Protein AF-A0A351MAE5-F1 (afdb_monomer_lite)

Sequence (425 aa):
MRIADALPRVSRTQSGALEHQVRSPAVSLPIAEALPPRPAYAAINISFLHALACRPHHPNRRIAMRHRLTLTLLTIVALLLSLVVIFEPGREQPPAEVALTPIAVAQLERLTIRRPGAPALALERRANHWWLTAPWPVPVPALAYRIESTLGLLAARREHSQGIADLDLAQFELDTPLLELEAGGEHLLFGNTHPIKRERHVRRGDELHRIADFHFAAIDVDATEWVATAPVPPDVSLRRIELPGRVLQLERPAAGAADAAAPAASWGGPQGEAELPASEVASAWREARAWRIERLEDLGPPTGANAEASAHSAATPGAEAAARTDAAGGGPGLGALDPLTAGGEPARGALDPAGIRIGWEGGHIDFRIVRREPELILARDEVGLAWVFEGPDVRRLLGLAAADDPAAAGGEAKAETTPEGTPGP

Radius of gyration: 36.56 Å; chains: 1; bounding box: 83×115×113 Å

pLDDT: mean 71.4, std 24.46, range [23.25, 97.81]

Structure (mmCIF, N/CA/C/O backbone):
data_AF-A0A351MAE5-F1
#
_entry.id   AF-A0A351MAE5-F1
#
loop_
_atom_site.group_PDB
_atom_site.id
_atom_site.type_symbol
_atom_site.label_atom_id
_atom_site.label_alt_id
_atom_site.label_comp_id
_atom_site.label_asym_id
_atom_site.label_entity_id
_atom_site.label_seq_id
_atom_site.pdbx_PDB_ins_code
_atom_site.Cartn_x
_atom_site.Cartn_y
_atom_site.Cartn_z
_atom_site.occupancy
_atom_site.B_iso_or_equiv
_atom_site.auth_seq_id
_atom_site.auth_comp_id
_atom_site.auth_asym_id
_atom_site.auth_atom_id
_atom_site.pdbx_PDB_model_num
ATOM 1 N N . MET A 1 1 ? 38.775 -6.232 45.748 1.00 38.19 1 MET A N 1
ATOM 2 C CA . MET A 1 1 ? 39.803 -5.221 45.425 1.00 38.19 1 MET A CA 1
ATOM 3 C C . MET A 1 1 ? 39.065 -4.005 44.872 1.00 38.19 1 MET A C 1
ATOM 5 O O . MET A 1 1 ? 38.382 -4.142 43.870 1.00 38.19 1 MET A O 1
ATOM 9 N N . ARG A 1 2 ? 39.029 -2.915 45.652 1.00 38.06 2 ARG A N 1
ATOM 10 C CA . ARG A 1 2 ? 38.334 -1.634 45.394 1.00 38.06 2 ARG A CA 1
ATOM 11 C C . ARG A 1 2 ? 39.253 -0.660 44.633 1.00 38.06 2 ARG A C 1
ATOM 13 O O . ARG A 1 2 ? 40.446 -0.939 44.578 1.00 38.06 2 ARG A O 1
ATOM 20 N N . ILE A 1 3 ? 38.666 0.479 44.220 1.00 35.94 3 ILE A N 1
ATOM 21 C CA . ILE A 1 3 ? 39.198 1.806 43.786 1.00 35.94 3 ILE A CA 1
ATOM 22 C C . ILE A 1 3 ? 38.642 2.072 42.368 1.00 35.94 3 ILE A C 1
ATOM 24 O O . ILE A 1 3 ? 39.028 1.362 41.450 1.00 35.94 3 ILE A O 1
ATOM 28 N N . ALA A 1 4 ? 37.598 2.868 42.088 1.00 36.75 4 ALA A N 1
ATOM 29 C CA . ALA A 1 4 ? 37.093 4.174 42.557 1.00 36.75 4 ALA A CA 1
ATOM 30 C C . ALA A 1 4 ? 37.957 5.401 42.187 1.00 36.75 4 ALA A C 1
ATO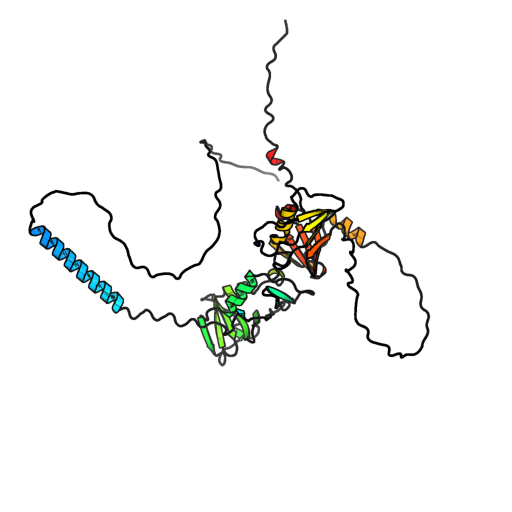M 32 O O . ALA A 1 4 ? 39.164 5.379 42.383 1.00 36.75 4 ALA A O 1
ATOM 33 N N . ASP A 1 5 ? 37.251 6.455 41.747 1.00 38.72 5 ASP A N 1
ATOM 34 C CA . ASP A 1 5 ? 37.629 7.876 41.593 1.00 38.72 5 ASP A CA 1
ATOM 35 C C . ASP A 1 5 ? 38.338 8.325 40.296 1.00 38.72 5 ASP A C 1
ATOM 37 O O . ASP A 1 5 ? 39.185 7.622 39.764 1.00 38.72 5 ASP A O 1
ATOM 41 N N . ALA A 1 6 ? 38.117 9.521 39.727 1.00 34.50 6 ALA A N 1
ATOM 42 C CA . ALA A 1 6 ? 37.095 10.573 39.853 1.00 34.50 6 ALA A CA 1
ATOM 43 C C . ALA A 1 6 ? 37.459 11.732 38.881 1.00 34.50 6 ALA A C 1
ATOM 45 O O . ALA A 1 6 ? 38.611 12.147 38.880 1.00 34.50 6 ALA A O 1
ATOM 46 N N . LEU A 1 7 ? 36.451 12.298 38.182 1.00 38.47 7 LEU A N 1
ATOM 47 C CA . LEU A 1 7 ? 36.228 13.742 37.872 1.00 38.47 7 LEU A CA 1
ATOM 48 C C . LEU A 1 7 ? 37.282 14.548 37.038 1.00 38.47 7 LEU A C 1
ATOM 50 O O . LEU A 1 7 ? 38.401 14.080 36.879 1.00 38.47 7 LEU A O 1
ATOM 54 N N . PRO A 1 8 ? 36.973 15.764 36.490 1.00 47.38 8 PRO A N 1
ATOM 55 C CA . PRO A 1 8 ? 35.844 16.656 36.799 1.00 47.38 8 PRO A CA 1
ATOM 56 C C . PRO A 1 8 ? 35.061 17.308 35.636 1.00 47.38 8 PRO A C 1
ATOM 58 O O . PRO A 1 8 ? 35.483 17.408 34.487 1.00 47.38 8 PRO A O 1
ATOM 61 N N . ARG A 1 9 ? 33.896 17.830 36.050 1.00 34.91 9 ARG A N 1
ATOM 62 C CA . ARG A 1 9 ? 33.034 18.829 35.404 1.00 34.91 9 ARG A CA 1
ATOM 63 C C . ARG A 1 9 ? 33.762 20.163 35.211 1.00 34.91 9 ARG A C 1
ATOM 65 O O . ARG A 1 9 ? 34.444 20.624 36.124 1.00 34.91 9 ARG A O 1
ATOM 72 N N . VAL A 1 10 ? 33.465 20.852 34.110 1.00 38.28 10 VAL A N 1
ATOM 73 C CA . VAL A 1 10 ? 33.633 22.306 34.002 1.00 38.28 10 VAL A CA 1
ATOM 74 C C . VAL A 1 10 ? 32.277 22.924 33.689 1.00 38.28 10 VAL A C 1
ATOM 76 O O . VAL A 1 10 ? 31.706 22.711 32.624 1.00 38.28 10 VAL A O 1
ATOM 79 N N . SER A 1 11 ? 31.779 23.688 34.654 1.00 34.00 11 SER A N 1
ATOM 80 C CA . SER A 1 11 ? 30.681 24.633 34.500 1.00 34.00 11 SER A CA 1
ATOM 81 C C . SER A 1 11 ? 31.259 25.988 34.091 1.00 34.00 11 SER A C 1
ATOM 83 O O . SER A 1 11 ? 32.235 26.439 34.695 1.00 34.00 11 SER A O 1
ATOM 85 N N . ARG A 1 12 ? 30.627 26.693 33.148 1.00 34.31 12 ARG A N 1
ATOM 86 C CA . ARG A 1 12 ? 30.731 28.155 33.079 1.00 34.31 12 ARG A CA 1
ATOM 87 C C . ARG A 1 12 ? 29.393 28.773 32.681 1.00 34.31 12 ARG A C 1
ATOM 89 O O . ARG A 1 12 ? 28.862 28.524 31.607 1.00 34.31 12 ARG A O 1
ATOM 96 N N . THR A 1 13 ? 28.891 29.544 33.636 1.00 32.88 13 THR A N 1
ATOM 97 C CA . THR A 1 13 ? 27.993 30.703 33.563 1.00 32.88 13 THR A CA 1
ATOM 98 C C . THR A 1 13 ? 28.333 31.611 32.357 1.00 32.88 13 THR A C 1
ATOM 100 O O . THR A 1 13 ? 29.471 31.607 31.903 1.00 32.88 13 THR A O 1
ATOM 103 N N . GLN A 1 14 ? 27.452 32.435 31.777 1.00 35.41 14 GLN A N 1
ATOM 104 C CA . GLN A 1 14 ? 26.628 33.469 32.411 1.00 35.41 14 GLN A CA 1
ATOM 105 C C . GLN A 1 14 ? 25.803 34.236 31.343 1.00 35.41 14 GLN A C 1
ATOM 107 O O . GLN A 1 14 ? 26.253 34.341 30.206 1.00 35.41 14 GLN A O 1
ATOM 112 N N . SER A 1 15 ? 24.715 34.878 31.797 1.00 31.67 15 SER A N 1
ATOM 113 C CA . SER A 1 15 ? 23.995 36.038 31.215 1.00 31.67 15 SER A CA 1
ATOM 114 C C . SER A 1 15 ? 23.213 35.829 29.911 1.00 31.67 15 SER A C 1
ATOM 116 O O . SER A 1 15 ? 23.751 35.367 28.922 1.00 31.67 15 SER A O 1
ATOM 118 N N . GLY A 1 16 ? 21.945 36.217 29.782 1.00 29.88 16 GLY A N 1
ATOM 119 C CA . GLY A 1 16 ? 21.124 37.104 30.602 1.00 29.88 16 GLY A CA 1
ATOM 120 C C . GLY A 1 16 ? 20.313 38.022 29.681 1.00 29.88 16 GLY A C 1
ATOM 121 O O . GLY A 1 16 ? 20.913 38.763 28.917 1.00 29.88 16 GLY A O 1
ATOM 122 N N . ALA A 1 17 ? 18.984 37.931 29.802 1.00 32.28 17 ALA A N 1
ATOM 123 C CA . ALA A 1 17 ? 17.948 38.942 29.544 1.00 32.28 17 ALA A CA 1
ATOM 124 C C . ALA A 1 17 ? 17.901 39.695 28.193 1.00 32.28 17 ALA A C 1
ATOM 126 O O . ALA A 1 17 ? 18.807 40.450 27.860 1.00 32.28 17 ALA A O 1
ATOM 127 N N . LEU A 1 18 ? 16.751 39.607 27.504 1.00 35.72 18 LEU A N 1
ATOM 128 C CA . LEU A 1 18 ? 15.826 40.739 27.268 1.00 35.72 18 LEU A CA 1
ATOM 129 C C . LEU A 1 18 ? 14.595 40.285 26.449 1.00 35.72 18 LEU A C 1
ATOM 131 O O . LEU A 1 18 ? 14.670 40.051 25.250 1.00 35.72 18 LEU A O 1
ATOM 135 N N . GLU A 1 19 ? 13.501 40.054 27.176 1.00 31.20 19 GLU A N 1
ATOM 136 C CA . GLU A 1 19 ? 12.198 40.741 27.086 1.00 31.20 19 GLU A CA 1
ATOM 137 C C . GLU A 1 19 ? 11.547 41.184 25.750 1.00 31.20 19 GLU A C 1
ATOM 139 O O . GLU A 1 19 ? 12.166 41.755 24.861 1.00 31.20 19 GLU A O 1
ATOM 144 N N . HIS A 1 20 ? 10.208 41.073 25.793 1.00 32.91 20 HIS A N 1
ATOM 145 C CA . HIS A 1 20 ? 9.135 41.684 24.987 1.00 32.91 20 HIS A CA 1
ATOM 146 C C . HIS A 1 20 ? 8.807 41.065 23.609 1.00 32.91 20 HIS A C 1
ATOM 148 O O . HIS A 1 20 ? 9.564 41.160 22.656 1.00 32.91 20 HIS A O 1
ATOM 154 N N . GLN A 1 21 ? 7.716 40.291 23.478 1.00 34.16 21 GLN A N 1
ATOM 155 C CA . GLN A 1 21 ? 6.284 40.679 23.469 1.00 34.16 21 GLN A CA 1
ATOM 156 C C . GLN A 1 21 ? 5.869 41.355 22.151 1.00 34.16 21 GLN A C 1
ATOM 158 O O . GLN A 1 21 ? 6.390 42.413 21.835 1.00 34.16 21 GLN A O 1
ATOM 163 N N . VAL A 1 22 ? 4.886 40.772 21.439 1.00 34.09 22 VAL A N 1
ATOM 164 C CA . VAL A 1 22 ? 3.670 41.431 20.895 1.00 34.09 22 VAL A CA 1
ATOM 165 C C . VAL A 1 22 ? 2.836 40.441 20.046 1.00 34.09 22 VAL A C 1
ATOM 167 O O . VAL A 1 22 ? 3.266 39.939 19.016 1.00 34.09 22 VAL A O 1
ATOM 170 N N . ARG A 1 23 ? 1.629 40.175 20.567 1.00 29.59 23 ARG A N 1
ATOM 171 C CA . ARG A 1 23 ? 0.293 39.980 19.955 1.00 29.59 23 ARG A CA 1
ATOM 172 C C . ARG A 1 23 ? 0.142 39.804 18.422 1.00 29.59 23 ARG A C 1
ATOM 174 O O . ARG A 1 23 ? 0.445 40.739 17.696 1.00 29.59 23 ARG A O 1
ATOM 181 N N . SER A 1 24 ? -0.537 38.698 18.049 1.00 29.64 24 SER A N 1
ATOM 182 C CA . SER A 1 24 ? -1.796 38.557 17.244 1.00 29.64 24 SER A CA 1
ATOM 183 C C . SER A 1 24 ? -1.941 39.234 15.854 1.00 29.64 24 SER A C 1
ATOM 185 O O . SER A 1 24 ? -1.264 40.218 15.596 1.00 29.64 24 SER A O 1
ATOM 187 N N . PRO A 1 25 ? -2.961 38.914 15.012 1.00 49.88 25 PRO A N 1
ATOM 188 C CA . PRO A 1 25 ? -3.757 37.693 14.788 1.00 49.88 25 PRO A CA 1
ATOM 189 C C . PRO A 1 25 ? -3.878 37.299 13.280 1.00 49.88 25 PRO A C 1
ATOM 191 O O . PRO A 1 25 ? -3.272 37.894 12.394 1.00 49.88 25 PRO A O 1
ATOM 194 N N . ALA A 1 26 ? -4.705 36.281 13.023 1.00 36.88 26 ALA A N 1
ATOM 195 C CA . ALA A 1 26 ? -5.159 35.745 11.737 1.00 36.88 26 ALA A CA 1
ATOM 196 C C . ALA A 1 26 ? -5.779 36.756 10.749 1.00 36.88 26 ALA A C 1
ATOM 198 O O . ALA A 1 26 ? -6.513 37.648 11.168 1.00 36.88 26 ALA A O 1
ATOM 199 N N . VAL A 1 27 ? -5.614 36.501 9.440 1.00 34.09 27 VAL A N 1
ATOM 200 C CA . VAL A 1 27 ? -6.569 36.896 8.385 1.00 34.09 27 VAL A CA 1
ATOM 201 C C . VAL A 1 27 ? -6.645 35.805 7.310 1.00 34.09 27 VAL A C 1
ATOM 203 O O . VAL A 1 27 ? -5.635 35.334 6.792 1.00 34.09 27 VAL A O 1
ATOM 206 N N . SER A 1 28 ? -7.884 35.421 7.020 1.00 32.47 28 SER A N 1
ATOM 207 C CA . SER A 1 28 ? -8.372 34.408 6.088 1.00 32.47 28 SER A CA 1
ATOM 208 C C . SER A 1 28 ? -8.089 34.714 4.609 1.00 32.47 28 SER A C 1
ATOM 210 O O . SER A 1 28 ? -8.153 35.865 4.182 1.00 32.47 28 SER A O 1
ATOM 212 N N . LEU A 1 29 ? -7.890 33.664 3.806 1.00 35.75 29 LEU A N 1
ATOM 213 C CA . LEU A 1 29 ? -7.915 33.692 2.337 1.00 35.75 29 LEU A CA 1
ATOM 214 C C . LEU A 1 29 ? -9.204 33.032 1.817 1.00 35.75 29 LEU A C 1
ATOM 216 O O . LEU A 1 29 ? -9.522 31.932 2.274 1.00 35.75 29 LEU A O 1
ATOM 220 N N . PRO A 1 30 ? -9.899 33.611 0.822 1.00 42.09 30 PRO A N 1
ATOM 221 C CA . PRO A 1 30 ? -10.856 32.883 0.005 1.00 42.09 30 PRO A CA 1
ATOM 222 C C . PRO A 1 30 ? -10.254 32.478 -1.357 1.00 42.09 30 PRO A C 1
ATOM 224 O O . PRO A 1 30 ? -9.732 33.295 -2.108 1.00 42.09 30 PRO A O 1
ATOM 227 N N . ILE A 1 31 ? -10.289 31.167 -1.593 1.00 37.12 31 ILE A N 1
ATOM 228 C CA . ILE A 1 31 ? -10.785 30.413 -2.761 1.00 37.12 31 ILE A CA 1
ATOM 229 C C . ILE A 1 31 ? -10.819 31.090 -4.156 1.00 37.12 31 ILE A C 1
ATOM 231 O O . ILE A 1 31 ? -11.532 32.060 -4.377 1.00 37.12 31 ILE A O 1
ATOM 235 N N . ALA A 1 32 ? -10.138 30.386 -5.077 1.00 33.19 32 ALA A N 1
ATOM 236 C CA . ALA A 1 32 ? -10.375 30.111 -6.508 1.00 33.19 32 ALA A CA 1
ATOM 237 C C . ALA A 1 32 ? -10.598 31.251 -7.517 1.00 33.19 32 ALA A C 1
ATOM 239 O O . ALA A 1 32 ? -11.616 31.919 -7.483 1.00 33.19 32 ALA A O 1
ATOM 240 N N . GLU A 1 33 ? -9.746 31.296 -8.552 1.00 31.67 33 GLU A N 1
ATOM 241 C CA . GLU A 1 33 ? -10.163 30.959 -9.926 1.00 31.67 33 GLU A CA 1
ATOM 242 C C . GLU A 1 33 ? -8.965 30.860 -10.893 1.00 31.67 33 GLU A C 1
ATOM 244 O O . GLU A 1 33 ? -8.008 31.621 -10.800 1.00 31.67 33 GLU A O 1
ATOM 249 N N . ALA A 1 34 ? -9.058 29.885 -11.805 1.00 34.81 34 ALA A N 1
ATOM 250 C CA . ALA A 1 34 ? -8.442 29.782 -13.135 1.00 34.81 34 ALA A CA 1
ATOM 251 C C . ALA A 1 34 ? -6.957 30.177 -13.336 1.00 34.81 34 ALA A C 1
ATOM 253 O O . ALA A 1 34 ? -6.598 31.349 -13.394 1.00 34.81 34 ALA A O 1
ATOM 254 N N . LEU A 1 35 ? -6.107 29.181 -13.632 1.00 43.31 35 LEU A N 1
ATOM 255 C CA . LEU A 1 35 ? -4.822 29.389 -14.317 1.00 43.31 35 LEU A CA 1
ATOM 256 C C . LEU A 1 35 ? -5.046 29.721 -15.811 1.00 43.31 35 LEU A C 1
ATOM 258 O O . LEU A 1 35 ? -5.555 28.863 -16.535 1.00 43.31 35 LEU A O 1
ATOM 262 N N . PRO A 1 36 ? -4.573 30.872 -16.324 1.00 45.72 36 PRO A N 1
ATOM 263 C CA . PRO A 1 36 ? -4.267 31.045 -17.741 1.00 45.72 36 PRO A CA 1
ATOM 264 C C . PRO A 1 36 ? -2.792 30.695 -18.051 1.00 45.72 36 PRO A C 1
ATOM 266 O O . PRO A 1 36 ? -1.949 30.643 -17.148 1.00 45.72 36 PRO A O 1
ATOM 269 N N . PRO A 1 37 ? -2.455 30.428 -19.328 1.00 45.44 37 PRO A N 1
ATOM 270 C CA . PRO A 1 37 ? -1.155 29.897 -19.730 1.00 45.44 37 PRO A CA 1
ATOM 271 C C . PRO A 1 37 ? -0.021 30.913 -19.543 1.00 45.44 37 PRO A C 1
ATOM 273 O O . PRO A 1 37 ? -0.195 32.116 -19.728 1.00 45.44 37 PRO A O 1
ATOM 276 N N . ARG A 1 38 ? 1.168 30.395 -19.211 1.00 42.34 38 ARG A N 1
ATOM 277 C CA . ARG A 1 38 ? 2.414 31.155 -19.031 1.00 42.34 38 ARG A CA 1
ATOM 278 C C . ARG A 1 38 ? 2.749 31.990 -20.282 1.00 42.34 38 ARG A C 1
ATOM 280 O O . ARG A 1 38 ? 2.991 31.388 -21.329 1.00 42.34 38 ARG A O 1
ATOM 287 N N . PRO A 1 39 ? 2.863 33.329 -20.196 1.00 42.66 39 PRO A N 1
ATOM 288 C CA . PRO A 1 39 ? 3.506 34.105 -21.241 1.00 42.66 39 PRO A CA 1
ATOM 289 C C . PRO A 1 39 ? 5.027 34.118 -21.050 1.00 42.66 39 PRO A C 1
ATOM 291 O O . PRO A 1 39 ? 5.556 34.168 -19.938 1.00 42.66 39 PRO A O 1
ATOM 294 N N . ALA A 1 40 ? 5.717 34.063 -22.184 1.00 37.53 40 ALA A N 1
ATOM 295 C CA . ALA A 1 40 ? 7.152 34.210 -22.316 1.00 37.53 40 ALA A CA 1
ATOM 296 C C . ALA A 1 40 ? 7.651 35.535 -21.711 1.00 37.53 40 ALA A C 1
ATOM 298 O O . ALA A 1 40 ? 7.029 36.587 -21.855 1.00 37.53 40 ALA A O 1
ATOM 299 N N . TYR A 1 41 ? 8.813 35.469 -21.063 1.00 41.34 41 TYR A N 1
ATOM 300 C CA . TYR A 1 41 ? 9.563 36.616 -20.563 1.00 41.34 41 TYR A CA 1
ATOM 301 C C . TYR A 1 41 ? 9.954 37.555 -21.714 1.00 41.34 41 TYR A C 1
ATOM 303 O O . TYR A 1 41 ? 10.919 37.301 -22.429 1.00 41.34 41 TYR A O 1
ATOM 311 N N . ALA A 1 42 ? 9.237 38.666 -21.863 1.00 39.78 42 ALA A N 1
ATOM 312 C CA . ALA A 1 42 ? 9.683 39.818 -22.638 1.00 39.78 42 ALA A CA 1
ATOM 313 C C . ALA A 1 42 ? 8.984 41.089 -22.136 1.00 39.78 42 ALA A C 1
ATOM 315 O O . ALA A 1 42 ? 7.859 41.362 -22.534 1.00 39.78 42 ALA A O 1
ATOM 316 N N . ALA A 1 43 ? 9.650 41.833 -21.244 1.00 33.03 43 ALA A N 1
ATOM 317 C CA . ALA A 1 43 ? 9.616 43.302 -21.126 1.00 33.03 43 ALA A CA 1
ATOM 318 C C . ALA A 1 43 ? 10.175 43.731 -19.758 1.00 33.03 43 ALA A C 1
ATOM 320 O O . ALA A 1 43 ? 9.447 43.849 -18.774 1.00 33.03 43 ALA A O 1
ATOM 321 N N . ILE A 1 44 ? 11.478 44.015 -19.695 1.00 36.62 44 ILE A N 1
ATOM 322 C CA . ILE A 1 44 ? 12.010 44.903 -18.656 1.00 36.62 44 ILE A CA 1
ATOM 323 C C . ILE A 1 44 ? 11.633 46.320 -19.088 1.00 36.62 44 ILE A C 1
ATOM 325 O O . ILE A 1 44 ? 12.189 46.866 -20.040 1.00 36.62 44 ILE A O 1
ATOM 329 N N . ASN A 1 45 ? 10.632 46.873 -18.407 1.00 33.38 45 ASN A N 1
ATOM 330 C CA . ASN A 1 45 ? 10.207 48.255 -18.544 1.00 33.38 45 ASN A CA 1
ATOM 331 C C . ASN A 1 45 ? 11.203 49.140 -17.779 1.00 33.38 45 ASN A C 1
ATOM 333 O O . ASN A 1 45 ? 11.300 49.083 -16.553 1.00 33.38 45 ASN A O 1
ATOM 337 N N . ILE A 1 46 ? 11.997 49.902 -18.527 1.00 43.88 46 ILE A N 1
ATOM 338 C CA . ILE A 1 46 ? 13.006 50.823 -18.012 1.00 43.88 46 ILE A CA 1
ATOM 339 C C . ILE A 1 46 ? 12.346 52.192 -17.777 1.00 43.88 46 ILE A C 1
ATOM 341 O O . ILE A 1 46 ? 11.880 52.836 -18.710 1.00 43.88 46 ILE A O 1
ATOM 345 N N . SER A 1 47 ? 12.408 52.638 -16.519 1.00 39.44 47 SER A N 1
ATOM 346 C CA . SER A 1 47 ? 12.492 54.044 -16.088 1.00 39.44 47 SER A CA 1
ATOM 347 C C . SER A 1 47 ? 11.223 54.901 -16.008 1.00 39.44 47 SER A C 1
ATOM 349 O O . SER A 1 47 ? 10.929 55.720 -16.872 1.00 39.44 47 SER A O 1
ATOM 351 N N . PHE A 1 48 ? 10.637 54.901 -14.807 1.00 39.91 48 PHE A N 1
ATOM 352 C CA . PHE A 1 48 ? 10.206 56.132 -14.137 1.00 39.91 48 PHE A CA 1
ATOM 353 C C . PHE A 1 48 ? 11.351 56.601 -13.219 1.00 39.91 48 PHE A C 1
ATOM 355 O O . PHE A 1 48 ? 11.485 56.145 -12.090 1.00 39.91 48 PHE A O 1
ATOM 362 N N . LEU A 1 49 ? 12.219 57.486 -13.712 1.00 42.19 49 LEU A N 1
ATOM 363 C CA . LEU A 1 49 ? 13.089 58.321 -12.873 1.00 42.19 49 LEU A CA 1
ATOM 364 C C . LEU A 1 49 ? 13.093 59.724 -13.472 1.00 42.19 49 LEU A C 1
ATOM 366 O O . LEU A 1 49 ? 13.949 60.126 -14.256 1.00 42.19 49 LEU A O 1
ATOM 370 N N . HIS A 1 50 ? 12.036 60.439 -13.118 1.00 46.50 50 HIS A N 1
ATOM 371 C CA . HIS A 1 50 ? 11.829 61.841 -13.398 1.00 46.50 50 HIS A CA 1
ATOM 372 C C . HIS A 1 50 ? 12.383 62.630 -12.208 1.00 46.50 50 HIS A C 1
ATOM 374 O O . HIS A 1 50 ? 11.664 62.845 -11.242 1.00 46.50 50 HIS A O 1
ATOM 380 N N . ALA A 1 51 ? 13.667 62.990 -12.240 1.00 44.53 51 ALA A N 1
ATOM 381 C CA . ALA A 1 51 ? 14.228 64.125 -11.497 1.00 44.53 51 ALA A CA 1
ATOM 382 C C . ALA A 1 51 ? 15.740 64.206 -11.728 1.00 44.53 51 ALA A C 1
ATOM 384 O O . ALA A 1 51 ? 16.509 63.479 -11.109 1.00 44.53 51 ALA A O 1
ATOM 385 N N . LEU A 1 52 ? 16.161 65.112 -12.609 1.00 42.78 52 LEU A N 1
ATOM 386 C CA . LEU A 1 52 ? 17.107 66.190 -12.295 1.00 42.78 52 LEU A CA 1
ATOM 387 C C . LEU A 1 52 ? 17.446 66.913 -13.595 1.00 42.78 52 LEU A C 1
ATOM 389 O O . LEU A 1 52 ? 18.286 66.507 -14.395 1.00 42.78 52 LEU A O 1
ATOM 393 N N . ALA A 1 53 ? 16.716 68.002 -13.793 1.00 45.25 53 ALA A N 1
ATOM 394 C CA . ALA A 1 53 ? 16.984 68.991 -14.807 1.00 45.25 53 ALA A CA 1
ATOM 395 C C . ALA A 1 53 ? 18.246 69.806 -14.464 1.00 45.25 53 ALA A C 1
ATOM 397 O O . ALA A 1 53 ? 18.540 70.083 -13.302 1.00 45.25 53 ALA A O 1
ATOM 398 N N . CYS A 1 54 ? 18.898 70.265 -15.534 1.00 46.94 54 CYS A N 1
ATOM 399 C CA . CYS A 1 54 ? 19.733 71.463 -15.630 1.00 46.94 54 CYS A CA 1
ATOM 400 C C . CYS A 1 54 ? 21.161 71.435 -15.052 1.00 46.94 54 CYS A C 1
ATOM 402 O O . CYS A 1 54 ? 21.439 71.916 -13.957 1.00 46.94 54 CYS A O 1
ATOM 404 N N . ARG A 1 55 ? 22.118 71.110 -15.932 1.00 42.28 55 ARG A N 1
ATOM 405 C CA . ARG A 1 55 ? 23.345 71.911 -16.099 1.00 42.28 55 ARG A CA 1
ATOM 406 C C . ARG A 1 55 ? 23.737 71.940 -17.583 1.00 42.28 55 ARG A C 1
ATOM 408 O O . ARG A 1 55 ? 23.892 70.869 -18.167 1.00 42.28 55 ARG A O 1
ATOM 415 N N . PRO A 1 56 ? 23.920 73.114 -18.211 1.00 57.50 56 PRO A N 1
ATOM 416 C CA . PRO A 1 56 ? 24.433 73.178 -19.569 1.00 57.50 56 PRO A CA 1
ATOM 417 C C . PRO A 1 56 ? 25.943 72.939 -19.503 1.00 57.50 56 PRO A C 1
ATOM 419 O O . PRO A 1 56 ? 26.685 73.746 -18.945 1.00 57.50 56 PRO A O 1
ATOM 422 N N . HIS A 1 57 ? 26.412 71.811 -20.034 1.00 48.66 57 HIS A N 1
ATOM 423 C CA . HIS A 1 57 ? 27.840 71.583 -20.225 1.00 48.66 57 HIS A CA 1
ATOM 424 C C . HIS A 1 57 ? 28.136 71.522 -21.720 1.00 48.66 57 HIS A C 1
ATOM 426 O O . HIS A 1 57 ? 27.575 70.708 -22.451 1.00 48.66 57 HIS A O 1
ATOM 432 N N . HIS A 1 58 ? 28.996 72.435 -22.167 1.00 55.41 58 HIS A N 1
ATOM 433 C CA . HIS A 1 58 ? 29.498 72.509 -23.533 1.00 55.41 58 HIS A CA 1
ATOM 434 C C . HIS A 1 58 ? 29.993 71.133 -24.028 1.00 55.41 58 HIS A C 1
ATOM 436 O O . HIS A 1 58 ? 30.650 70.410 -23.271 1.00 55.41 58 HIS A O 1
ATOM 442 N N . PRO A 1 59 ? 29.738 70.756 -25.296 1.00 49.19 59 PRO A N 1
ATOM 443 C CA . PRO A 1 59 ? 30.142 69.463 -25.829 1.00 49.19 59 PRO A CA 1
ATOM 444 C C . PRO A 1 59 ? 31.662 69.419 -26.016 1.00 49.19 59 PRO A C 1
ATOM 446 O O . PRO A 1 59 ? 32.219 69.857 -27.023 1.00 49.19 59 PRO A O 1
ATOM 449 N N . ASN A 1 60 ? 32.354 68.851 -25.034 1.00 54.50 60 ASN A N 1
ATOM 450 C CA . ASN A 1 60 ? 33.763 68.509 -25.151 1.00 54.50 60 ASN A CA 1
ATOM 451 C C . ASN A 1 60 ? 33.901 67.369 -26.179 1.00 54.50 60 ASN A C 1
ATOM 453 O O . ASN A 1 60 ? 33.531 66.224 -25.905 1.00 54.50 60 ASN A O 1
ATOM 457 N N . ARG A 1 61 ? 34.458 67.658 -27.368 1.00 55.59 61 ARG A N 1
ATOM 458 C CA . ARG A 1 61 ? 34.683 66.697 -28.478 1.00 55.59 61 ARG A CA 1
ATOM 459 C C . ARG A 1 61 ? 35.401 65.398 -28.061 1.00 55.59 61 ARG A C 1
ATOM 461 O O . ARG A 1 61 ? 35.301 64.395 -28.761 1.00 55.59 61 ARG A O 1
ATOM 468 N N . ARG A 1 62 ? 36.079 65.379 -26.907 1.00 54.47 62 ARG A N 1
ATOM 469 C CA . ARG A 1 62 ? 36.758 64.194 -26.351 1.00 54.47 62 ARG A CA 1
ATOM 470 C C . ARG A 1 62 ? 35.818 63.174 -25.682 1.00 54.47 62 ARG A C 1
ATOM 472 O O . ARG A 1 62 ? 36.171 62.001 -25.620 1.00 54.47 62 ARG A O 1
ATOM 479 N N . ILE A 1 63 ? 34.626 63.575 -25.225 1.00 53.84 63 ILE A N 1
ATOM 480 C CA . ILE A 1 63 ? 33.638 62.670 -24.599 1.00 53.84 63 ILE A CA 1
ATOM 481 C C . ILE A 1 63 ? 32.828 61.930 -25.676 1.00 53.84 63 ILE A C 1
ATOM 483 O O . ILE A 1 63 ? 32.613 60.725 -25.572 1.00 53.84 63 ILE A O 1
ATOM 487 N N . ALA A 1 64 ? 32.500 62.607 -26.783 1.00 56.47 64 ALA A N 1
ATOM 488 C CA . ALA A 1 64 ? 31.820 61.996 -27.929 1.00 56.47 64 ALA A CA 1
ATOM 489 C C . ALA A 1 64 ? 32.623 60.843 -28.564 1.00 56.47 64 ALA A C 1
ATOM 491 O O . ALA A 1 64 ? 32.039 59.859 -29.009 1.00 56.47 64 ALA A O 1
ATOM 492 N N . MET A 1 65 ? 33.959 60.928 -28.571 1.00 59.81 65 MET A N 1
ATOM 493 C CA . MET A 1 65 ? 34.825 59.866 -29.099 1.00 59.81 65 MET A CA 1
ATOM 494 C C . MET A 1 65 ? 34.869 58.636 -28.181 1.00 59.81 65 MET A C 1
ATOM 496 O O . MET A 1 65 ? 34.863 57.510 -28.670 1.00 59.81 65 MET A O 1
ATOM 500 N N . ARG A 1 66 ? 34.837 58.839 -26.856 1.00 64.38 66 ARG A N 1
ATOM 501 C CA . ARG A 1 66 ? 34.789 57.747 -25.871 1.00 64.38 66 ARG A CA 1
ATOM 502 C C . ARG A 1 66 ? 33.442 57.029 -25.888 1.00 64.38 66 ARG A C 1
ATOM 504 O O . ARG A 1 66 ? 33.431 55.809 -25.942 1.00 64.38 66 ARG A O 1
ATOM 511 N N . HIS A 1 67 ? 32.326 57.760 -25.959 1.00 68.56 67 HIS A N 1
ATOM 512 C CA . HIS A 1 67 ? 31.004 57.133 -26.078 1.00 68.56 67 HIS A CA 1
ATOM 513 C C . HIS A 1 67 ? 30.823 56.382 -27.398 1.00 68.56 67 HIS A C 1
ATOM 515 O O . HIS A 1 67 ? 30.254 55.296 -27.384 1.00 68.56 67 HIS A O 1
ATOM 521 N N . ARG A 1 68 ? 31.346 56.902 -28.521 1.00 77.31 68 ARG A N 1
ATOM 522 C CA . ARG A 1 68 ? 31.348 56.171 -29.800 1.00 77.31 68 ARG A CA 1
ATOM 523 C C . ARG A 1 68 ? 32.160 54.884 -29.707 1.00 77.31 68 ARG A C 1
ATOM 525 O O . ARG A 1 68 ? 31.680 53.859 -30.158 1.00 77.31 68 ARG A O 1
ATOM 532 N N . LEU A 1 69 ? 33.333 54.915 -29.072 1.00 83.12 69 LEU A N 1
ATOM 533 C CA . LEU A 1 69 ? 34.150 53.717 -28.878 1.00 83.12 69 LEU A CA 1
ATOM 534 C C . LEU A 1 69 ? 33.448 52.675 -27.991 1.00 83.12 69 LEU A C 1
ATOM 536 O O . LEU A 1 69 ? 33.427 51.503 -28.349 1.00 83.12 69 LEU A O 1
ATOM 540 N N . THR A 1 70 ? 32.831 53.093 -26.880 1.00 83.75 70 THR A N 1
ATOM 541 C CA . THR A 1 70 ? 32.069 52.191 -26.002 1.00 83.75 70 THR A CA 1
ATOM 542 C C . THR A 1 70 ? 30.854 51.600 -26.716 1.00 83.75 70 THR A C 1
ATOM 544 O O . THR A 1 70 ? 30.607 50.406 -26.590 1.00 83.75 70 THR A O 1
ATOM 547 N N . LEU A 1 71 ? 30.122 52.402 -27.499 1.00 87.81 71 LEU A N 1
ATOM 548 C CA . LEU A 1 71 ? 28.986 51.931 -28.298 1.00 87.81 71 LEU A CA 1
ATOM 549 C C . LEU A 1 71 ? 29.432 50.939 -29.375 1.00 87.81 71 LEU A C 1
ATOM 551 O O . LEU A 1 71 ? 28.839 49.870 -29.492 1.00 87.81 71 LEU A O 1
ATOM 555 N N . THR A 1 72 ? 30.504 51.232 -30.115 1.00 90.75 72 THR A N 1
ATOM 556 C CA . THR A 1 72 ? 31.044 50.308 -31.122 1.00 90.75 72 THR A CA 1
ATOM 557 C C . THR A 1 72 ? 31.509 49.003 -30.480 1.00 90.75 72 THR A C 1
ATOM 559 O O . THR A 1 72 ? 31.171 47.932 -30.975 1.00 90.75 72 THR A O 1
ATOM 562 N N . LEU A 1 73 ? 32.217 49.070 -29.347 1.00 90.19 73 LEU A N 1
ATOM 563 C CA . LEU A 1 73 ? 32.667 47.883 -28.622 1.00 90.19 73 LEU A CA 1
ATOM 564 C C . LEU A 1 73 ? 31.486 47.052 -28.105 1.00 90.19 73 LEU A C 1
ATOM 566 O O . LEU A 1 73 ? 31.486 45.839 -28.275 1.00 90.19 73 LEU A O 1
ATOM 570 N N . LEU A 1 74 ? 30.458 47.692 -27.540 1.00 90.88 74 LEU A N 1
ATOM 571 C CA . LEU A 1 74 ? 29.248 47.007 -27.081 1.00 90.88 74 LEU A CA 1
ATOM 572 C C . LEU A 1 74 ? 28.527 46.312 -28.241 1.00 90.88 74 LEU A C 1
ATOM 574 O O . LEU A 1 74 ? 28.071 45.184 -28.093 1.00 90.88 74 LEU A O 1
ATOM 578 N N . THR A 1 75 ? 28.475 46.960 -29.405 1.00 92.19 75 THR A N 1
ATOM 579 C CA . THR A 1 75 ? 27.852 46.391 -30.608 1.00 92.19 75 THR A CA 1
ATOM 580 C C . THR A 1 75 ? 28.636 45.177 -31.111 1.00 92.19 75 THR A C 1
ATOM 582 O O . THR A 1 75 ? 28.039 44.164 -31.457 1.00 92.19 75 THR A O 1
ATOM 585 N N . ILE A 1 76 ? 29.972 45.241 -31.093 1.00 93.31 76 ILE A N 1
ATOM 586 C CA . ILE A 1 76 ? 30.844 44.115 -31.460 1.00 93.31 76 ILE A CA 1
ATOM 587 C C . ILE A 1 76 ? 30.681 42.956 -30.473 1.00 93.31 76 ILE A C 1
ATOM 589 O O . ILE A 1 76 ? 30.557 41.811 -30.898 1.00 93.31 76 ILE A O 1
ATOM 593 N N . VAL A 1 77 ? 30.634 43.237 -29.169 1.00 92.44 77 VAL A N 1
ATOM 594 C CA . VAL A 1 77 ? 30.409 42.212 -28.140 1.00 92.44 77 VAL A CA 1
ATOM 595 C C . VAL A 1 77 ? 29.027 41.582 -28.300 1.00 92.44 77 VAL A C 1
ATOM 597 O O . VAL A 1 77 ? 28.917 40.362 -28.277 1.00 92.44 77 VAL A O 1
ATOM 600 N N . ALA A 1 78 ? 27.981 42.376 -28.535 1.00 89.56 78 ALA A N 1
ATOM 601 C CA . ALA A 1 78 ? 26.636 41.863 -28.783 1.00 89.56 78 ALA A CA 1
ATOM 602 C C . ALA A 1 78 ? 26.572 41.002 -30.055 1.00 89.56 78 ALA A C 1
ATOM 604 O O . ALA A 1 78 ? 25.920 39.959 -30.056 1.00 89.56 78 ALA A O 1
ATOM 605 N N . LEU A 1 79 ? 27.283 41.397 -31.115 1.00 92.56 79 LEU A N 1
ATOM 606 C CA . LEU A 1 79 ? 27.379 40.624 -32.352 1.00 92.56 79 LEU A CA 1
ATOM 607 C C . LEU A 1 79 ? 28.127 39.303 -32.131 1.00 92.56 79 LEU A C 1
ATOM 609 O O . LEU A 1 79 ? 27.666 38.268 -32.598 1.00 92.56 79 LEU A O 1
ATOM 613 N N . LEU A 1 80 ? 29.232 39.318 -31.380 1.00 88.88 80 LEU A N 1
ATOM 614 C CA . LEU A 1 80 ? 29.984 38.114 -31.014 1.00 88.88 80 LEU A CA 1
ATOM 615 C C . LEU A 1 80 ? 29.151 37.167 -30.144 1.00 88.88 80 LEU A C 1
ATOM 617 O O . LEU A 1 80 ? 29.124 35.973 -30.414 1.00 88.88 80 LEU A O 1
ATOM 621 N N . LEU A 1 81 ? 28.427 37.687 -29.152 1.00 85.38 81 LEU A N 1
ATOM 622 C CA . LEU A 1 81 ? 27.523 36.888 -28.319 1.00 85.38 81 LEU A CA 1
ATOM 623 C C . LEU A 1 81 ? 26.377 36.293 -29.145 1.00 85.38 81 LEU A C 1
ATOM 625 O O . LEU A 1 81 ? 26.046 35.124 -28.981 1.00 85.38 81 LEU A O 1
ATOM 629 N N . SER A 1 82 ? 25.815 37.067 -30.076 1.00 81.38 82 SER A N 1
ATOM 630 C CA . SER A 1 82 ? 24.792 36.572 -31.004 1.00 81.38 82 SER A CA 1
ATOM 631 C C . SER A 1 82 ? 25.353 35.483 -31.918 1.00 81.38 82 SER A C 1
ATOM 633 O O . SER A 1 82 ? 24.679 34.492 -32.177 1.00 81.38 82 SER A O 1
ATOM 635 N N . LEU A 1 83 ? 26.603 35.632 -32.368 1.00 86.12 83 LEU A N 1
ATOM 636 C CA . LEU A 1 83 ? 27.281 34.635 -33.185 1.00 86.12 83 LEU A CA 1
ATOM 637 C C . LEU A 1 83 ? 27.513 33.340 -32.401 1.00 86.12 83 LEU A C 1
ATOM 639 O O . LEU A 1 83 ? 27.265 32.282 -32.955 1.00 86.12 83 LEU A O 1
ATOM 643 N N . VAL A 1 84 ? 27.897 33.409 -31.122 1.00 80.31 84 VAL A N 1
ATOM 644 C CA . VAL A 1 84 ? 28.025 32.229 -30.243 1.00 80.31 84 VAL A CA 1
ATOM 645 C C . VAL A 1 84 ? 26.680 31.519 -30.068 1.00 80.31 84 VAL A C 1
ATOM 647 O O . VAL A 1 84 ? 26.620 30.305 -30.202 1.00 80.31 84 VAL A O 1
ATOM 650 N N . VAL A 1 85 ? 25.585 32.260 -29.864 1.00 79.06 85 VAL A N 1
ATOM 651 C CA . VAL A 1 85 ? 24.237 31.668 -29.756 1.00 79.06 85 VAL A CA 1
ATOM 652 C C . VAL A 1 85 ? 23.790 31.005 -31.066 1.00 79.06 85 VAL A C 1
ATOM 654 O O . VAL A 1 85 ? 23.125 29.974 -31.032 1.00 79.06 85 VAL A O 1
ATOM 657 N N . ILE A 1 86 ? 24.151 31.570 -32.223 1.00 75.19 86 ILE A N 1
ATOM 658 C CA . ILE A 1 86 ? 23.799 31.024 -33.546 1.00 75.19 86 ILE A CA 1
ATOM 659 C C . ILE A 1 86 ? 24.719 29.850 -33.943 1.00 75.19 86 ILE A C 1
ATOM 661 O O . ILE A 1 86 ? 24.269 28.934 -34.628 1.00 75.19 86 ILE A O 1
ATOM 665 N N . PHE A 1 87 ? 25.985 29.859 -33.508 1.00 73.31 87 PHE A N 1
ATOM 666 C CA . PHE A 1 87 ? 27.012 28.852 -33.821 1.00 73.31 87 PHE A CA 1
ATOM 667 C C . PHE A 1 87 ? 27.273 27.838 -32.695 1.00 73.31 87 PHE A C 1
ATOM 669 O O . PHE A 1 87 ? 28.275 27.127 -32.745 1.00 73.31 87 PHE A O 1
ATOM 676 N N . GLU A 1 88 ? 26.368 27.687 -31.727 1.00 64.50 88 GLU A N 1
ATOM 677 C CA . GLU A 1 88 ? 26.291 26.488 -30.881 1.00 64.50 88 GLU A CA 1
ATOM 678 C C . GLU A 1 88 ? 25.278 25.479 -31.476 1.00 64.50 88 GLU A C 1
ATOM 680 O O . GLU A 1 88 ? 24.153 25.366 -30.976 1.00 64.50 88 GLU A O 1
ATOM 685 N N . PRO A 1 89 ? 25.621 24.692 -32.523 1.00 52.44 89 PRO A N 1
ATOM 686 C CA . PRO A 1 89 ? 24.834 23.531 -32.906 1.00 52.44 89 PRO A CA 1
ATOM 687 C C . PRO A 1 89 ? 25.156 22.417 -31.903 1.00 52.44 89 PRO A C 1
ATOM 689 O O . PRO A 1 89 ? 25.995 21.557 -32.140 1.00 52.44 89 PRO A O 1
ATOM 692 N N . GLY A 1 90 ? 24.558 22.503 -30.719 1.00 51.25 90 GLY A N 1
ATOM 693 C CA . GLY A 1 90 ? 24.850 21.588 -29.612 1.00 51.25 90 GLY A CA 1
ATOM 694 C C . GLY A 1 90 ? 23.715 21.443 -28.609 1.00 51.25 90 GLY A C 1
ATOM 695 O O . GLY A 1 90 ? 23.895 20.849 -27.553 1.00 51.25 90 GLY A O 1
ATOM 696 N N . ARG A 1 91 ? 22.528 21.968 -28.922 1.00 49.53 91 ARG A N 1
ATOM 697 C CA . ARG A 1 91 ? 21.296 21.532 -28.266 1.00 49.53 91 ARG A CA 1
ATOM 698 C C . ARG A 1 91 ? 20.656 20.480 -29.150 1.00 49.53 91 ARG A C 1
ATOM 700 O O . ARG A 1 91 ? 19.612 20.719 -29.752 1.00 49.53 91 ARG A O 1
ATOM 707 N N . GLU A 1 92 ? 21.317 19.325 -29.242 1.00 53.19 92 GLU A N 1
ATOM 708 C CA . GLU A 1 92 ? 20.585 18.084 -29.473 1.00 53.19 92 GLU A CA 1
ATOM 709 C C . GLU A 1 92 ? 19.420 18.124 -28.490 1.00 53.19 92 GLU A C 1
ATOM 711 O O . GLU A 1 92 ? 19.619 18.246 -27.277 1.00 53.19 92 GLU A O 1
ATOM 716 N N . GLN A 1 93 ? 18.196 18.167 -29.023 1.00 50.62 93 GLN A N 1
ATOM 717 C CA . GLN A 1 93 ? 17.026 17.914 -28.200 1.00 50.62 93 GLN A CA 1
ATOM 718 C C . GLN A 1 93 ? 17.352 16.650 -27.408 1.00 50.62 93 GLN A C 1
ATOM 720 O O . GLN A 1 93 ? 17.781 15.680 -28.044 1.00 50.62 93 GLN A O 1
ATOM 725 N N . PRO A 1 94 ? 17.240 16.674 -26.062 1.00 54.84 94 PRO A N 1
ATOM 726 C CA . PRO A 1 94 ? 17.449 15.479 -25.265 1.00 54.84 94 PRO A CA 1
ATOM 727 C C . PRO A 1 94 ? 16.731 14.336 -25.981 1.00 54.84 94 PRO A C 1
ATOM 729 O O . PRO A 1 94 ? 15.558 14.531 -26.328 1.00 54.84 94 PRO A O 1
ATOM 732 N N . PRO A 1 95 ? 17.428 13.234 -26.323 1.00 57.38 95 PRO A N 1
ATOM 733 C CA . PRO A 1 95 ? 16.819 12.133 -27.050 1.00 57.38 95 PRO A CA 1
ATOM 734 C C . PRO A 1 95 ? 15.473 11.829 -26.408 1.00 57.38 95 PRO A C 1
ATOM 736 O O . PRO A 1 95 ? 15.422 11.722 -25.181 1.00 57.38 95 PRO A O 1
ATOM 739 N N . ALA A 1 96 ? 14.407 11.779 -27.215 1.00 56.62 96 ALA A N 1
ATOM 740 C CA . ALA A 1 96 ? 13.050 11.579 -26.721 1.00 56.62 96 ALA A CA 1
ATOM 741 C C . ALA A 1 96 ? 13.063 10.459 -25.674 1.00 56.62 96 ALA A C 1
ATOM 743 O O . ALA A 1 96 ? 13.514 9.347 -25.962 1.00 56.62 96 ALA A O 1
ATOM 744 N N . GLU A 1 97 ? 12.685 10.797 -24.442 1.00 64.25 97 GLU A N 1
ATOM 745 C CA . GLU A 1 97 ? 12.847 9.919 -23.289 1.00 64.25 97 GLU A CA 1
ATOM 746 C C . GLU A 1 97 ? 12.027 8.649 -23.520 1.00 64.25 97 GLU A C 1
ATOM 748 O O . GLU A 1 97 ? 10.797 8.674 -23.540 1.00 64.25 97 GLU A O 1
ATOM 753 N N . VAL A 1 98 ? 12.710 7.530 -23.766 1.00 76.75 98 VAL A N 1
ATOM 754 C CA . VAL A 1 98 ? 12.033 6.254 -23.998 1.00 76.75 98 VAL A CA 1
ATOM 755 C C . VAL A 1 98 ? 11.703 5.646 -22.642 1.00 76.75 98 VAL A C 1
ATOM 757 O O . VAL A 1 98 ? 12.606 5.326 -21.866 1.00 76.75 98 VAL A O 1
ATOM 760 N N . ALA A 1 99 ? 10.412 5.505 -22.359 1.00 86.62 99 ALA A N 1
ATOM 761 C CA . ALA A 1 99 ? 9.922 4.868 -21.145 1.00 86.62 99 ALA A CA 1
ATOM 762 C C . ALA A 1 99 ? 10.292 3.375 -21.094 1.00 86.62 99 ALA A C 1
ATOM 764 O O . ALA A 1 99 ? 10.436 2.710 -22.126 1.00 86.62 99 ALA A O 1
ATOM 765 N N . LEU A 1 100 ? 10.417 2.840 -19.878 1.00 87.56 100 LEU A N 1
ATOM 766 C CA . LEU A 1 100 ? 10.659 1.423 -19.617 1.00 87.56 100 LEU A CA 1
ATOM 767 C C . LEU A 1 100 ? 9.519 0.551 -20.145 1.00 87.56 100 LEU A C 1
ATOM 769 O O . LEU A 1 100 ? 9.773 -0.547 -20.627 1.00 87.56 100 LEU A O 1
ATOM 773 N N . THR A 1 101 ? 8.275 1.023 -20.080 1.00 89.62 101 THR A N 1
ATOM 774 C CA . THR A 1 101 ? 7.104 0.307 -20.599 1.00 89.62 101 THR A CA 1
ATOM 775 C C . THR A 1 101 ? 6.244 1.220 -21.475 1.00 89.62 101 THR A C 1
ATOM 777 O O . THR A 1 101 ? 6.237 2.435 -21.273 1.00 89.62 101 THR A O 1
ATOM 780 N N . PRO A 1 102 ? 5.501 0.665 -22.449 1.00 89.44 102 PRO A N 1
ATOM 781 C CA . PRO A 1 102 ? 4.514 1.418 -23.221 1.00 89.44 102 PRO A CA 1
ATOM 782 C C . PRO A 1 102 ? 3.170 1.582 -22.481 1.00 89.44 102 PRO A C 1
ATOM 784 O O . PRO A 1 102 ? 2.206 2.070 -23.069 1.00 89.44 102 PRO A O 1
ATOM 787 N N . ILE A 1 103 ? 3.069 1.142 -21.219 1.00 90.06 103 ILE A N 1
ATOM 788 C CA . ILE A 1 103 ? 1.810 1.080 -20.471 1.00 90.06 103 ILE A CA 1
ATOM 789 C C . ILE A 1 103 ? 1.265 2.489 -20.222 1.00 90.06 103 ILE A C 1
ATOM 791 O O . ILE A 1 103 ? 1.928 3.347 -19.637 1.00 90.06 103 ILE A O 1
ATOM 795 N N . ALA A 1 104 ? -0.008 2.701 -20.556 1.00 90.25 104 ALA A N 1
ATOM 796 C CA . ALA A 1 104 ? -0.758 3.851 -20.072 1.00 90.25 104 ALA A CA 1
ATOM 797 C C . ALA A 1 104 ? -1.103 3.647 -18.587 1.00 90.25 104 ALA A C 1
ATOM 799 O O . ALA A 1 104 ? -2.147 3.088 -18.260 1.00 90.25 104 ALA A O 1
ATOM 800 N N . VAL A 1 105 ? -0.237 4.104 -17.674 1.00 89.62 105 VAL A N 1
ATOM 801 C CA . VAL A 1 105 ? -0.376 3.891 -16.213 1.00 89.62 105 VAL A CA 1
ATOM 802 C C . VAL A 1 105 ? -1.743 4.305 -15.652 1.00 89.62 105 VAL A C 1
ATOM 804 O O . VAL A 1 105 ? -2.246 3.687 -14.719 1.00 89.62 105 VAL A O 1
ATOM 807 N N . ALA A 1 106 ? -2.392 5.300 -16.263 1.00 89.12 106 ALA A N 1
ATOM 808 C CA . ALA A 1 106 ? -3.730 5.755 -15.889 1.00 89.12 106 ALA A CA 1
ATOM 809 C C . ALA A 1 106 ? -4.838 4.716 -16.150 1.00 89.12 106 ALA A C 1
ATOM 811 O O . ALA A 1 106 ? -5.888 4.795 -15.516 1.00 89.12 106 ALA A O 1
ATOM 812 N N . GLN A 1 107 ? -4.611 3.763 -17.057 1.00 90.69 107 GLN A N 1
ATOM 813 C CA . GLN A 1 107 ? -5.533 2.680 -17.421 1.00 90.69 107 GLN A CA 1
ATOM 814 C C . GLN A 1 107 ? -5.188 1.356 -16.727 1.00 90.69 107 GLN A C 1
ATOM 816 O O . GLN A 1 107 ? -5.859 0.353 -16.948 1.00 90.69 107 GLN A O 1
ATOM 821 N N . LEU A 1 108 ? -4.139 1.325 -15.900 1.00 93.69 108 LEU A N 1
ATOM 822 C CA . LEU A 1 108 ? -3.760 0.111 -15.195 1.00 93.69 108 LEU A CA 1
ATOM 823 C C . LEU A 1 108 ? -4.805 -0.220 -14.119 1.00 93.69 108 LEU A C 1
ATOM 825 O O . LEU A 1 108 ? -5.102 0.603 -13.248 1.00 93.69 108 LEU A O 1
ATOM 829 N N . GLU A 1 109 ? -5.343 -1.437 -14.190 1.00 95.19 109 GLU A N 1
ATOM 830 C CA . GLU A 1 109 ? -6.351 -1.946 -13.250 1.00 95.19 109 GLU A CA 1
ATOM 831 C C . GLU A 1 109 ? -5.804 -3.007 -12.299 1.00 95.19 109 GLU A C 1
ATOM 833 O O . GLU A 1 109 ? -6.342 -3.189 -11.211 1.00 95.19 109 GLU A O 1
ATOM 838 N N . ARG A 1 110 ? -4.752 -3.727 -12.700 1.00 96.44 110 ARG A N 1
ATOM 839 C CA . ARG A 1 110 ? -4.153 -4.804 -11.911 1.00 96.44 110 ARG A CA 1
ATOM 840 C C . ARG A 1 110 ? -2.641 -4.775 -12.013 1.00 96.44 110 ARG A C 1
ATOM 842 O O . ARG A 1 110 ? -2.099 -4.503 -13.085 1.00 96.44 110 ARG A O 1
ATOM 849 N N . LEU A 1 111 ? -1.985 -5.113 -10.912 1.00 96.38 111 LEU A N 1
ATOM 850 C CA . LEU A 1 111 ? -0.555 -5.388 -10.875 1.00 96.38 111 LEU A CA 1
ATOM 851 C C . LEU A 1 111 ? -0.269 -6.516 -9.885 1.00 96.38 111 LEU A C 1
ATOM 853 O O . LEU A 1 111 ? -1.000 -6.700 -8.911 1.00 96.38 111 LEU A O 1
ATOM 857 N N . THR A 1 112 ? 0.761 -7.307 -10.156 1.00 97.81 112 THR A N 1
ATOM 858 C CA . THR A 1 112 ? 1.213 -8.381 -9.269 1.00 97.81 112 THR A CA 1
ATOM 859 C C . THR A 1 112 ? 2.714 -8.289 -9.079 1.00 97.81 112 THR A C 1
ATOM 861 O O . THR A 1 112 ? 3.453 -8.152 -10.049 1.00 97.81 112 THR A O 1
ATOM 864 N N . ILE A 1 113 ? 3.155 -8.362 -7.827 1.00 97.50 113 ILE A N 1
ATOM 865 C CA . ILE A 1 113 ? 4.565 -8.339 -7.446 1.00 97.50 113 ILE A CA 1
ATOM 866 C C . ILE A 1 113 ? 4.893 -9.674 -6.793 1.00 97.50 113 ILE A C 1
ATOM 868 O O . ILE A 1 113 ? 4.232 -10.079 -5.833 1.00 97.50 113 ILE A O 1
ATOM 872 N N . ARG A 1 114 ? 5.919 -10.356 -7.297 1.00 97.19 114 ARG A N 1
ATOM 873 C CA . ARG A 1 114 ? 6.434 -11.601 -6.721 1.00 97.19 114 ARG A CA 1
ATOM 874 C C . ARG A 1 114 ? 7.887 -11.410 -6.329 1.00 97.19 114 ARG A C 1
ATOM 876 O O . ARG A 1 114 ? 8.661 -10.823 -7.075 1.00 97.19 114 ARG A O 1
ATOM 883 N N . ARG A 1 115 ? 8.246 -11.904 -5.150 1.00 95.44 115 ARG A N 1
ATOM 884 C CA . ARG A 1 115 ? 9.621 -11.912 -4.646 1.00 95.44 115 ARG A CA 1
ATOM 885 C C . ARG A 1 115 ? 9.952 -13.319 -4.159 1.00 95.44 115 ARG A C 1
ATOM 887 O O . ARG A 1 115 ? 9.084 -13.951 -3.545 1.00 95.44 115 ARG A O 1
ATOM 894 N N . PRO A 1 116 ? 11.170 -13.825 -4.397 1.00 93.50 116 PRO A N 1
ATOM 895 C CA . PRO A 1 116 ? 11.594 -15.104 -3.849 1.00 93.50 116 PRO A CA 1
ATOM 896 C C . PRO A 1 116 ? 11.434 -15.139 -2.323 1.00 93.50 116 PRO A C 1
ATOM 898 O O . PRO A 1 116 ? 11.852 -14.223 -1.621 1.00 93.50 116 PRO A O 1
ATOM 901 N N . GLY A 1 117 ? 10.813 -16.200 -1.802 1.00 92.12 117 GLY A N 1
ATOM 902 C CA . GLY A 1 117 ? 10.639 -16.397 -0.358 1.00 92.12 117 GLY A CA 1
ATOM 903 C C . GLY A 1 117 ? 9.553 -15.543 0.310 1.00 92.12 117 GLY A C 1
ATOM 904 O O . GLY A 1 117 ? 9.366 -15.670 1.517 1.00 92.12 117 GLY A O 1
ATOM 905 N N . ALA A 1 118 ? 8.813 -14.723 -0.443 1.00 93.56 118 ALA A N 1
ATOM 906 C CA . ALA A 1 118 ? 7.707 -13.917 0.070 1.00 93.56 118 ALA A CA 1
ATOM 907 C C . ALA A 1 118 ? 6.387 -14.257 -0.646 1.00 93.56 118 ALA A C 1
ATOM 909 O O . ALA A 1 118 ? 6.397 -14.700 -1.799 1.00 93.56 118 ALA A O 1
ATOM 910 N N . PRO A 1 119 ? 5.228 -14.049 0.003 1.00 93.62 119 PRO A N 1
ATOM 911 C CA . PRO A 1 119 ? 3.947 -14.204 -0.668 1.00 93.62 119 PRO A CA 1
ATOM 912 C C . PRO A 1 119 ? 3.780 -13.174 -1.794 1.00 93.62 119 PRO A C 1
ATOM 914 O O . PRO A 1 119 ? 4.243 -12.035 -1.696 1.00 93.62 119 PRO A O 1
ATOM 917 N N . ALA A 1 120 ? 3.081 -13.571 -2.858 1.00 95.88 120 ALA A N 1
ATOM 918 C CA . ALA A 1 120 ? 2.763 -12.672 -3.960 1.00 95.88 120 ALA A CA 1
ATOM 919 C C . ALA A 1 120 ? 1.825 -11.547 -3.496 1.00 95.88 120 ALA A C 1
ATOM 921 O O . ALA A 1 120 ? 0.830 -11.792 -2.810 1.00 95.88 120 ALA A O 1
ATOM 922 N N . LEU A 1 121 ? 2.123 -10.322 -3.920 1.00 97.50 121 LEU A N 1
ATOM 923 C CA . LEU A 1 121 ? 1.264 -9.166 -3.712 1.00 97.50 121 LEU A CA 1
ATOM 924 C C . LEU A 1 121 ? 0.418 -8.959 -4.959 1.00 97.50 121 LEU A C 1
ATOM 926 O O . LEU A 1 121 ? 0.954 -8.654 -6.022 1.00 97.50 121 LEU A O 1
ATOM 930 N N . ALA A 1 122 ? -0.895 -9.109 -4.829 1.00 97.62 122 ALA A N 1
ATOM 931 C CA . ALA A 1 122 ? -1.836 -8.839 -5.908 1.00 97.62 122 ALA A CA 1
ATOM 932 C C . ALA A 1 122 ? -2.609 -7.565 -5.588 1.00 97.62 122 ALA A C 1
ATOM 934 O O . ALA A 1 122 ? -3.182 -7.431 -4.504 1.00 97.62 122 ALA A O 1
ATOM 935 N N . LEU A 1 123 ? -2.631 -6.630 -6.531 1.00 97.50 123 LEU A N 1
ATOM 936 C CA . LEU A 1 123 ? -3.258 -5.331 -6.364 1.00 97.50 123 LEU A CA 1
ATOM 937 C C . LEU A 1 123 ? -4.272 -5.081 -7.474 1.00 97.50 123 LEU A C 1
ATOM 939 O O . LEU A 1 123 ? -4.011 -5.357 -8.645 1.00 97.50 123 LEU A O 1
ATOM 943 N N . GLU A 1 124 ? -5.416 -4.522 -7.093 1.00 96.50 124 GLU A N 1
ATOM 944 C CA . GLU A 1 124 ? -6.517 -4.197 -7.993 1.00 96.50 124 GLU A CA 1
ATOM 945 C C . GLU A 1 124 ? -7.007 -2.773 -7.764 1.00 96.50 124 GLU A C 1
ATOM 947 O O . GLU A 1 124 ? -7.167 -2.324 -6.626 1.00 96.50 124 GLU A O 1
ATOM 952 N N . ARG A 1 125 ? -7.312 -2.072 -8.851 1.00 94.25 125 ARG A N 1
ATOM 953 C CA . ARG A 1 125 ? -7.921 -0.752 -8.803 1.00 94.25 125 ARG A CA 1
ATOM 954 C C . ARG A 1 125 ? -9.442 -0.879 -8.746 1.00 94.25 125 ARG A C 1
ATOM 956 O O . ARG A 1 125 ? -10.062 -1.449 -9.638 1.00 94.25 125 ARG A O 1
ATOM 963 N N . ARG A 1 126 ? -10.058 -0.326 -7.702 1.00 90.19 126 ARG A N 1
ATOM 964 C CA . ARG A 1 126 ? -11.505 -0.343 -7.445 1.00 90.19 126 ARG A CA 1
ATOM 965 C C . ARG A 1 126 ? -11.960 1.061 -7.084 1.00 90.19 126 ARG A C 1
ATOM 967 O O . ARG A 1 126 ? -11.400 1.661 -6.172 1.00 90.19 126 ARG A O 1
ATOM 974 N N . ALA A 1 127 ? -12.957 1.577 -7.804 1.00 84.00 127 ALA A N 1
ATOM 975 C CA . ALA A 1 127 ? -13.474 2.935 -7.608 1.00 84.00 127 ALA A CA 1
ATOM 976 C C . ALA A 1 127 ? -12.348 3.987 -7.506 1.00 84.00 127 ALA A C 1
ATOM 978 O O . ALA A 1 127 ? -12.337 4.816 -6.611 1.00 84.00 127 ALA A O 1
ATOM 979 N N . ASN A 1 128 ? -11.377 3.916 -8.425 1.00 85.25 128 ASN A N 1
ATOM 980 C CA . ASN A 1 128 ? -10.208 4.799 -8.500 1.00 85.25 128 ASN A CA 1
ATOM 981 C C . ASN A 1 128 ? -9.117 4.611 -7.421 1.00 85.25 128 ASN A C 1
ATOM 983 O O . ASN A 1 128 ? -8.063 5.230 -7.550 1.00 85.25 128 ASN A O 1
ATOM 987 N N . HIS A 1 129 ? -9.288 3.704 -6.456 1.00 90.44 129 HIS A N 1
ATOM 988 C CA . HIS A 1 129 ? -8.281 3.392 -5.432 1.00 90.44 129 HIS A CA 1
ATOM 989 C C . HIS A 1 129 ? -7.661 2.025 -5.620 1.00 90.44 129 HIS A C 1
ATOM 991 O O . HIS A 1 129 ? -8.289 1.118 -6.156 1.00 90.44 129 HIS A O 1
ATOM 997 N N . TRP A 1 130 ? -6.436 1.860 -5.145 1.00 94.81 130 TRP A N 1
ATOM 998 C CA . TRP A 1 130 ? -5.748 0.579 -5.184 1.00 94.81 130 TRP A CA 1
ATOM 999 C C . TRP A 1 130 ? -5.993 -0.214 -3.907 1.00 94.81 130 TRP A C 1
ATOM 1001 O O . TRP A 1 130 ? -5.917 0.317 -2.801 1.00 94.81 130 TRP A O 1
ATOM 1011 N N . TRP A 1 131 ? -6.280 -1.497 -4.082 1.00 95.50 131 TRP A N 1
ATOM 1012 C CA . TRP A 1 131 ? -6.550 -2.450 -3.018 1.00 95.50 131 TRP A CA 1
ATOM 1013 C C . TRP A 1 131 ? -5.608 -3.635 -3.155 1.00 95.50 131 TRP A C 1
ATOM 1015 O O . TRP A 1 131 ? -5.456 -4.185 -4.244 1.00 95.50 131 TRP A O 1
ATOM 1025 N N . LEU A 1 132 ? -5.006 -4.051 -2.048 1.00 96.88 132 LEU A N 1
ATOM 1026 C CA . LEU A 1 132 ? -4.316 -5.327 -1.932 1.00 96.88 132 LEU A CA 1
ATOM 1027 C C . LEU A 1 132 ? -5.362 -6.428 -1.799 1.00 96.88 132 LEU A C 1
ATOM 1029 O O . LEU A 1 132 ? -6.196 -6.380 -0.900 1.00 96.88 132 LEU A O 1
ATOM 1033 N N . THR A 1 133 ? -5.309 -7.409 -2.689 1.00 96.69 133 THR A N 1
ATOM 1034 C CA . THR A 1 133 ? -6.188 -8.591 -2.707 1.00 96.69 133 THR A CA 1
ATOM 1035 C C . THR A 1 133 ? -5.460 -9.873 -2.314 1.00 96.69 133 THR A C 1
ATOM 1037 O O . THR A 1 133 ? -6.104 -10.873 -2.023 1.00 96.69 133 THR A O 1
ATOM 1040 N N . ALA A 1 134 ? -4.128 -9.827 -2.268 1.00 97.00 134 ALA A N 1
ATOM 1041 C CA . ALA A 1 134 ? -3.257 -10.837 -1.686 1.00 97.00 134 ALA A CA 1
ATOM 1042 C C . ALA A 1 134 ? -2.086 -10.122 -0.979 1.00 97.00 134 ALA A C 1
ATOM 1044 O O . ALA A 1 134 ? -1.696 -9.040 -1.434 1.00 97.00 134 ALA A O 1
ATOM 1045 N N . PRO A 1 135 ? -1.537 -10.677 0.120 1.00 96.38 135 PRO A N 1
ATOM 1046 C CA . PRO A 1 135 ? -1.750 -12.039 0.627 1.00 96.38 135 PRO A CA 1
ATOM 1047 C C . PRO A 1 135 ? -2.896 -12.178 1.635 1.00 96.38 135 PRO A C 1
ATOM 1049 O O . PRO A 1 135 ? -3.082 -13.251 2.206 1.00 96.38 135 PRO A O 1
ATOM 1052 N N . TRP A 1 136 ? -3.627 -11.100 1.911 1.00 94.00 136 TRP A N 1
ATOM 1053 C CA . TRP A 1 136 ? -4.569 -11.073 3.026 1.00 94.00 136 TRP A CA 1
ATOM 1054 C C . TRP A 1 136 ? -5.909 -11.727 2.676 1.00 94.00 136 TRP A C 1
ATOM 1056 O O . TRP A 1 136 ? -6.327 -11.667 1.519 1.00 94.00 136 TRP A O 1
ATOM 1066 N N . PRO A 1 137 ? -6.614 -12.319 3.661 1.00 93.38 137 PRO A N 1
ATOM 1067 C CA . PRO A 1 137 ? -7.884 -13.007 3.413 1.00 93.38 137 PRO A CA 1
ATOM 1068 C C . PRO A 1 137 ? -8.981 -12.091 2.857 1.00 93.38 137 PRO A C 1
ATOM 1070 O O . PRO A 1 137 ? -9.858 -12.538 2.120 1.00 93.38 137 PRO A O 1
ATOM 1073 N N . VAL A 1 138 ? -8.935 -10.808 3.224 1.00 92.81 138 VAL A N 1
ATOM 1074 C CA . VAL A 1 138 ? -9.887 -9.779 2.798 1.00 92.81 138 VAL A CA 1
ATOM 1075 C C . VAL A 1 138 ? -9.115 -8.618 2.166 1.00 92.81 138 VAL A C 1
ATOM 1077 O O . VAL A 1 138 ? -8.046 -8.264 2.669 1.00 92.81 138 VAL A O 1
ATOM 1080 N N . PRO A 1 139 ? -9.641 -7.988 1.097 1.00 93.69 139 PRO A N 1
ATOM 1081 C CA . PRO A 1 139 ? -8.980 -6.852 0.480 1.00 93.69 139 PRO A CA 1
ATOM 1082 C C . PRO A 1 139 ? -8.766 -5.686 1.447 1.00 93.69 139 PRO A C 1
ATOM 1084 O O . PRO A 1 139 ? -9.695 -5.267 2.142 1.00 93.69 139 PRO A O 1
ATOM 1087 N N . VAL A 1 140 ? -7.563 -5.114 1.439 1.00 94.44 140 VAL A N 1
ATOM 1088 C CA . VAL A 1 140 ? -7.226 -3.916 2.223 1.00 94.44 140 VAL A CA 1
ATOM 1089 C C . VAL A 1 140 ? -6.794 -2.771 1.311 1.00 94.44 140 VAL A C 1
ATOM 1091 O O . VAL A 1 140 ? -6.220 -3.028 0.250 1.00 94.44 140 VAL A O 1
ATOM 1094 N N . PRO A 1 141 ? -7.043 -1.505 1.682 1.00 95.31 141 PRO A N 1
ATOM 1095 C CA . PRO A 1 141 ? -6.557 -0.376 0.901 1.00 95.31 141 PRO A CA 1
ATOM 1096 C C . PRO A 1 141 ? -5.027 -0.391 0.817 1.00 95.31 141 PRO A C 1
ATOM 1098 O O . PRO A 1 141 ? -4.344 -0.665 1.807 1.00 95.31 141 PRO A O 1
ATOM 1101 N N . ALA A 1 142 ? -4.492 -0.090 -0.363 1.00 95.81 142 ALA A N 1
ATOM 1102 C CA . ALA A 1 142 ? -3.059 0.011 -0.583 1.00 95.81 142 ALA A CA 1
ATOM 1103 C C . ALA A 1 142 ? -2.543 1.423 -0.266 1.00 95.81 142 ALA A C 1
ATOM 1105 O O . ALA A 1 142 ? -3.251 2.422 -0.418 1.00 95.81 142 ALA A O 1
ATOM 1106 N N . LEU A 1 143 ? -1.287 1.518 0.157 1.00 94.88 143 LEU A N 1
ATOM 1107 C CA . LEU A 1 143 ? -0.631 2.773 0.491 1.00 94.88 143 LEU A CA 1
ATOM 1108 C C . LEU A 1 143 ? -0.341 3.582 -0.782 1.00 94.88 143 LEU A C 1
ATOM 1110 O O . LEU A 1 143 ? 0.507 3.203 -1.589 1.00 94.88 143 LEU A O 1
ATOM 1114 N N . ALA A 1 144 ? -1.020 4.720 -0.942 1.00 91.56 144 ALA A N 1
ATOM 1115 C CA . ALA A 1 144 ? -1.008 5.513 -2.177 1.00 91.56 144 ALA A CA 1
ATOM 1116 C C . ALA A 1 144 ? 0.404 5.836 -2.698 1.00 91.56 144 ALA A C 1
ATOM 1118 O O . ALA A 1 144 ? 0.711 5.550 -3.851 1.00 91.56 144 ALA A O 1
ATOM 1119 N N . TYR A 1 145 ? 1.297 6.327 -1.834 1.00 90.94 145 TYR A N 1
ATOM 1120 C CA . TYR A 1 145 ? 2.667 6.674 -2.229 1.00 90.94 145 TYR A CA 1
ATOM 1121 C C . TYR A 1 145 ? 3.472 5.474 -2.773 1.00 90.94 145 TYR A C 1
ATOM 1123 O O . TYR A 1 145 ? 4.256 5.621 -3.715 1.00 90.94 145 TYR A O 1
ATOM 1131 N N . ARG A 1 146 ? 3.266 4.265 -2.225 1.00 92.94 146 ARG A N 1
ATOM 1132 C CA . ARG A 1 146 ? 3.910 3.034 -2.725 1.00 92.94 146 ARG A CA 1
ATOM 1133 C C . ARG A 1 146 ? 3.422 2.696 -4.128 1.00 92.94 146 ARG A C 1
ATOM 1135 O O . ARG A 1 146 ? 4.217 2.364 -5.009 1.00 92.94 146 ARG A O 1
ATOM 1142 N N . ILE A 1 147 ? 2.119 2.838 -4.352 1.00 94.12 147 ILE A N 1
ATOM 1143 C CA . ILE A 1 147 ? 1.523 2.636 -5.670 1.00 94.12 147 ILE A CA 1
ATOM 1144 C C . ILE A 1 147 ? 2.065 3.649 -6.667 1.00 94.12 147 ILE A C 1
ATOM 1146 O O . ILE A 1 147 ? 2.537 3.258 -7.728 1.00 94.12 147 ILE A O 1
ATOM 1150 N N . GLU A 1 148 ? 2.056 4.933 -6.323 1.00 92.19 148 GLU A N 1
ATOM 1151 C CA . GLU A 1 148 ? 2.569 6.002 -7.182 1.00 92.19 148 GLU A CA 1
ATOM 1152 C C . GLU A 1 148 ? 4.036 5.774 -7.557 1.00 92.19 148 GLU A C 1
ATOM 1154 O O . GLU A 1 148 ? 4.400 5.916 -8.722 1.00 92.19 148 GLU A O 1
ATOM 1159 N N . SER A 1 149 ? 4.860 5.325 -6.606 1.00 91.50 149 SER A N 1
ATOM 1160 C CA . SER A 1 149 ? 6.260 4.966 -6.861 1.00 91.50 149 SER A CA 1
ATOM 1161 C C . SER A 1 149 ? 6.390 3.802 -7.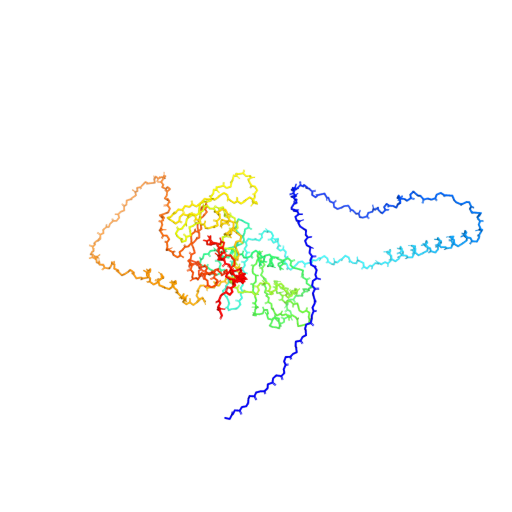853 1.00 91.50 149 SER A C 1
ATOM 1163 O O . SER A 1 149 ? 7.245 3.830 -8.740 1.00 91.50 149 SER A O 1
ATOM 1165 N N . THR A 1 150 ? 5.505 2.807 -7.756 1.00 93.44 150 THR A N 1
ATOM 1166 C CA . THR A 1 150 ? 5.453 1.654 -8.673 1.00 93.44 150 THR A CA 1
ATOM 1167 C C . THR A 1 150 ? 4.990 2.064 -10.069 1.00 93.44 150 THR A C 1
ATOM 1169 O O . THR A 1 150 ? 5.580 1.666 -11.071 1.00 93.44 150 THR A O 1
ATOM 1172 N N . LEU A 1 151 ? 3.961 2.907 -10.162 1.00 91.88 151 LEU A N 1
ATOM 1173 C CA . LEU A 1 151 ? 3.492 3.455 -11.436 1.00 91.88 151 LEU A CA 1
ATOM 1174 C C . LEU A 1 151 ? 4.568 4.342 -12.081 1.00 91.88 151 LEU A C 1
ATOM 1176 O O . LEU A 1 151 ? 4.775 4.281 -13.292 1.00 91.88 151 LEU A O 1
ATOM 1180 N N . GLY A 1 152 ? 5.302 5.107 -11.269 1.00 89.38 152 GLY A N 1
ATOM 1181 C CA . GLY A 1 152 ? 6.463 5.883 -11.699 1.00 89.38 152 GLY A CA 1
ATOM 1182 C C . GLY A 1 152 ? 7.602 5.012 -12.232 1.00 89.38 152 GLY A C 1
ATOM 1183 O O . GLY A 1 152 ? 8.261 5.414 -13.185 1.00 89.38 152 GLY A O 1
ATOM 1184 N N . LEU A 1 153 ? 7.802 3.806 -11.683 1.00 91.12 153 LEU A N 1
ATOM 1185 C CA . LEU A 1 153 ? 8.746 2.819 -12.220 1.00 91.12 153 LEU A CA 1
ATOM 1186 C C . LEU A 1 153 ? 8.335 2.357 -13.620 1.00 91.12 153 LEU A C 1
ATOM 1188 O O . LEU A 1 153 ? 9.168 2.319 -14.522 1.00 91.12 153 LEU A O 1
ATOM 1192 N N . LEU A 1 154 ? 7.060 2.019 -13.830 1.00 91.31 154 LEU A N 1
ATOM 1193 C CA . LEU A 1 154 ? 6.572 1.567 -15.141 1.00 91.31 154 LEU A CA 1
ATOM 1194 C C . LEU A 1 154 ? 6.752 2.647 -16.221 1.00 91.31 154 LEU A C 1
ATOM 1196 O O . LEU A 1 154 ? 7.036 2.331 -17.378 1.00 91.31 154 LEU A O 1
ATOM 1200 N N . ALA A 1 155 ? 6.644 3.916 -15.824 1.00 87.50 155 ALA A N 1
ATOM 1201 C CA . ALA A 1 155 ? 6.899 5.081 -16.666 1.00 87.50 155 ALA A CA 1
ATOM 1202 C C . ALA A 1 155 ? 8.365 5.563 -16.640 1.00 87.50 155 ALA A C 1
ATOM 1204 O O . ALA A 1 155 ? 8.677 6.582 -17.258 1.00 87.50 155 ALA A O 1
ATOM 1205 N N . ALA A 1 156 ? 9.264 4.873 -15.926 1.00 84.50 156 ALA A N 1
ATOM 1206 C CA . ALA A 1 156 ? 10.624 5.346 -15.702 1.00 84.50 156 ALA A CA 1
ATOM 1207 C C . ALA A 1 156 ? 11.411 5.436 -17.005 1.00 84.50 156 ALA A C 1
ATOM 1209 O O . ALA A 1 156 ? 11.220 4.655 -17.941 1.00 84.50 156 ALA A O 1
ATOM 1210 N N . ARG A 1 157 ? 12.355 6.375 -17.042 1.00 82.00 157 ARG A N 1
ATOM 1211 C CA . ARG A 1 157 ? 13.276 6.512 -18.162 1.00 82.00 157 ARG A CA 1
ATOM 1212 C C . ARG A 1 157 ? 14.170 5.278 -18.258 1.00 82.00 157 ARG A C 1
ATOM 1214 O O . ARG A 1 157 ? 14.810 4.864 -17.293 1.00 82.00 157 ARG A O 1
ATOM 1221 N N . ARG A 1 158 ? 14.264 4.736 -19.467 1.00 83.19 158 ARG A N 1
ATOM 1222 C CA . ARG A 1 158 ? 15.259 3.732 -19.834 1.00 83.19 158 ARG A CA 1
ATOM 1223 C C . ARG A 1 158 ? 16.607 4.411 -20.075 1.00 83.19 158 ARG A C 1
ATOM 1225 O O . ARG A 1 158 ? 16.727 5.215 -21.001 1.00 83.19 158 ARG A O 1
ATOM 1232 N N . GLU A 1 159 ? 17.632 4.037 -19.314 1.00 79.62 159 GLU A N 1
ATOM 1233 C CA . GLU A 1 159 ? 18.991 4.567 -19.514 1.00 79.62 159 GLU A CA 1
ATOM 1234 C C . GLU A 1 159 ? 19.741 3.825 -20.626 1.00 79.62 159 GLU A C 1
ATOM 1236 O O . GLU A 1 159 ? 20.482 4.415 -21.413 1.00 79.62 159 GLU A O 1
ATOM 1241 N N . HIS A 1 160 ? 19.531 2.513 -20.726 1.00 81.69 160 HIS A N 1
ATOM 1242 C CA . HIS A 1 160 ? 20.139 1.669 -21.751 1.00 81.69 160 HIS A CA 1
ATOM 1243 C C . HIS A 1 160 ? 19.247 0.463 -22.063 1.00 81.69 160 HIS A C 1
ATOM 1245 O O . HIS A 1 160 ? 18.478 0.036 -21.201 1.00 81.69 160 HIS A O 1
ATOM 1251 N N . SER A 1 161 ? 19.342 -0.070 -23.284 1.00 86.06 161 SER A N 1
ATOM 1252 C CA . SER A 1 161 ? 18.774 -1.370 -23.660 1.00 86.06 161 SER A CA 1
ATOM 1253 C C . SER A 1 161 ? 19.721 -2.115 -24.593 1.00 86.06 161 SER A C 1
ATOM 1255 O O . SER A 1 161 ? 20.356 -1.491 -25.446 1.00 86.06 161 SER A O 1
ATOM 1257 N N . GLN A 1 162 ? 19.799 -3.430 -24.417 1.00 90.94 162 GLN A N 1
ATOM 1258 C CA . GLN A 1 162 ? 20.507 -4.356 -25.294 1.00 90.94 162 GLN A CA 1
ATOM 1259 C C . GLN A 1 162 ? 19.741 -5.683 -25.381 1.00 90.94 162 GLN A C 1
ATOM 1261 O O . GLN A 1 162 ? 19.071 -6.075 -24.427 1.00 90.94 162 GLN A O 1
ATOM 1266 N N . GLY A 1 163 ? 19.850 -6.387 -26.507 1.00 93.88 163 GLY A N 1
ATOM 1267 C CA . GLY A 1 163 ? 19.254 -7.718 -26.655 1.00 93.88 163 GLY A CA 1
ATOM 1268 C C . GLY A 1 163 ? 19.916 -8.750 -25.736 1.00 93.88 163 GLY A C 1
ATOM 1269 O O . GLY A 1 163 ? 21.108 -8.643 -25.444 1.00 93.88 163 GLY A O 1
ATOM 1270 N N . ILE A 1 164 ? 19.152 -9.752 -25.294 1.00 94.31 164 ILE A N 1
ATOM 1271 C CA . ILE A 1 164 ? 19.634 -10.769 -24.340 1.00 94.31 164 ILE A CA 1
ATOM 1272 C C . ILE A 1 164 ? 20.198 -12.045 -24.974 1.00 94.31 164 ILE A C 1
ATOM 1274 O O . ILE A 1 164 ? 20.703 -12.889 -24.244 1.00 94.31 164 ILE A O 1
ATOM 1278 N N . ALA A 1 165 ? 20.117 -12.199 -26.299 1.00 92.44 165 ALA A N 1
ATOM 1279 C CA . ALA A 1 165 ? 20.412 -13.462 -26.988 1.00 92.44 165 ALA A CA 1
ATOM 1280 C C . ALA A 1 165 ? 21.806 -14.042 -26.673 1.00 92.44 165 ALA A C 1
ATOM 1282 O O . ALA A 1 165 ? 21.939 -15.252 -26.513 1.00 92.44 165 ALA A O 1
ATOM 1283 N N . ASP A 1 166 ? 22.811 -13.175 -26.534 1.00 91.38 166 ASP A N 1
ATOM 1284 C CA . ASP A 1 166 ? 24.204 -13.558 -26.270 1.00 91.38 166 ASP A CA 1
ATOM 1285 C C . ASP A 1 166 ? 24.639 -13.270 -24.819 1.00 91.38 166 ASP A C 1
ATOM 1287 O O . ASP A 1 166 ? 25.832 -13.251 -24.511 1.00 91.38 166 ASP A O 1
ATOM 1291 N N . LEU A 1 167 ? 23.687 -12.989 -23.921 1.00 92.25 167 LEU A N 1
ATOM 1292 C CA . LEU A 1 167 ? 23.968 -12.641 -22.530 1.00 92.25 167 LEU A CA 1
ATOM 1293 C C . LEU A 1 167 ? 23.796 -13.839 -21.601 1.00 92.25 167 LEU A C 1
ATOM 1295 O O . LEU A 1 167 ? 22.805 -14.563 -21.652 1.00 92.25 167 LEU A O 1
ATOM 1299 N N . ASP A 1 168 ? 24.731 -13.977 -20.669 1.00 94.00 168 ASP A N 1
ATOM 1300 C CA . ASP A 1 168 ? 24.588 -14.873 -19.528 1.00 94.00 168 ASP A CA 1
ATOM 1301 C C . ASP A 1 168 ? 23.691 -14.215 -18.467 1.00 94.00 168 ASP A C 1
ATOM 1303 O O . ASP A 1 168 ? 24.137 -13.369 -17.690 1.00 94.00 168 ASP A O 1
ATOM 1307 N N . LEU A 1 169 ? 22.404 -14.578 -18.458 1.00 94.12 169 LEU A N 1
ATOM 1308 C CA . LEU A 1 169 ? 21.406 -14.007 -17.545 1.00 94.12 169 LEU A CA 1
ATOM 1309 C C . LEU A 1 169 ? 21.734 -14.230 -16.062 1.00 94.12 169 LEU A C 1
ATOM 1311 O O . LEU A 1 169 ? 21.308 -13.421 -15.236 1.00 94.12 169 LEU A O 1
ATOM 1315 N N . ALA A 1 170 ? 22.518 -15.259 -15.727 1.00 94.94 170 ALA A N 1
ATOM 1316 C CA . ALA A 1 170 ? 22.934 -15.519 -14.353 1.00 94.94 170 ALA A CA 1
ATOM 1317 C C . ALA A 1 170 ? 23.865 -14.421 -13.814 1.00 94.94 170 ALA A C 1
ATOM 1319 O O . ALA A 1 170 ? 23.778 -14.055 -12.644 1.00 94.94 170 ALA A O 1
ATOM 1320 N N . GLN A 1 171 ? 24.696 -13.802 -14.665 1.00 94.81 171 GLN A N 1
ATOM 1321 C CA . GLN A 1 171 ? 25.561 -12.676 -14.260 1.00 94.81 171 GLN A CA 1
ATOM 1322 C C . GLN A 1 171 ? 24.770 -11.433 -13.847 1.00 94.81 171 GLN A C 1
ATOM 1324 O O . GLN A 1 171 ? 25.276 -10.580 -13.113 1.00 94.81 171 GLN A O 1
ATOM 1329 N N . PHE A 1 172 ? 23.532 -11.326 -14.321 1.00 95.00 172 PHE A N 1
ATOM 1330 C CA . PHE A 1 172 ? 22.624 -10.235 -14.002 1.00 95.00 172 PHE A CA 1
ATOM 1331 C C . PHE A 1 172 ? 21.595 -10.628 -12.938 1.00 95.00 172 PHE A C 1
ATOM 1333 O O . PHE A 1 172 ? 20.775 -9.784 -12.597 1.00 95.00 172 PHE A O 1
ATOM 1340 N N . GLU A 1 173 ? 21.621 -11.862 -12.418 1.00 95.81 173 GLU A N 1
ATOM 1341 C CA . GLU A 1 173 ? 20.591 -12.423 -11.523 1.00 95.81 173 GLU A CA 1
ATOM 1342 C C . GLU A 1 173 ? 19.179 -12.332 -12.135 1.00 95.81 173 GLU A C 1
ATOM 1344 O O . GLU A 1 173 ? 18.209 -11.969 -11.476 1.00 95.81 173 GLU A O 1
ATOM 1349 N N . LEU A 1 174 ? 19.065 -12.601 -13.441 1.00 95.69 174 LEU A N 1
ATOM 1350 C CA . LEU A 1 174 ? 17.797 -12.584 -14.188 1.00 95.69 174 LEU A CA 1
ATOM 1351 C C . LEU A 1 174 ? 17.267 -13.988 -14.516 1.00 95.69 174 LEU A C 1
ATOM 1353 O O . LEU A 1 174 ? 16.168 -14.119 -15.055 1.00 95.69 174 LEU A O 1
ATOM 1357 N N . ASP A 1 175 ? 18.047 -15.026 -14.222 1.00 93.19 175 ASP A N 1
ATOM 1358 C CA . ASP A 1 175 ? 17.626 -16.429 -14.204 1.00 93.19 175 ASP A CA 1
ATOM 1359 C C . ASP A 1 175 ? 16.863 -16.769 -12.911 1.00 93.19 175 ASP A C 1
ATOM 1361 O O . ASP A 1 175 ? 15.848 -17.461 -12.957 1.00 93.19 175 ASP A O 1
ATOM 1365 N N . THR A 1 176 ? 17.318 -16.214 -11.784 1.00 94.31 176 THR A N 1
ATOM 1366 C CA . THR A 1 176 ? 16.638 -16.203 -10.485 1.00 94.31 176 THR A CA 1
ATOM 1367 C C . THR A 1 176 ? 16.365 -14.749 -10.093 1.00 94.31 176 THR A C 1
ATOM 1369 O O . THR A 1 176 ? 17.141 -14.164 -9.336 1.00 94.31 176 THR A O 1
ATOM 1372 N N . PRO A 1 177 ? 15.304 -14.130 -10.640 1.00 96.81 177 PRO A N 1
ATOM 1373 C CA . PRO A 1 177 ? 15.048 -12.711 -10.441 1.00 96.81 177 PRO A CA 1
ATOM 1374 C C . PRO A 1 177 ? 14.796 -12.386 -8.969 1.00 96.81 177 PRO A C 1
ATOM 1376 O O . PRO A 1 177 ? 14.109 -13.119 -8.256 1.00 96.81 177 PRO A O 1
ATOM 1379 N N . LEU A 1 178 ? 15.307 -11.238 -8.529 1.00 96.56 178 LEU A N 1
ATOM 1380 C CA . LEU A 1 178 ? 15.075 -10.709 -7.183 1.00 96.56 178 LEU A CA 1
ATOM 1381 C C . LEU A 1 178 ? 13.617 -10.278 -6.990 1.00 96.56 178 LEU A C 1
ATOM 1383 O O . LEU A 1 178 ? 13.080 -10.335 -5.886 1.00 96.56 178 LEU A O 1
ATOM 1387 N N . LEU A 1 179 ? 12.974 -9.837 -8.072 1.00 96.75 179 LEU A N 1
ATOM 1388 C CA . LEU A 1 179 ? 11.575 -9.430 -8.090 1.00 96.75 179 LEU A CA 1
ATOM 1389 C C . LEU A 1 179 ? 11.000 -9.630 -9.492 1.00 96.75 179 LEU A C 1
ATOM 1391 O O . LEU A 1 179 ? 11.665 -9.363 -10.493 1.00 96.75 179 LEU A O 1
ATOM 1395 N N . GLU A 1 180 ? 9.743 -10.047 -9.556 1.00 97.44 180 GLU A N 1
ATOM 1396 C CA . GLU A 1 180 ? 8.943 -10.092 -10.776 1.00 97.44 180 GLU A CA 1
ATOM 1397 C C . GLU A 1 180 ? 7.761 -9.132 -10.634 1.00 97.44 180 GLU A C 1
ATOM 1399 O O . GLU A 1 180 ? 7.072 -9.125 -9.609 1.00 97.44 180 GLU A O 1
ATOM 1404 N N . LEU A 1 181 ? 7.522 -8.318 -11.659 1.00 97.12 181 LEU A N 1
ATOM 1405 C CA . LEU A 1 181 ? 6.386 -7.405 -11.731 1.00 97.12 181 LEU A CA 1
ATOM 1406 C C . LEU A 1 181 ? 5.583 -7.700 -12.994 1.00 97.12 181 LEU A C 1
ATOM 1408 O O . LEU A 1 181 ? 6.084 -7.576 -14.111 1.00 97.12 181 LEU A O 1
ATOM 1412 N N . GLU A 1 182 ? 4.315 -8.038 -12.802 1.00 96.94 182 GLU A N 1
ATOM 1413 C CA . GLU A 1 182 ? 3.325 -8.154 -13.866 1.00 96.94 182 GLU A CA 1
ATOM 1414 C C . GLU A 1 182 ? 2.384 -6.955 -13.805 1.00 96.94 182 GLU A C 1
ATOM 1416 O O . GLU A 1 182 ? 1.711 -6.732 -12.796 1.00 96.94 182 GLU A O 1
ATOM 1421 N N . ALA A 1 183 ? 2.315 -6.179 -14.883 1.00 95.06 183 ALA A N 1
ATOM 1422 C CA . ALA A 1 183 ? 1.428 -5.026 -14.976 1.00 95.06 183 ALA A CA 1
ATOM 1423 C C . ALA A 1 183 ? 1.021 -4.794 -16.431 1.00 95.06 183 ALA A C 1
ATOM 1425 O O . ALA A 1 183 ? 1.870 -4.715 -17.310 1.00 95.06 183 ALA A O 1
ATOM 1426 N N . GLY A 1 184 ? -0.280 -4.672 -16.707 1.00 89.19 184 GLY A N 1
ATOM 1427 C CA . GLY A 1 184 ? -0.760 -4.271 -18.037 1.00 89.19 184 GLY A CA 1
ATOM 1428 C C . GLY A 1 184 ? -0.338 -5.202 -19.182 1.00 89.19 184 GLY A C 1
ATOM 1429 O O . GLY A 1 184 ? -0.244 -4.750 -20.316 1.00 89.19 184 GLY A O 1
ATOM 1430 N N . GLY A 1 185 ? -0.063 -6.478 -18.889 1.00 89.75 185 GLY A N 1
ATOM 1431 C CA . GLY A 1 185 ? 0.448 -7.458 -19.855 1.00 89.75 185 GLY A CA 1
ATOM 1432 C C . GLY A 1 185 ? 1.972 -7.462 -20.020 1.00 89.75 185 GLY A C 1
ATOM 1433 O O . GLY A 1 185 ? 2.499 -8.379 -20.642 1.00 89.75 185 GLY A O 1
ATOM 1434 N N . GLU A 1 186 ? 2.683 -6.498 -19.434 1.00 94.06 186 GLU A N 1
ATOM 1435 C CA . GLU A 1 186 ? 4.141 -6.523 -19.349 1.00 94.06 186 GLU A CA 1
ATOM 1436 C C . GLU A 1 186 ? 4.588 -7.408 -18.190 1.00 94.06 186 GLU A C 1
ATOM 1438 O O . GLU A 1 186 ? 3.974 -7.426 -17.118 1.00 94.06 186 GLU A O 1
ATOM 1443 N N . HIS A 1 187 ? 5.701 -8.098 -18.411 1.00 96.00 187 HIS A N 1
ATOM 1444 C CA . HIS A 1 187 ? 6.383 -8.884 -17.401 1.00 96.00 187 HIS A CA 1
ATOM 1445 C C . HIS A 1 187 ? 7.818 -8.380 -17.272 1.00 96.00 187 HIS A C 1
ATOM 1447 O O . HIS A 1 187 ? 8.606 -8.460 -18.220 1.00 96.00 187 HIS A O 1
ATOM 1453 N N . LEU A 1 188 ? 8.132 -7.824 -16.105 1.00 96.56 188 LEU A N 1
ATOM 1454 C CA . LEU A 1 188 ? 9.428 -7.242 -15.788 1.00 96.56 188 LEU A CA 1
ATOM 1455 C C . LEU A 1 188 ? 10.133 -8.109 -14.751 1.00 96.56 188 LEU A C 1
ATOM 1457 O O . LEU A 1 188 ? 9.587 -8.351 -13.676 1.00 96.56 188 LEU A O 1
ATOM 1461 N N . LEU A 1 189 ? 11.355 -8.535 -15.062 1.00 97.44 189 LEU A N 1
ATOM 1462 C CA . LEU A 1 189 ? 12.214 -9.258 -14.124 1.00 97.44 189 LEU A CA 1
ATOM 1463 C C . LEU A 1 189 ? 13.343 -8.356 -13.655 1.00 97.44 189 LEU A C 1
ATOM 1465 O O . LEU A 1 189 ? 14.043 -7.779 -14.485 1.00 97.44 189 LEU A O 1
ATOM 1469 N N . PHE A 1 1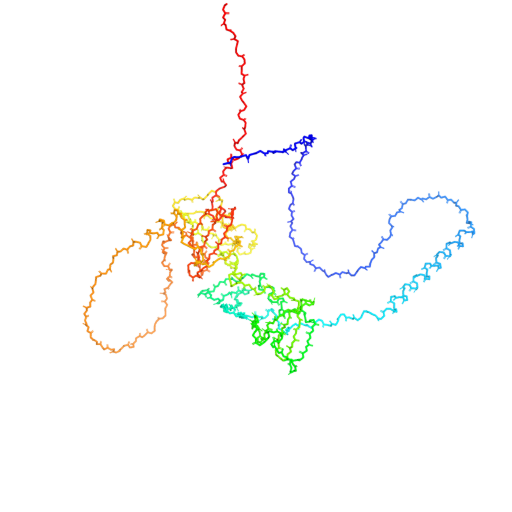90 ? 13.545 -8.255 -12.348 1.00 97.19 190 PHE A N 1
ATOM 1470 C CA . PHE A 1 190 ? 14.574 -7.411 -11.753 1.00 97.19 190 PHE A CA 1
ATOM 1471 C C . PHE A 1 190 ? 15.738 -8.264 -11.270 1.00 97.19 190 PHE A C 1
ATOM 1473 O O . PHE A 1 190 ? 15.551 -9.200 -10.495 1.00 97.19 190 PHE A O 1
ATOM 1480 N N . GLY A 1 191 ? 16.933 -7.911 -11.730 1.00 96.81 191 GLY A N 1
ATOM 1481 C CA . GLY A 1 191 ? 18.181 -8.569 -11.376 1.00 96.81 191 GLY A CA 1
ATOM 1482 C C . GLY A 1 191 ? 19.032 -7.728 -10.433 1.00 96.81 191 GLY A C 1
ATOM 1483 O O . GLY A 1 191 ? 18.530 -6.846 -9.735 1.00 96.81 191 GLY A O 1
ATOM 1484 N N . ASN A 1 192 ? 20.341 -7.956 -10.432 1.00 96.00 192 ASN A N 1
ATOM 1485 C CA . ASN A 1 192 ? 21.286 -7.220 -9.597 1.00 96.00 192 ASN A CA 1
ATOM 1486 C C . ASN A 1 192 ? 21.487 -5.754 -10.035 1.00 96.00 192 ASN A C 1
ATOM 1488 O O . ASN A 1 192 ? 21.003 -5.291 -11.076 1.00 96.00 192 ASN A O 1
ATOM 1492 N N . THR A 1 193 ? 22.229 -5.005 -9.220 1.00 94.88 193 THR A N 1
ATOM 1493 C CA . THR A 1 193 ? 22.611 -3.618 -9.507 1.00 94.88 193 THR A CA 1
ATOM 1494 C C . THR A 1 193 ? 23.994 -3.558 -10.142 1.00 94.88 193 THR A C 1
ATOM 1496 O O . THR A 1 193 ? 24.960 -4.118 -9.626 1.00 94.88 193 THR A O 1
ATOM 1499 N N . HIS A 1 194 ? 24.134 -2.780 -11.213 1.00 89.88 194 HIS A N 1
ATOM 1500 C CA . HIS A 1 194 ? 25.420 -2.456 -11.809 1.00 89.88 194 HIS A CA 1
ATOM 1501 C C . HIS A 1 194 ? 26.339 -1.768 -10.773 1.00 89.88 194 HIS A C 1
ATOM 1503 O O . HIS A 1 194 ? 26.023 -0.665 -10.311 1.00 89.88 194 HIS A O 1
ATOM 1509 N N . PRO A 1 195 ? 27.534 -2.316 -10.479 1.00 85.19 195 PRO A N 1
ATOM 1510 C CA . PRO A 1 195 ? 28.325 -1.943 -9.299 1.00 85.19 195 PRO A CA 1
ATOM 1511 C C . PRO A 1 195 ? 28.819 -0.490 -9.310 1.00 85.19 195 PRO A C 1
ATOM 1513 O O . PRO A 1 195 ? 28.880 0.155 -8.268 1.00 85.19 195 PRO A O 1
ATOM 1516 N N . ILE A 1 196 ? 29.161 0.041 -10.491 1.00 87.06 196 ILE A N 1
ATOM 1517 C CA . ILE A 1 196 ? 29.696 1.408 -10.629 1.00 87.06 196 ILE A CA 1
ATOM 1518 C C . ILE A 1 196 ? 28.579 2.451 -10.761 1.00 87.06 196 ILE A C 1
ATOM 1520 O O . ILE A 1 196 ? 28.580 3.453 -10.053 1.00 87.06 196 ILE A O 1
ATOM 1524 N N . LYS A 1 197 ? 27.628 2.233 -11.678 1.00 87.31 197 LYS A N 1
ATOM 1525 C CA . LYS A 1 197 ? 26.590 3.218 -12.008 1.00 87.31 197 LYS A CA 1
ATOM 1526 C C . LYS A 1 197 ? 25.378 3.208 -11.077 1.00 87.31 197 LYS A C 1
ATOM 1528 O O . LYS A 1 197 ? 24.607 4.157 -11.116 1.00 87.31 197 LYS A O 1
ATOM 1533 N N . ARG A 1 198 ? 25.219 2.173 -10.242 1.00 89.75 198 ARG A N 1
ATOM 1534 C CA . ARG A 1 198 ? 24.030 1.973 -9.393 1.00 89.75 198 ARG A CA 1
ATOM 1535 C C . ARG A 1 198 ? 22.731 1.948 -10.208 1.00 89.75 198 ARG A C 1
ATOM 1537 O O . ARG A 1 198 ? 21.736 2.573 -9.852 1.00 89.75 198 ARG A O 1
ATOM 1544 N N . GLU A 1 199 ? 22.775 1.233 -11.327 1.00 92.81 199 GLU A N 1
ATOM 1545 C CA . GLU A 1 199 ? 21.628 1.010 -12.208 1.00 92.81 199 GLU A CA 1
ATOM 1546 C C . GLU A 1 199 ? 21.141 -0.432 -12.046 1.00 92.81 199 GLU A C 1
ATOM 1548 O O . GLU A 1 199 ? 21.947 -1.360 -12.076 1.00 92.81 199 GLU A O 1
ATOM 1553 N N . ARG A 1 200 ? 19.837 -0.626 -11.881 1.00 95.19 200 ARG A N 1
ATOM 1554 C CA . ARG A 1 200 ? 19.190 -1.931 -11.762 1.00 95.19 200 ARG A CA 1
ATOM 1555 C C . ARG A 1 200 ? 19.013 -2.562 -13.138 1.00 95.19 200 ARG A C 1
ATOM 1557 O O . ARG A 1 200 ? 18.485 -1.912 -14.043 1.00 95.19 200 ARG A O 1
ATOM 1564 N N . HIS A 1 201 ? 19.410 -3.823 -13.279 1.00 95.62 201 HIS A N 1
ATOM 1565 C CA . HIS A 1 201 ? 19.120 -4.621 -14.466 1.00 95.62 201 HIS A CA 1
ATOM 1566 C C . HIS A 1 201 ? 17.654 -5.065 -14.468 1.00 95.62 201 HIS A C 1
ATOM 1568 O O . HIS A 1 201 ? 17.167 -5.602 -13.473 1.00 95.62 201 HIS A O 1
ATOM 1574 N N . VA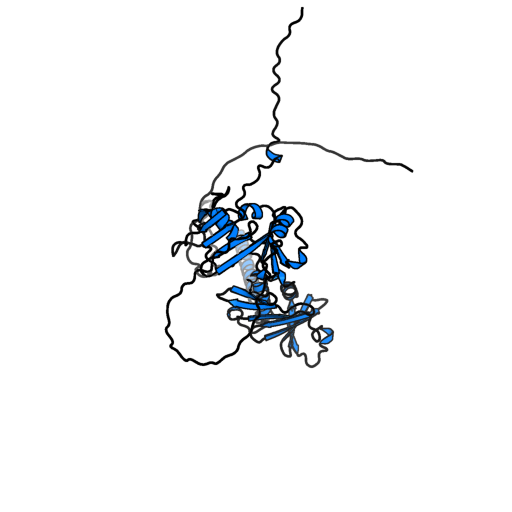L A 1 202 ? 16.952 -4.835 -15.579 1.00 96.00 202 VAL A N 1
ATOM 1575 C CA . VAL A 1 202 ? 15.540 -5.200 -15.745 1.00 96.00 202 VAL A CA 1
ATOM 1576 C C . VAL A 1 202 ? 15.343 -5.899 -17.083 1.00 96.00 202 VAL A C 1
ATOM 1578 O O . VAL A 1 202 ? 15.620 -5.311 -18.124 1.00 96.00 202 VAL A O 1
ATOM 1581 N N . ARG A 1 203 ? 14.840 -7.133 -17.088 1.00 96.19 203 ARG A N 1
ATOM 1582 C CA . ARG A 1 203 ? 14.443 -7.822 -18.322 1.00 96.19 203 ARG A CA 1
ATOM 1583 C C . ARG A 1 203 ? 13.003 -7.477 -18.673 1.00 96.19 203 ARG A C 1
ATOM 1585 O O . ARG A 1 203 ? 12.128 -7.600 -17.819 1.00 96.19 203 ARG A O 1
ATOM 1592 N N . ARG A 1 204 ? 12.757 -7.130 -19.934 1.00 94.56 204 ARG A N 1
ATOM 1593 C CA . ARG A 1 204 ? 11.417 -6.983 -20.519 1.00 94.56 204 ARG A CA 1
ATOM 1594 C C . ARG A 1 204 ? 11.426 -7.637 -21.897 1.00 94.56 204 ARG A C 1
ATOM 1596 O O . ARG A 1 204 ? 12.098 -7.153 -22.805 1.00 94.56 204 ARG A O 1
ATOM 1603 N N . GLY A 1 205 ? 10.706 -8.748 -22.046 1.00 92.06 205 GLY A N 1
ATOM 1604 C CA . GLY A 1 205 ? 10.808 -9.582 -23.248 1.00 92.06 205 GLY A CA 1
ATOM 1605 C C . GLY A 1 205 ? 12.252 -10.041 -23.490 1.00 92.06 205 GLY A C 1
ATOM 1606 O O . GLY A 1 205 ? 12.901 -10.532 -22.565 1.00 92.06 205 GLY A O 1
ATOM 1607 N N . ASP A 1 206 ? 12.753 -9.817 -24.707 1.00 92.94 206 ASP A N 1
ATOM 1608 C CA . ASP A 1 206 ? 14.113 -10.179 -25.138 1.00 92.94 206 ASP A CA 1
ATOM 1609 C C . ASP A 1 206 ? 15.140 -9.041 -24.970 1.00 92.94 206 ASP A C 1
ATOM 1611 O O . ASP A 1 206 ? 16.247 -9.091 -25.518 1.00 92.94 206 ASP A O 1
ATOM 1615 N N . GLU A 1 207 ? 14.789 -7.998 -24.216 1.00 93.94 207 GLU A N 1
ATOM 1616 C CA . GLU A 1 207 ? 15.663 -6.861 -23.937 1.00 93.94 207 GLU A CA 1
ATOM 1617 C C . GLU A 1 207 ? 16.068 -6.796 -22.459 1.00 93.94 207 GLU A C 1
ATOM 1619 O O . GLU A 1 207 ? 15.256 -6.959 -21.541 1.00 93.94 207 GLU A O 1
ATOM 1624 N N . LEU A 1 208 ? 17.350 -6.505 -22.240 1.00 94.88 208 LEU A N 1
ATOM 1625 C CA . LEU A 1 208 ? 17.910 -6.098 -20.962 1.00 94.88 208 LEU A CA 1
ATOM 1626 C C . LEU A 1 208 ? 17.940 -4.575 -20.901 1.00 94.88 208 LEU A C 1
ATOM 1628 O O . LEU A 1 208 ? 18.676 -3.926 -21.643 1.00 94.88 208 LEU A O 1
ATOM 1632 N N . HIS A 1 209 ? 17.196 -4.019 -19.959 1.00 93.81 209 HIS A N 1
ATOM 1633 C CA . HIS A 1 209 ? 17.157 -2.605 -19.640 1.00 93.81 209 HIS A CA 1
ATOM 1634 C C . HIS A 1 209 ? 17.973 -2.284 -18.390 1.00 93.81 209 HIS A C 1
ATOM 1636 O O . HIS A 1 209 ? 18.198 -3.133 -17.525 1.00 93.81 209 HIS A O 1
ATOM 1642 N N . ARG A 1 210 ? 18.370 -1.015 -18.273 1.00 93.00 210 ARG A N 1
ATOM 1643 C CA . ARG A 1 210 ? 18.908 -0.442 -17.037 1.00 93.00 210 ARG A CA 1
ATOM 1644 C C . ARG A 1 210 ? 18.092 0.766 -16.601 1.00 93.00 210 ARG A C 1
ATOM 1646 O O . ARG A 1 210 ? 17.814 1.645 -17.422 1.00 93.00 210 ARG A O 1
ATOM 1653 N N . ILE A 1 211 ? 17.735 0.797 -15.320 1.00 92.00 211 ILE A N 1
ATOM 1654 C CA . ILE A 1 211 ? 17.018 1.905 -14.672 1.00 92.00 211 ILE A CA 1
ATOM 1655 C C . ILE A 1 211 ? 17.736 2.330 -13.393 1.00 92.00 211 ILE A C 1
ATOM 1657 O O . ILE A 1 211 ? 18.557 1.588 -12.861 1.00 92.00 211 ILE A O 1
ATOM 1661 N N . ALA A 1 212 ? 17.424 3.508 -12.864 1.00 90.25 212 ALA A N 1
ATOM 1662 C CA . ALA A 1 212 ? 17.975 3.936 -11.584 1.00 90.25 212 ALA A CA 1
ATOM 1663 C C . ALA A 1 212 ? 17.478 3.051 -10.423 1.00 90.25 212 ALA A C 1
ATOM 1665 O O . ALA A 1 212 ? 16.294 2.724 -10.332 1.00 90.25 212 ALA A O 1
ATOM 1666 N N . ASP A 1 213 ? 18.382 2.684 -9.512 1.00 91.38 213 ASP A N 1
ATOM 1667 C CA . ASP A 1 213 ? 18.113 1.659 -8.494 1.00 91.38 213 ASP A CA 1
ATOM 1668 C C . ASP A 1 213 ? 17.076 2.055 -7.428 1.00 91.38 213 ASP A C 1
ATOM 1670 O O . ASP A 1 213 ? 16.422 1.203 -6.829 1.00 91.38 213 ASP A O 1
ATOM 1674 N N . PHE A 1 214 ? 16.853 3.355 -7.220 1.00 88.00 214 PHE A N 1
ATOM 1675 C CA . PHE A 1 214 ? 15.863 3.829 -6.247 1.00 88.00 214 PHE A CA 1
ATOM 1676 C C . PHE A 1 214 ? 14.433 3.374 -6.584 1.00 88.00 214 PHE A C 1
ATOM 1678 O O . PHE A 1 214 ? 13.606 3.246 -5.684 1.00 88.00 214 PHE A O 1
ATOM 1685 N N . HIS A 1 215 ? 14.142 3.101 -7.861 1.00 88.31 215 HIS A N 1
ATOM 1686 C CA . HIS A 1 215 ? 12.855 2.551 -8.277 1.00 88.31 215 HIS A CA 1
ATOM 1687 C C . HIS A 1 215 ? 12.635 1.139 -7.718 1.00 88.31 215 HIS A C 1
ATOM 1689 O O . HIS A 1 215 ? 11.535 0.831 -7.270 1.00 88.31 215 HIS A O 1
ATOM 1695 N N . PHE A 1 216 ? 13.679 0.304 -7.695 1.00 90.88 216 PHE A N 1
ATOM 1696 C CA . PHE A 1 216 ? 13.618 -1.046 -7.131 1.00 90.88 216 PHE A CA 1
ATOM 1697 C C . PHE A 1 216 ? 13.433 -1.002 -5.609 1.00 90.88 216 PHE A C 1
ATOM 1699 O O . PHE A 1 216 ? 12.524 -1.637 -5.079 1.00 90.88 216 PHE A O 1
ATOM 1706 N N . ALA A 1 217 ? 14.215 -0.169 -4.915 1.00 88.69 217 ALA A N 1
ATOM 1707 C CA . ALA A 1 217 ? 14.116 -0.010 -3.461 1.00 88.69 217 ALA A CA 1
ATOM 1708 C C . ALA A 1 217 ? 12.727 0.467 -2.986 1.00 88.69 217 ALA A C 1
ATOM 1710 O O . ALA A 1 217 ? 12.340 0.231 -1.845 1.00 88.69 217 ALA A O 1
ATOM 1711 N N . ALA A 1 218 ? 11.956 1.138 -3.848 1.00 86.38 218 ALA A N 1
ATOM 1712 C CA . ALA A 1 218 ? 10.606 1.583 -3.516 1.00 86.38 218 ALA A CA 1
ATOM 1713 C C . ALA A 1 218 ? 9.571 0.441 -3.474 1.00 86.38 218 ALA A C 1
ATOM 1715 O O . ALA A 1 218 ? 8.547 0.598 -2.800 1.00 86.38 218 ALA A O 1
ATOM 1716 N N . ILE A 1 219 ? 9.828 -0.671 -4.177 1.00 91.75 219 ILE A N 1
ATOM 1717 C CA . ILE A 1 219 ? 8.899 -1.805 -4.337 1.00 91.75 219 ILE A CA 1
ATOM 1718 C C . ILE A 1 219 ? 9.377 -3.099 -3.660 1.00 91.75 219 ILE A C 1
ATOM 1720 O O . ILE A 1 219 ? 8.570 -3.995 -3.395 1.00 91.75 219 ILE A O 1
ATOM 1724 N N . ASP A 1 220 ? 10.671 -3.197 -3.359 1.00 92.94 220 ASP A N 1
ATOM 1725 C CA . ASP A 1 220 ? 11.266 -4.306 -2.616 1.00 92.94 220 ASP A CA 1
ATOM 1726 C C . ASP A 1 220 ? 11.119 -4.097 -1.101 1.00 92.94 220 ASP A C 1
ATOM 1728 O O . ASP A 1 220 ? 12.072 -3.813 -0.380 1.00 92.94 220 ASP A O 1
ATOM 1732 N N . VAL A 1 221 ? 9.872 -4.152 -0.634 1.00 93.25 221 VAL A N 1
ATOM 1733 C CA . VAL A 1 221 ? 9.502 -3.971 0.777 1.00 93.25 221 VAL A CA 1
ATOM 1734 C C . VAL A 1 221 ? 8.505 -5.034 1.224 1.00 93.25 221 VAL A C 1
ATOM 1736 O O . VAL A 1 221 ? 7.857 -5.682 0.390 1.00 93.25 221 VAL A O 1
ATOM 1739 N N . ASP A 1 222 ? 8.367 -5.204 2.540 1.00 93.38 222 ASP A N 1
ATOM 1740 C CA . ASP A 1 222 ? 7.446 -6.181 3.121 1.00 93.38 222 ASP A CA 1
ATOM 1741 C C . ASP A 1 222 ? 5.982 -5.910 2.738 1.00 93.38 222 ASP A C 1
ATOM 1743 O O . ASP A 1 222 ? 5.580 -4.774 2.493 1.00 93.38 222 ASP A O 1
ATOM 1747 N N . ALA A 1 223 ? 5.166 -6.967 2.698 1.00 95.06 223 ALA A N 1
ATOM 1748 C CA . ALA A 1 223 ? 3.746 -6.899 2.365 1.00 95.06 223 ALA A CA 1
ATOM 1749 C C . ALA A 1 223 ? 2.964 -5.899 3.237 1.00 95.06 223 ALA A C 1
ATOM 1751 O O . ALA A 1 223 ? 2.066 -5.220 2.738 1.00 95.06 223 ALA A O 1
ATOM 1752 N N . THR A 1 224 ? 3.310 -5.778 4.521 1.00 96.12 224 THR A N 1
ATOM 1753 C CA . THR A 1 224 ? 2.678 -4.822 5.445 1.00 96.12 224 THR A CA 1
ATOM 1754 C C . THR A 1 224 ? 2.933 -3.365 5.061 1.00 96.12 224 THR A C 1
ATOM 1756 O O . THR A 1 224 ? 2.046 -2.530 5.229 1.00 96.12 224 THR A O 1
ATOM 1759 N N . GLU A 1 225 ? 4.076 -3.055 4.444 1.00 95.50 225 GLU A N 1
ATOM 1760 C CA . GLU A 1 225 ? 4.412 -1.697 4.001 1.00 95.50 225 GLU A CA 1
ATOM 1761 C C . GLU A 1 225 ? 3.610 -1.236 2.776 1.00 95.50 225 GLU A C 1
ATOM 1763 O O . GLU A 1 225 ? 3.644 -0.058 2.414 1.00 95.50 225 GLU A O 1
ATOM 1768 N N . TRP A 1 226 ? 2.880 -2.150 2.133 1.00 96.38 226 TRP A N 1
ATOM 1769 C CA . TRP A 1 226 ? 1.939 -1.820 1.067 1.00 96.38 226 TRP A CA 1
ATOM 1770 C C . TRP A 1 226 ? 0.550 -1.467 1.592 1.00 96.38 226 TRP A C 1
ATOM 1772 O O . TRP A 1 226 ? -0.264 -0.963 0.821 1.00 96.38 226 TRP A O 1
ATOM 1782 N N . VAL A 1 227 ? 0.248 -1.736 2.863 1.00 97.00 227 VAL A N 1
ATOM 1783 C CA . VAL A 1 227 ? -1.072 -1.495 3.454 1.00 97.00 227 VAL A CA 1
ATOM 1784 C C . VAL A 1 227 ? -1.218 -0.018 3.809 1.00 97.00 227 VAL A C 1
ATOM 1786 O O . VAL A 1 227 ? -0.303 0.608 4.342 1.00 97.00 227 VAL A O 1
ATOM 1789 N N . ALA A 1 228 ? -2.381 0.564 3.518 1.00 96.38 228 ALA A N 1
ATOM 1790 C CA . ALA A 1 228 ? -2.664 1.940 3.892 1.00 96.38 228 ALA A CA 1
ATOM 1791 C C . ALA A 1 228 ? -2.595 2.133 5.416 1.00 96.38 228 ALA A C 1
ATOM 1793 O O . ALA A 1 228 ? -3.184 1.383 6.197 1.00 96.38 228 ALA A O 1
ATOM 1794 N N . THR A 1 229 ? -1.931 3.207 5.835 1.00 95.38 229 THR A N 1
ATOM 1795 C CA . THR A 1 229 ? -1.806 3.577 7.250 1.00 95.38 229 THR A CA 1
ATOM 1796 C C . THR A 1 229 ? -3.094 4.148 7.835 1.00 95.38 229 THR A C 1
ATOM 1798 O O . THR A 1 229 ? -3.262 4.174 9.052 1.00 95.38 229 THR A O 1
ATOM 1801 N N . ALA A 1 230 ? -4.022 4.601 6.989 1.00 93.50 230 ALA A N 1
ATOM 1802 C CA . ALA A 1 230 ? -5.343 5.023 7.426 1.00 93.50 230 ALA A CA 1
ATOM 1803 C C . ALA A 1 230 ? -6.171 3.796 7.863 1.00 93.50 230 ALA A C 1
ATOM 1805 O O . ALA A 1 230 ? -6.324 2.866 7.069 1.00 93.50 230 ALA A O 1
ATOM 1806 N N . PRO A 1 231 ? -6.736 3.780 9.085 1.00 90.19 231 PRO A N 1
ATOM 1807 C CA . PRO A 1 231 ? -7.589 2.677 9.537 1.00 90.19 231 PRO A CA 1
ATOM 1808 C C . PRO A 1 231 ? -8.932 2.647 8.790 1.00 90.19 231 PRO A C 1
ATOM 1810 O O . PRO A 1 231 ? -9.568 1.601 8.671 1.00 90.19 231 PRO A O 1
ATOM 1813 N N . VAL A 1 232 ? -9.361 3.800 8.273 1.00 89.69 232 VAL A N 1
ATOM 1814 C CA . VAL A 1 232 ? -10.602 3.976 7.520 1.00 89.69 232 VAL A CA 1
ATOM 1815 C C . VAL A 1 232 ? -10.265 4.226 6.044 1.00 89.69 232 VAL A C 1
ATOM 1817 O O . VAL A 1 232 ? -9.384 5.041 5.761 1.00 89.69 232 VAL A O 1
ATOM 1820 N N . PRO A 1 233 ? -10.959 3.575 5.090 1.00 84.38 233 PRO A N 1
ATOM 1821 C CA . PRO A 1 233 ? -10.793 3.871 3.669 1.00 84.38 233 PRO A CA 1
ATOM 1822 C C . PRO A 1 233 ? -11.096 5.350 3.341 1.00 84.38 233 PRO A C 1
ATOM 1824 O O . PRO A 1 233 ? -11.994 5.935 3.943 1.00 84.38 233 PRO A O 1
ATOM 1827 N N . PRO A 1 234 ? -10.407 5.973 2.371 1.00 74.81 234 PRO A N 1
ATOM 1828 C CA . PRO A 1 234 ? -10.551 7.410 2.101 1.00 74.81 234 PRO A CA 1
ATOM 1829 C C . PRO A 1 234 ? -11.935 7.819 1.562 1.00 74.81 234 PRO A C 1
ATOM 1831 O O . PRO A 1 234 ? -12.385 8.930 1.822 1.00 74.81 234 PRO A O 1
ATOM 1834 N N . ASP A 1 235 ? -12.634 6.919 0.868 1.00 78.06 235 ASP A N 1
ATOM 1835 C CA . ASP A 1 235 ? -13.865 7.237 0.125 1.00 78.06 235 ASP A CA 1
ATOM 1836 C C . ASP A 1 235 ? -15.162 6.923 0.877 1.00 78.06 235 ASP A C 1
ATOM 1838 O O . ASP A 1 235 ? -16.257 6.988 0.310 1.00 78.06 235 ASP A O 1
ATOM 1842 N N . VAL A 1 236 ? -15.076 6.548 2.156 1.00 84.94 236 VAL A N 1
ATOM 1843 C CA . VAL A 1 236 ? -16.275 6.193 2.916 1.00 84.94 236 VAL A CA 1
ATOM 1844 C C . VAL A 1 236 ? -16.824 7.387 3.686 1.00 84.94 236 VAL A C 1
ATOM 1846 O O . VAL A 1 236 ? -16.158 8.032 4.495 1.00 84.94 236 VAL A O 1
ATOM 1849 N N . SER A 1 237 ? -18.113 7.653 3.484 1.00 86.25 237 SER A N 1
ATOM 1850 C CA . SER A 1 237 ? -18.858 8.589 4.323 1.00 86.25 237 SER A CA 1
ATOM 1851 C C . SER A 1 237 ? -19.167 7.940 5.668 1.00 86.25 237 SER A C 1
ATOM 1853 O O . SER A 1 237 ? -20.176 7.244 5.803 1.00 86.25 237 SER A O 1
ATOM 1855 N N . LEU A 1 238 ? -18.304 8.175 6.660 1.00 88.31 238 LEU A N 1
ATOM 1856 C CA . LEU A 1 238 ? -18.515 7.721 8.037 1.00 88.31 238 LEU A CA 1
ATOM 1857 C C . LEU A 1 238 ? -19.901 8.130 8.552 1.00 88.31 238 LEU A C 1
ATOM 1859 O O . LEU A 1 238 ? -20.306 9.285 8.412 1.00 88.31 238 LEU A O 1
ATOM 1863 N N . ARG A 1 239 ? -20.612 7.172 9.153 1.00 90.81 239 ARG A N 1
ATOM 1864 C CA . ARG A 1 239 ? -21.955 7.348 9.731 1.00 90.81 239 ARG A CA 1
ATOM 1865 C C . ARG A 1 239 ? -21.978 7.112 11.228 1.00 90.81 239 ARG A C 1
ATOM 1867 O O . ARG A 1 239 ? -22.765 7.736 11.933 1.00 90.81 239 ARG A O 1
ATOM 1874 N N . ARG A 1 240 ? -21.152 6.186 11.712 1.00 91.56 240 ARG A N 1
ATOM 1875 C CA . ARG A 1 240 ? -21.200 5.743 13.100 1.00 91.56 240 ARG A CA 1
ATOM 1876 C C . ARG A 1 240 ? -19.838 5.255 13.561 1.00 91.56 240 ARG A C 1
ATOM 1878 O O . ARG A 1 240 ? -19.187 4.517 12.831 1.00 91.56 240 ARG A O 1
ATOM 1885 N N . ILE A 1 241 ? -19.432 5.649 14.761 1.00 91.94 241 ILE A N 1
ATOM 1886 C CA . ILE A 1 241 ? -18.229 5.131 15.418 1.00 91.94 241 ILE A CA 1
ATOM 1887 C C . ILE A 1 241 ? -18.648 4.662 16.805 1.00 91.94 241 ILE A C 1
ATOM 1889 O O . ILE A 1 241 ? -19.064 5.463 17.637 1.00 91.94 241 ILE A O 1
ATOM 1893 N N . GLU A 1 242 ? -18.594 3.361 17.045 1.00 91.69 242 GLU A N 1
ATOM 1894 C CA . GLU A 1 242 ? -18.819 2.771 18.359 1.00 91.69 242 GLU A CA 1
ATOM 1895 C C . GLU A 1 242 ? -17.463 2.619 19.037 1.00 91.69 242 GLU A C 1
ATOM 1897 O O . GLU A 1 242 ? -16.601 1.893 18.551 1.00 91.69 242 GLU A O 1
ATOM 1902 N N . LEU A 1 243 ? -17.272 3.348 20.130 1.00 90.88 243 LEU A N 1
ATOM 1903 C CA . LEU A 1 243 ? -16.111 3.274 21.008 1.00 90.88 243 LEU A CA 1
ATOM 1904 C C . LEU A 1 243 ? -16.506 2.512 22.286 1.00 90.88 243 LEU A C 1
ATOM 1906 O O . LEU A 1 243 ? -17.702 2.391 22.578 1.00 90.88 243 LEU A O 1
ATOM 1910 N N . PRO A 1 244 ? -15.544 2.049 23.104 1.00 86.38 244 PRO A N 1
ATOM 1911 C CA . PRO A 1 244 ? -15.843 1.459 24.405 1.00 86.38 244 PRO A CA 1
ATOM 1912 C C . PRO A 1 244 ? -16.774 2.349 25.245 1.00 86.38 244 PRO A C 1
ATOM 1914 O O . PRO A 1 244 ? -16.378 3.408 25.722 1.00 86.38 244 PRO A O 1
ATOM 1917 N N . GLY A 1 245 ? -18.034 1.922 25.389 1.00 82.62 245 GLY A N 1
ATOM 1918 C CA . GLY A 1 245 ? -19.064 2.590 26.190 1.00 82.62 245 GLY A CA 1
ATOM 1919 C C . GLY A 1 245 ? -19.696 3.862 25.602 1.00 82.62 245 GLY A C 1
ATOM 1920 O O . GLY A 1 245 ? -20.578 4.443 26.245 1.00 82.62 245 GLY A O 1
ATOM 1921 N N . ARG A 1 246 ? -19.321 4.278 24.386 1.00 87.50 246 ARG A N 1
ATOM 1922 C CA . ARG A 1 246 ? -19.818 5.502 23.731 1.00 87.50 246 ARG A CA 1
ATOM 1923 C C . ARG A 1 246 ? -20.080 5.280 22.249 1.00 87.50 246 ARG A C 1
ATOM 1925 O O . ARG A 1 246 ? -19.409 4.495 21.593 1.00 87.50 246 ARG A O 1
ATOM 1932 N N . VAL A 1 247 ? -21.043 6.005 21.698 1.00 88.69 247 VAL A N 1
ATOM 1933 C CA . VAL A 1 247 ? -21.383 5.936 20.277 1.00 88.69 247 VAL A CA 1
ATOM 1934 C C . VAL A 1 247 ? -21.389 7.338 19.699 1.00 88.69 247 VAL A C 1
ATOM 1936 O O . VAL A 1 247 ? -22.074 8.224 20.197 1.00 88.69 247 VAL A O 1
ATOM 1939 N N . LEU A 1 248 ? -20.655 7.523 18.616 1.00 89.00 248 LEU A N 1
ATOM 1940 C CA . LEU A 1 248 ? -20.663 8.727 17.810 1.00 89.00 248 LEU A CA 1
ATOM 1941 C C . LEU A 1 248 ? -21.572 8.507 16.601 1.00 89.00 248 LEU A C 1
ATOM 1943 O O . LEU A 1 248 ? -21.390 7.536 15.862 1.00 89.00 248 LEU A O 1
ATOM 1947 N N . GLN A 1 249 ? -22.527 9.404 16.378 1.00 90.00 249 GLN A N 1
ATOM 1948 C CA . GLN A 1 249 ? -23.320 9.440 15.150 1.00 90.00 249 GLN A CA 1
ATOM 1949 C C . GLN A 1 249 ? -22.902 10.635 14.303 1.00 90.00 249 G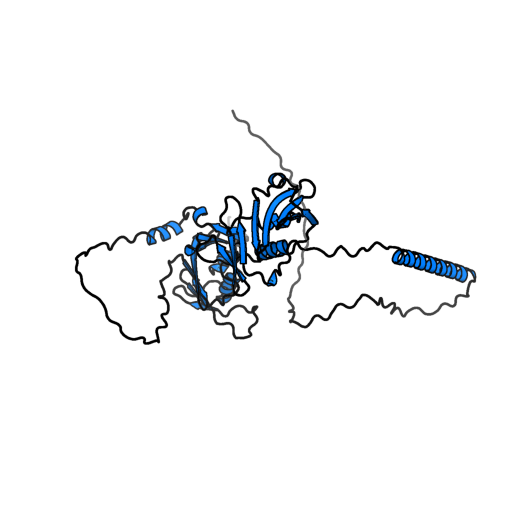LN A C 1
ATOM 1951 O O . GLN A 1 249 ? -22.825 11.755 14.802 1.00 90.00 249 GLN A O 1
ATOM 1956 N N . LEU A 1 250 ? -22.628 10.385 13.025 1.00 86.25 250 LEU A N 1
ATOM 1957 C CA . LEU A 1 250 ? -22.240 11.403 12.060 1.00 86.25 250 LEU A CA 1
ATOM 1958 C C . LEU A 1 250 ? -23.395 11.653 11.100 1.00 86.25 250 LEU A C 1
ATOM 1960 O O . LEU A 1 250 ? -23.928 10.725 10.480 1.00 86.25 250 LEU A O 1
ATOM 1964 N N . GLU A 1 251 ? -23.758 12.919 10.951 1.00 82.62 251 GLU A N 1
ATOM 1965 C CA . GLU A 1 251 ? -24.779 13.320 9.999 1.00 82.62 251 GLU A CA 1
ATOM 1966 C C . GLU A 1 251 ? -24.251 13.232 8.568 1.00 82.62 251 GLU A C 1
ATOM 1968 O O . GLU A 1 251 ? -23.046 13.266 8.289 1.00 82.62 251 GLU A O 1
ATOM 1973 N N . ARG A 1 252 ? -25.180 13.101 7.620 1.00 70.81 252 ARG A N 1
ATOM 1974 C CA . ARG A 1 252 ? -24.818 13.135 6.211 1.00 70.81 252 ARG A CA 1
ATOM 1975 C C . ARG A 1 252 ? -24.372 14.551 5.848 1.00 70.81 252 ARG A C 1
ATOM 1977 O O . ARG A 1 252 ? -25.153 15.474 6.070 1.00 70.81 252 ARG A O 1
ATOM 1984 N N . PRO A 1 253 ? -23.165 14.734 5.275 1.00 65.25 253 PRO A N 1
ATOM 1985 C CA . PRO A 1 253 ? -22.795 16.036 4.745 1.00 65.25 253 PRO A CA 1
ATOM 1986 C C . PRO A 1 253 ? -23.856 16.446 3.720 1.00 65.25 253 PRO A C 1
ATOM 1988 O O . PRO A 1 253 ? -24.257 15.638 2.876 1.00 65.25 253 PRO A O 1
ATOM 1991 N N . ALA A 1 254 ? -24.370 17.670 3.844 1.00 59.00 254 ALA A N 1
ATOM 1992 C CA . ALA A 1 254 ? -25.341 18.198 2.896 1.00 59.00 254 ALA A CA 1
ATOM 1993 C C . ALA A 1 254 ? -24.749 18.135 1.479 1.00 59.00 254 ALA A C 1
ATOM 1995 O O . ALA A 1 254 ? -23.560 18.395 1.290 1.00 59.00 254 ALA A O 1
ATOM 1996 N N . ALA A 1 255 ? -25.561 17.773 0.483 1.00 52.22 255 ALA A N 1
ATOM 1997 C CA . ALA A 1 255 ? -25.100 17.692 -0.901 1.00 52.22 255 ALA A CA 1
ATOM 1998 C C . ALA A 1 255 ? -24.491 19.042 -1.334 1.00 52.22 255 ALA A C 1
ATOM 2000 O O . ALA A 1 255 ? -25.169 20.066 -1.286 1.00 52.22 255 ALA A O 1
ATOM 2001 N N . GLY A 1 256 ? -23.211 19.038 -1.725 1.00 56.69 256 GLY A N 1
ATOM 2002 C CA . GLY A 1 256 ? -22.467 20.245 -2.111 1.00 56.69 256 GLY A CA 1
ATOM 2003 C C . GLY A 1 256 ? -21.704 20.950 -0.980 1.00 56.69 256 GLY A C 1
ATOM 2004 O O . GLY A 1 256 ? -21.105 21.994 -1.230 1.00 56.69 256 GLY A O 1
ATOM 2005 N N . ALA A 1 257 ? -21.689 20.409 0.243 1.00 57.16 257 ALA A N 1
ATOM 2006 C CA . ALA A 1 257 ? -20.766 20.868 1.278 1.00 57.16 257 ALA A CA 1
ATOM 2007 C C . ALA A 1 257 ? -19.324 20.517 0.877 1.00 57.16 257 ALA A C 1
ATOM 2009 O O . ALA A 1 257 ? -19.046 19.384 0.494 1.00 57.16 257 ALA A O 1
ATOM 2010 N N . ALA A 1 258 ? -18.415 21.490 0.953 1.00 53.56 258 ALA A N 1
ATOM 2011 C CA . ALA A 1 258 ? -16.999 21.255 0.697 1.00 53.56 258 ALA A CA 1
ATOM 2012 C C . ALA A 1 258 ? -16.430 20.235 1.699 1.00 53.56 258 ALA A C 1
ATOM 2014 O O . ALA A 1 258 ? -16.722 20.324 2.894 1.00 53.56 258 ALA A O 1
ATOM 2015 N N . ASP A 1 259 ? -15.554 19.343 1.228 1.00 54.78 259 ASP A N 1
ATOM 2016 C CA . ASP A 1 259 ? -14.905 18.280 2.021 1.00 54.78 259 ASP A CA 1
ATOM 2017 C C . ASP A 1 259 ? -14.114 18.795 3.246 1.00 54.78 259 ASP A C 1
ATOM 2019 O O . ASP A 1 259 ? -13.710 18.016 4.105 1.00 54.78 259 ASP A O 1
ATOM 2023 N N . ALA A 1 260 ? -13.900 20.112 3.346 1.00 52.47 260 ALA A N 1
ATOM 2024 C CA . ALA A 1 260 ? -13.136 20.768 4.404 1.00 52.47 260 ALA A CA 1
ATOM 2025 C C . ALA A 1 260 ? -13.947 21.140 5.664 1.00 52.47 260 ALA A C 1
ATOM 2027 O O . ALA A 1 260 ? -13.355 21.564 6.657 1.00 52.47 260 ALA A O 1
ATOM 2028 N N . ALA A 1 261 ? -15.282 21.035 5.657 1.00 59.25 261 ALA A N 1
ATOM 2029 C CA . ALA A 1 261 ? -16.075 21.313 6.856 1.00 59.25 261 ALA A CA 1
ATOM 2030 C C . ALA A 1 261 ? -16.028 20.124 7.832 1.00 59.25 261 ALA A C 1
ATOM 2032 O O . ALA A 1 261 ? -16.257 18.978 7.438 1.00 59.25 261 ALA A O 1
ATOM 2033 N N . ALA A 1 262 ? -15.763 20.397 9.117 1.00 62.88 262 ALA A N 1
ATOM 2034 C CA . ALA A 1 262 ? -15.814 19.374 10.159 1.00 62.88 262 ALA A CA 1
ATOM 2035 C C . ALA A 1 262 ? -17.190 18.679 10.145 1.00 62.88 262 ALA A C 1
ATOM 2037 O O . ALA A 1 262 ? -18.215 19.358 10.018 1.00 62.88 262 ALA A O 1
ATOM 2038 N N . PRO A 1 263 ? -17.243 17.340 10.249 1.00 70.00 263 PRO A N 1
ATOM 2039 C CA . PRO A 1 263 ? -18.506 16.627 10.176 1.00 70.00 263 PRO A CA 1
ATOM 2040 C C . PRO A 1 263 ? -19.407 17.023 11.342 1.00 70.00 263 PRO A C 1
ATOM 2042 O O . PRO A 1 263 ? -18.982 16.997 12.498 1.00 70.00 263 PRO A O 1
ATOM 2045 N N . ALA A 1 264 ? -20.668 17.327 11.038 1.00 80.19 264 ALA A N 1
ATOM 2046 C CA . ALA A 1 264 ? -21.700 17.378 12.060 1.00 80.19 264 ALA A CA 1
ATOM 2047 C C . ALA A 1 264 ? -21.794 15.990 12.713 1.00 80.19 264 ALA A C 1
ATOM 2049 O O . ALA A 1 264 ? -22.028 14.981 12.042 1.00 80.19 264 ALA A O 1
ATOM 2050 N N . ALA A 1 265 ? -21.529 15.939 14.015 1.00 85.12 265 ALA A N 1
ATOM 2051 C CA . ALA A 1 265 ? -21.493 14.709 14.785 1.00 85.12 265 ALA A CA 1
ATOM 2052 C C . ALA A 1 265 ? -22.073 14.948 16.180 1.00 85.12 265 ALA A C 1
ATOM 2054 O O . ALA A 1 265 ? -21.919 16.029 16.749 1.00 85.12 265 ALA A O 1
ATOM 2055 N N . SER A 1 266 ? -22.725 13.927 16.731 1.00 85.31 266 SER A N 1
ATOM 2056 C CA . SER A 1 266 ? -23.300 13.944 18.076 1.00 85.31 266 SER A CA 1
ATOM 2057 C C . SER A 1 266 ? -22.947 12.673 18.844 1.00 85.31 266 SER A C 1
ATOM 2059 O O . SER A 1 266 ? -22.771 11.595 18.267 1.00 85.31 266 SER A O 1
ATOM 2061 N N . TRP A 1 267 ? -22.819 12.815 20.161 1.00 86.56 267 TRP A N 1
ATOM 2062 C CA . TRP A 1 267 ? -22.582 11.703 21.073 1.00 86.56 267 TRP A CA 1
ATOM 2063 C C . TRP A 1 267 ? -23.892 11.016 21.472 1.00 86.56 267 TRP A C 1
ATOM 2065 O O . TRP A 1 267 ? -24.943 11.640 21.599 1.00 86.56 267 TRP A O 1
ATOM 2075 N N . GLY A 1 268 ? -23.805 9.717 21.731 1.00 80.31 268 GLY A N 1
ATOM 2076 C CA . GLY A 1 268 ? -24.839 8.895 22.342 1.00 80.31 268 GLY A CA 1
ATOM 2077 C C . GLY A 1 268 ? -24.228 7.702 23.085 1.00 80.31 268 GLY A C 1
ATOM 2078 O O . GLY A 1 268 ? -23.014 7.502 23.091 1.00 80.31 268 GLY A O 1
ATOM 2079 N N . GLY A 1 269 ? -25.075 6.879 23.705 1.00 73.69 269 GLY A N 1
ATOM 2080 C CA . GLY A 1 269 ? -24.651 5.695 24.462 1.00 73.69 269 GLY A CA 1
ATOM 2081 C C . GLY A 1 269 ? -24.640 5.893 25.985 1.00 73.69 269 GLY A C 1
ATOM 2082 O O . GLY A 1 269 ? -24.951 6.978 26.477 1.00 73.69 269 GLY A O 1
ATOM 2083 N N . PRO A 1 270 ? -24.330 4.828 26.747 1.00 65.94 270 PRO A N 1
ATOM 2084 C CA . PRO A 1 270 ? -24.527 4.793 28.197 1.00 65.94 270 PRO A CA 1
ATOM 2085 C C . PRO A 1 270 ? -23.581 5.713 28.980 1.00 65.94 270 PRO A C 1
ATOM 2087 O O . PRO A 1 270 ? -23.942 6.152 30.067 1.00 65.94 270 PRO A O 1
ATOM 2090 N N . GLN A 1 271 ? -22.391 6.014 28.448 1.00 68.00 271 GLN A N 1
ATOM 2091 C CA . GLN A 1 271 ? -21.382 6.846 29.121 1.00 68.00 271 GLN A CA 1
ATOM 2092 C C . GLN A 1 271 ? -21.373 8.314 28.650 1.00 68.00 271 GLN A C 1
ATOM 2094 O O . GLN A 1 271 ? -20.463 9.059 29.012 1.00 68.00 271 GLN A O 1
ATOM 2099 N N . GLY A 1 272 ? -22.372 8.732 27.860 1.00 66.31 272 GLY A N 1
ATOM 2100 C CA . GLY A 1 272 ? -22.567 10.128 27.455 1.00 66.31 272 GLY A CA 1
ATOM 2101 C C . GLY A 1 272 ? -21.453 10.713 26.577 1.00 66.31 272 GLY A C 1
ATOM 2102 O O . GLY A 1 272 ? -20.745 9.987 25.877 1.00 66.31 272 GLY A O 1
ATOM 2103 N N . GLU A 1 273 ? -21.341 12.042 26.591 1.00 74.69 273 GLU A N 1
ATOM 2104 C CA . GLU A 1 273 ? -20.367 12.810 25.805 1.00 74.69 273 GLU A CA 1
ATOM 2105 C C . GLU A 1 273 ? -18.917 12.476 26.189 1.00 74.69 273 GLU A C 1
ATOM 2107 O O . GLU A 1 273 ? -18.613 12.167 27.346 1.00 74.69 273 GLU A O 1
ATOM 2112 N N . ALA A 1 274 ? -18.018 12.515 25.203 1.00 75.00 274 ALA A N 1
ATOM 2113 C CA . ALA A 1 274 ? -16.586 12.446 25.462 1.00 75.00 274 ALA A CA 1
ATOM 2114 C C . ALA A 1 274 ? -16.029 13.803 25.899 1.00 75.00 274 ALA A C 1
ATOM 2116 O O . ALA A 1 274 ? -16.702 14.825 25.801 1.00 75.00 274 ALA A O 1
ATOM 2117 N N . GLU A 1 275 ? -14.783 13.808 26.372 1.00 79.75 275 GLU A N 1
ATOM 2118 C CA . GLU A 1 275 ? -14.125 15.050 26.790 1.00 79.75 275 GLU A CA 1
ATOM 2119 C C . GLU A 1 275 ? -13.785 15.934 25.580 1.00 79.75 275 GLU A C 1
ATOM 2121 O O . GLU A 1 275 ? -13.745 17.157 25.693 1.00 79.75 275 GLU A O 1
ATOM 2126 N N . LEU A 1 276 ? -13.602 15.317 24.407 1.00 81.69 276 LEU A N 1
ATOM 2127 C CA . LEU A 1 276 ? -13.466 16.013 23.131 1.00 81.69 276 LEU A CA 1
ATOM 2128 C C . LEU A 1 276 ? -14.815 16.139 22.396 1.00 81.69 276 LEU A C 1
ATOM 2130 O O . LEU A 1 276 ? -15.649 15.223 22.450 1.00 81.69 276 LEU A O 1
ATOM 2134 N N . PRO A 1 277 ? -15.027 17.232 21.634 1.00 87.12 277 PRO A N 1
ATOM 2135 C CA . PRO A 1 277 ? -16.194 17.386 20.775 1.00 87.12 277 PRO A CA 1
ATOM 2136 C C . PRO A 1 277 ? -16.354 16.221 19.792 1.00 87.12 277 PRO A C 1
ATOM 2138 O O . PRO A 1 277 ? -15.391 15.740 19.194 1.00 87.12 277 PRO A O 1
ATOM 2141 N N . ALA A 1 278 ? -17.603 15.822 19.554 1.00 86.69 278 ALA A N 1
ATOM 2142 C CA . ALA A 1 278 ? -17.970 14.752 18.629 1.00 86.69 278 ALA A CA 1
ATOM 2143 C C . ALA A 1 278 ? -17.349 14.925 17.227 1.00 86.69 278 ALA A C 1
ATOM 2145 O O . ALA A 1 278 ? -16.816 13.979 16.644 1.00 86.69 278 ALA A O 1
ATOM 2146 N N . SER A 1 279 ? -17.376 16.150 16.697 1.00 86.50 279 SER A N 1
ATOM 2147 C CA . SER A 1 279 ? -16.795 16.483 15.392 1.00 86.50 279 SER A CA 1
ATOM 2148 C C . SER A 1 279 ? -15.274 16.337 15.366 1.00 86.50 279 SER A C 1
ATOM 2150 O O . SER A 1 279 ? -14.718 15.963 14.338 1.00 86.50 279 SER A O 1
ATOM 2152 N N . GLU A 1 280 ? -14.594 16.604 16.486 1.00 89.00 280 GLU A N 1
ATOM 2153 C CA . GLU A 1 280 ? -13.140 16.474 16.582 1.00 89.00 280 GLU A CA 1
ATOM 2154 C C . GLU A 1 280 ? -12.716 15.006 16.557 1.00 89.00 280 GLU A C 1
ATOM 2156 O O . GLU A 1 280 ? -11.809 14.649 15.808 1.00 89.00 280 GLU A O 1
ATOM 2161 N N . VAL A 1 281 ? -13.412 14.143 17.303 1.00 89.94 281 VAL A N 1
ATOM 2162 C CA . VAL A 1 281 ? -13.152 12.695 17.281 1.00 89.94 281 VAL A CA 1
ATOM 2163 C C . VAL A 1 281 ? -13.454 12.112 15.898 1.00 89.94 281 VAL A C 1
ATOM 2165 O O . VAL A 1 281 ? -12.671 11.325 15.370 1.00 89.94 281 VAL A O 1
ATOM 2168 N N . ALA A 1 282 ? -14.549 12.536 15.260 1.00 89.12 282 ALA A N 1
ATOM 2169 C CA . ALA A 1 282 ? -14.860 12.141 13.887 1.00 89.12 282 ALA A CA 1
ATOM 2170 C C . ALA A 1 282 ? -13.750 12.529 12.893 1.00 89.12 282 ALA A C 1
ATOM 2172 O O . ALA A 1 282 ? -13.362 11.705 12.062 1.00 89.12 282 ALA A O 1
ATOM 2173 N N . SER A 1 283 ? -13.234 13.761 12.972 1.00 88.94 283 SER A N 1
ATOM 2174 C CA . SER A 1 283 ? -12.101 14.196 12.148 1.00 88.94 283 SER A CA 1
ATOM 2175 C C . SER A 1 283 ? -10.834 13.405 12.467 1.00 88.94 283 SER A C 1
ATOM 2177 O O . SER A 1 283 ? -10.168 12.949 11.541 1.00 88.94 283 SER A O 1
ATOM 2179 N N . ALA A 1 284 ? -10.552 13.146 13.750 1.00 91.38 284 ALA A N 1
ATOM 2180 C CA . ALA A 1 284 ? -9.399 12.356 14.170 1.00 91.38 284 ALA A CA 1
ATOM 2181 C C . ALA A 1 284 ? -9.393 10.971 13.510 1.00 91.38 284 ALA A C 1
ATOM 2183 O O . ALA A 1 284 ? -8.372 10.570 12.970 1.00 91.38 284 ALA A O 1
ATOM 2184 N N . TRP A 1 285 ? -10.531 10.273 13.449 1.00 91.44 285 TRP A N 1
ATOM 2185 C CA . TRP A 1 285 ? -10.624 8.972 12.770 1.00 91.44 285 TRP A CA 1
ATOM 2186 C C . TRP A 1 285 ? -10.406 9.029 11.252 1.00 91.44 285 TRP A C 1
ATOM 2188 O O . TRP A 1 285 ? -9.882 8.074 10.680 1.00 91.44 285 TRP A O 1
ATOM 2198 N N . ARG A 1 286 ? -10.783 10.127 10.585 1.00 90.06 286 ARG A N 1
ATOM 2199 C CA . ARG A 1 286 ? -10.535 10.317 9.139 1.00 90.06 286 ARG A CA 1
ATOM 2200 C C . ARG A 1 286 ? -9.073 10.649 8.845 1.00 90.06 286 ARG A C 1
ATOM 2202 O O . ARG A 1 286 ? -8.501 10.201 7.847 1.00 90.06 286 ARG A O 1
ATOM 2209 N N . GLU A 1 287 ? -8.472 11.446 9.715 1.00 90.38 287 GLU A N 1
ATOM 2210 C CA . GLU A 1 287 ? -7.100 11.933 9.585 1.00 90.38 287 GLU A CA 1
ATOM 2211 C C . GLU A 1 287 ? -6.070 10.940 10.130 1.00 90.38 287 GLU A C 1
ATOM 2213 O O . GLU A 1 287 ? -4.911 11.001 9.730 1.00 90.38 287 GLU A O 1
ATOM 2218 N N . ALA A 1 288 ? -6.490 9.996 10.976 1.00 92.44 288 ALA A N 1
ATOM 2219 C CA . ALA A 1 288 ? -5.628 9.016 11.622 1.00 92.44 288 ALA A CA 1
ATOM 2220 C C . ALA A 1 288 ? -4.735 8.292 10.620 1.00 92.44 288 ALA A C 1
ATOM 2222 O O . ALA A 1 288 ? -5.209 7.735 9.625 1.00 92.44 288 ALA A O 1
ATOM 2223 N N . ARG A 1 289 ? -3.438 8.259 10.909 1.00 93.69 289 ARG A N 1
ATOM 2224 C CA . ARG A 1 289 ? -2.466 7.443 10.190 1.00 93.69 289 ARG A CA 1
ATOM 2225 C C . ARG A 1 289 ? -1.662 6.673 11.219 1.00 93.69 289 ARG A C 1
ATOM 2227 O O . ARG A 1 289 ? -1.018 7.268 12.072 1.00 93.69 289 ARG A O 1
ATOM 2234 N N . ALA A 1 290 ? -1.718 5.352 11.133 1.00 94.88 290 ALA A N 1
ATOM 2235 C CA . ALA A 1 290 ? -0.800 4.507 11.869 1.00 94.88 290 ALA A CA 1
ATOM 2236 C C . ALA A 1 290 ? 0.627 4.814 11.411 1.00 94.88 290 ALA A C 1
ATOM 2238 O O . ALA A 1 290 ? 0.876 5.013 10.218 1.00 94.88 290 ALA A O 1
ATOM 2239 N N . TRP A 1 291 ? 1.570 4.842 12.343 1.00 92.38 291 TRP A N 1
ATOM 2240 C CA . TRP A 1 291 ? 2.974 5.021 11.983 1.00 92.38 291 TRP A CA 1
ATOM 2241 C C . TRP A 1 291 ? 3.553 3.726 11.393 1.00 92.38 291 TRP A C 1
ATOM 2243 O O . TRP A 1 291 ? 4.479 3.778 10.582 1.00 92.38 291 TRP A O 1
ATOM 2253 N N . ARG A 1 292 ? 2.972 2.568 11.749 1.00 93.56 292 ARG A N 1
ATOM 2254 C CA . ARG A 1 292 ? 3.299 1.255 11.187 1.00 93.56 292 ARG A CA 1
ATOM 2255 C C . ARG A 1 292 ? 2.097 0.309 11.183 1.00 93.56 292 ARG A C 1
ATOM 2257 O O . ARG A 1 292 ? 1.216 0.387 12.040 1.00 93.56 292 ARG A O 1
ATOM 2264 N N . ILE A 1 293 ? 2.111 -0.602 10.211 1.00 96.50 293 ILE A N 1
ATOM 2265 C CA . ILE A 1 293 ? 1.246 -1.780 10.143 1.00 96.50 293 ILE A CA 1
ATOM 2266 C C . ILE A 1 293 ? 2.070 -3.015 10.502 1.00 96.50 293 ILE A C 1
ATOM 2268 O O . ILE A 1 293 ? 3.157 -3.203 9.962 1.00 96.50 293 ILE A O 1
ATOM 2272 N N . GLU A 1 294 ? 1.553 -3.856 11.388 1.00 95.44 294 GLU A N 1
ATOM 2273 C CA . GLU A 1 294 ? 2.197 -5.106 11.798 1.00 95.44 294 GLU A CA 1
ATOM 2274 C C . GLU A 1 294 ? 1.256 -6.290 11.571 1.00 95.44 294 GLU A C 1
ATOM 2276 O O . GLU A 1 294 ? 0.031 -6.132 11.539 1.00 95.44 294 GLU A O 1
ATOM 2281 N N . ARG A 1 295 ? 1.811 -7.494 11.407 1.00 94.94 295 ARG A N 1
ATOM 2282 C CA . ARG A 1 295 ? 0.989 -8.706 11.412 1.00 94.94 295 ARG A CA 1
ATOM 2283 C C . ARG A 1 295 ? 0.567 -9.005 12.839 1.00 94.94 295 ARG A C 1
ATOM 2285 O O . ARG A 1 295 ? 1.359 -8.911 13.772 1.00 94.94 295 ARG A O 1
ATOM 2292 N N . LEU A 1 296 ? -0.683 -9.410 13.004 1.00 92.88 296 LEU A N 1
ATOM 2293 C CA . LEU A 1 296 ? -1.245 -9.674 14.323 1.00 92.88 296 LEU A CA 1
ATOM 2294 C C . LEU A 1 296 ? -0.511 -10.808 15.058 1.00 92.88 296 LEU A C 1
ATOM 2296 O O . LEU A 1 296 ? -0.378 -10.763 16.277 1.00 92.88 296 LEU A O 1
ATOM 2300 N N . GLU A 1 297 ? -0.005 -11.796 14.320 1.00 90.44 297 GLU A N 1
ATOM 2301 C CA . GLU A 1 297 ? 0.789 -12.910 14.855 1.00 90.44 297 GLU A CA 1
ATOM 2302 C C . GLU A 1 297 ? 2.148 -12.480 15.434 1.00 90.44 297 GLU A C 1
ATOM 2304 O O . GLU A 1 297 ? 2.655 -13.132 16.347 1.00 90.44 297 GLU A O 1
ATOM 2309 N N . ASP A 1 298 ? 2.704 -11.359 14.962 1.00 90.31 298 ASP A N 1
ATOM 2310 C CA . ASP A 1 298 ? 4.019 -10.858 15.380 1.00 90.31 298 ASP A CA 1
ATOM 2311 C C . ASP A 1 298 ? 3.950 -10.061 16.701 1.00 90.31 298 ASP A C 1
ATOM 2313 O O . ASP A 1 298 ? 4.961 -9.901 17.386 1.00 90.31 298 ASP A O 1
ATOM 2317 N N . LEU A 1 299 ? 2.760 -9.599 17.109 1.00 83.25 299 LEU A N 1
ATOM 2318 C CA . LEU A 1 299 ? 2.564 -8.729 18.280 1.00 83.25 299 LEU A CA 1
ATOM 2319 C C . LEU A 1 299 ? 2.737 -9.422 19.647 1.00 83.25 299 LEU A C 1
ATOM 2321 O O . LEU A 1 299 ? 2.737 -8.751 20.684 1.00 83.25 299 LEU A O 1
ATOM 2325 N N . GLY A 1 300 ? 2.895 -10.749 19.671 1.00 70.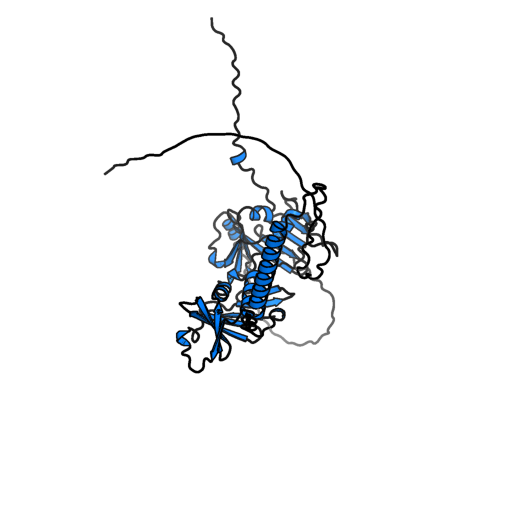75 300 GLY A N 1
ATOM 2326 C CA . GLY A 1 300 ? 2.953 -11.539 20.903 1.00 70.75 300 GLY A CA 1
ATOM 2327 C C . GLY A 1 300 ? 1.629 -11.537 21.695 1.00 70.75 300 GLY A C 1
ATOM 2328 O O . GLY A 1 300 ? 0.647 -10.906 21.299 1.00 70.75 300 GLY A O 1
ATOM 2329 N N . PRO A 1 301 ? 1.544 -12.272 22.821 1.00 62.75 301 PRO A N 1
ATOM 2330 C CA . PRO A 1 301 ? 0.334 -12.290 23.637 1.00 62.75 301 PRO A CA 1
ATOM 2331 C C . PRO A 1 301 ? 0.045 -10.899 24.234 1.00 62.75 301 PRO A C 1
ATOM 2333 O O . PRO A 1 301 ? 0.985 -10.182 24.603 1.00 62.75 301 PRO A O 1
ATOM 2336 N N . PRO A 1 302 ? -1.242 -10.518 24.385 1.00 56.53 302 PRO A N 1
ATOM 2337 C CA . PRO A 1 302 ? -1.613 -9.238 24.975 1.00 56.53 302 PRO A CA 1
ATOM 2338 C C . PRO A 1 302 ? -0.996 -9.129 26.370 1.00 56.53 302 PRO A C 1
ATOM 2340 O O . PRO A 1 302 ? -1.254 -9.942 27.254 1.00 56.53 302 PRO A O 1
ATOM 2343 N N . THR A 1 303 ? -0.130 -8.141 26.560 1.00 48.75 303 THR A N 1
ATOM 2344 C CA . THR A 1 303 ? 0.558 -7.900 27.831 1.00 48.75 303 THR A CA 1
ATOM 2345 C C . THR A 1 303 ? -0.213 -6.833 28.614 1.00 48.75 303 THR A C 1
ATOM 2347 O O . THR A 1 303 ? -0.458 -5.749 28.088 1.00 48.75 303 THR A O 1
ATOM 2350 N N . GLY A 1 304 ? -0.596 -7.122 29.864 1.00 44.62 304 GLY A N 1
ATOM 2351 C CA . GLY A 1 304 ? -1.272 -6.178 30.772 1.00 44.62 304 GLY A CA 1
ATOM 2352 C C . GLY A 1 304 ? -2.782 -6.402 30.945 1.00 44.62 304 GLY A C 1
ATOM 2353 O O . GLY A 1 304 ? -3.324 -7.394 30.470 1.00 44.62 304 GLY A O 1
ATOM 2354 N N . ALA A 1 305 ? -3.457 -5.469 31.633 1.00 46.16 305 ALA A N 1
ATOM 2355 C CA . ALA A 1 305 ? -4.856 -5.543 32.099 1.00 46.16 305 ALA A CA 1
ATOM 2356 C C . ALA A 1 305 ? -5.917 -5.894 31.024 1.00 46.16 305 ALA A C 1
ATOM 2358 O O . ALA A 1 305 ? -7.022 -6.315 31.354 1.00 46.16 305 ALA A O 1
ATOM 2359 N N . ASN A 1 306 ? -5.579 -5.797 29.733 1.00 48.19 306 ASN A N 1
ATOM 2360 C CA . ASN A 1 306 ? -6.431 -6.235 28.620 1.00 48.19 306 ASN A CA 1
ATOM 2361 C C . ASN A 1 306 ? -6.444 -7.769 28.413 1.00 48.19 306 ASN A C 1
ATOM 2363 O O . ASN A 1 306 ? -7.335 -8.294 27.739 1.00 48.19 306 ASN A O 1
ATOM 2367 N N . ALA A 1 307 ? -5.484 -8.502 28.989 1.00 43.97 307 ALA A N 1
ATOM 2368 C CA . ALA A 1 307 ? -5.460 -9.965 28.972 1.00 43.97 307 ALA A CA 1
ATOM 2369 C C . ALA A 1 307 ? -6.612 -10.562 29.798 1.00 43.97 307 ALA A C 1
ATOM 2371 O O . ALA A 1 307 ? -7.181 -11.580 29.408 1.00 43.97 307 ALA A O 1
ATOM 2372 N N . GLU A 1 308 ? -7.013 -9.901 30.890 1.00 40.12 308 GLU A N 1
ATOM 2373 C CA . GLU A 1 308 ? -8.121 -10.348 31.746 1.00 40.12 308 GLU A CA 1
ATOM 2374 C C . GLU A 1 308 ? -9.484 -10.186 31.054 1.00 40.12 308 GLU A C 1
ATOM 2376 O O . GLU A 1 308 ? -10.340 -11.062 31.177 1.00 40.12 308 GLU A O 1
ATOM 2381 N N . ALA A 1 309 ? -9.655 -9.131 30.246 1.00 45.19 309 ALA A N 1
ATOM 2382 C CA . ALA A 1 309 ? -10.846 -8.941 29.413 1.00 45.19 309 ALA A CA 1
ATOM 2383 C C . ALA A 1 309 ? -10.937 -9.989 28.285 1.00 45.19 309 ALA A C 1
ATOM 2385 O O . ALA A 1 309 ? -12.007 -10.542 28.039 1.00 45.19 309 ALA A O 1
ATOM 2386 N N . SER A 1 310 ? -9.803 -10.335 27.661 1.00 43.31 310 SER A N 1
ATOM 2387 C CA . SER A 1 310 ? -9.749 -11.365 26.608 1.00 43.31 310 SER A CA 1
ATOM 2388 C C . SER A 1 310 ? -9.962 -12.782 27.164 1.00 43.31 310 SER A C 1
ATOM 2390 O O . SER A 1 310 ? -10.619 -13.610 26.533 1.00 43.31 310 SER A O 1
ATOM 2392 N N . ALA A 1 311 ? -9.463 -13.066 28.373 1.00 38.59 311 ALA A N 1
ATOM 2393 C CA . ALA A 1 311 ? -9.647 -14.357 29.036 1.00 38.59 311 ALA A CA 1
ATOM 2394 C C . ALA A 1 311 ? -11.103 -14.603 29.477 1.00 38.59 311 ALA A C 1
ATOM 2396 O O . ALA A 1 311 ? -11.547 -15.751 29.493 1.00 38.59 311 ALA A O 1
ATOM 2397 N N . HIS A 1 312 ? -11.868 -13.548 29.784 1.00 38.72 312 HIS A N 1
ATOM 2398 C CA . HIS A 1 312 ? -13.283 -13.667 30.158 1.00 38.72 312 HIS A CA 1
ATOM 2399 C C . HIS A 1 312 ? -14.221 -13.959 28.974 1.00 38.72 312 HIS A C 1
ATOM 2401 O O . HIS A 1 312 ? -15.308 -14.488 29.187 1.00 38.72 312 HIS A O 1
ATOM 2407 N N . SER A 1 313 ? -13.808 -13.668 27.736 1.00 42.19 313 SER A N 1
ATOM 2408 C CA . SER A 1 313 ? -14.590 -13.978 26.527 1.00 42.19 313 SER A CA 1
ATOM 2409 C C . SER A 1 313 ? -14.407 -15.436 26.069 1.00 42.19 313 SER A C 1
ATOM 2411 O O . SER A 1 313 ? -15.339 -16.074 25.584 1.00 42.19 313 SER A O 1
ATOM 2413 N N . ALA A 1 314 ? -13.229 -16.024 26.315 1.00 38.16 314 ALA A N 1
ATOM 2414 C CA . ALA A 1 314 ? -12.929 -17.416 25.960 1.00 38.16 314 ALA A CA 1
ATOM 2415 C C . ALA A 1 314 ? -13.511 -18.463 26.938 1.00 38.16 314 ALA A C 1
ATOM 2417 O O . ALA A 1 314 ? -13.472 -19.660 26.656 1.00 38.16 314 ALA A O 1
ATOM 2418 N N . ALA A 1 315 ? -14.063 -18.039 28.079 1.00 32.12 315 ALA A N 1
ATOM 2419 C CA . ALA A 1 315 ? -14.602 -18.921 29.111 1.00 32.12 315 ALA A CA 1
ATOM 2420 C C . ALA A 1 315 ? -16.141 -18.926 29.129 1.00 32.12 315 ALA A C 1
ATOM 2422 O O . ALA A 1 315 ? -16.762 -18.589 30.131 1.00 32.12 315 ALA A O 1
ATOM 2423 N N . THR A 1 316 ? -16.770 -19.368 28.036 1.00 30.16 316 THR A N 1
ATOM 2424 C CA . THR A 1 316 ? -18.130 -19.932 28.102 1.00 30.16 316 THR A CA 1
ATOM 2425 C C . THR A 1 316 ? -18.059 -21.433 27.827 1.00 30.16 316 THR A C 1
ATOM 2427 O O . THR A 1 316 ? -18.008 -21.837 26.666 1.00 30.16 316 THR A O 1
ATOM 2430 N N . PRO A 1 317 ? -18.051 -22.294 28.857 1.00 35.38 317 PRO A N 1
ATOM 2431 C CA . PRO A 1 317 ? -18.309 -23.710 28.677 1.00 35.38 317 PRO A CA 1
ATOM 2432 C C . PRO A 1 317 ? -19.807 -23.987 28.866 1.00 35.38 317 PRO A C 1
ATOM 2434 O O . PRO A 1 317 ? -20.362 -23.715 29.929 1.00 35.38 317 PRO A O 1
ATOM 2437 N N . GLY A 1 318 ? -20.446 -24.594 27.863 1.00 29.88 318 GLY A N 1
ATOM 2438 C CA . GLY A 1 318 ? -21.662 -25.382 28.085 1.00 29.88 318 GLY A CA 1
ATOM 2439 C C . GLY A 1 318 ? -22.791 -25.175 27.081 1.00 29.88 318 GLY A C 1
ATOM 2440 O O . GLY A 1 318 ? -23.634 -24.310 27.277 1.00 29.88 318 GLY A O 1
ATOM 2441 N N . ALA A 1 319 ? -22.860 -26.057 26.081 1.00 30.55 319 ALA A N 1
ATOM 2442 C CA . ALA A 1 319 ? -24.096 -26.748 25.694 1.00 30.55 319 ALA A CA 1
ATOM 2443 C C . ALA A 1 319 ? -23.772 -27.862 24.683 1.00 30.55 319 ALA A C 1
ATOM 2445 O O . ALA A 1 319 ? -24.100 -27.786 23.503 1.00 30.55 319 ALA A O 1
ATOM 2446 N N . GLU A 1 320 ? -23.114 -28.914 25.164 1.00 33.53 320 GLU A N 1
ATOM 2447 C CA . GLU A 1 320 ? -23.094 -30.213 24.498 1.00 33.53 320 GLU A CA 1
ATOM 2448 C C . GLU A 1 320 ? -24.133 -31.099 25.201 1.00 33.53 320 GLU A C 1
ATOM 2450 O O . GLU A 1 320 ? -23.945 -31.464 26.359 1.00 33.53 320 GLU A O 1
ATOM 2455 N N . ALA A 1 321 ? -25.254 -31.403 24.536 1.00 30.98 321 ALA A N 1
ATOM 2456 C CA . ALA A 1 321 ? -26.103 -32.556 24.852 1.00 30.98 321 ALA A CA 1
ATOM 2457 C C . ALA A 1 321 ? -27.080 -32.877 23.702 1.00 30.98 321 ALA A C 1
ATOM 2459 O O . ALA A 1 321 ? -28.122 -32.251 23.549 1.00 30.98 321 ALA A O 1
ATOM 2460 N N . ALA A 1 322 ? -26.700 -33.905 22.939 1.00 32.16 322 ALA A N 1
ATOM 2461 C CA . ALA A 1 322 ? -27.524 -35.012 22.447 1.00 32.16 322 ALA A CA 1
ATOM 2462 C C . ALA A 1 322 ? -28.870 -34.741 21.736 1.00 32.16 322 ALA A C 1
ATOM 2464 O O . ALA A 1 322 ? -29.876 -34.448 22.368 1.00 32.16 322 ALA A O 1
ATOM 2465 N N . ALA A 1 323 ? -28.935 -35.135 20.458 1.00 30.80 323 ALA A N 1
ATOM 2466 C CA . ALA A 1 323 ? -29.769 -36.272 20.042 1.00 30.80 323 ALA A CA 1
ATOM 2467 C C . ALA A 1 323 ? -29.402 -36.736 18.620 1.00 30.80 323 ALA A C 1
ATOM 2469 O O . ALA A 1 323 ? -29.568 -36.010 17.644 1.00 30.80 323 ALA A O 1
ATOM 2470 N N . ARG A 1 324 ? -28.936 -37.986 18.508 1.00 32.59 324 ARG A N 1
ATOM 2471 C CA . ARG A 1 324 ? -29.087 -38.806 17.299 1.00 32.59 324 ARG A CA 1
ATOM 2472 C C . ARG A 1 324 ? -30.399 -39.573 17.427 1.00 32.59 324 ARG A C 1
ATOM 2474 O O . ARG A 1 324 ? -30.634 -40.170 18.475 1.00 32.59 324 ARG A O 1
ATOM 2481 N N . THR A 1 325 ? -31.193 -39.628 16.365 1.00 33.41 325 THR A N 1
ATOM 2482 C CA . THR A 1 325 ? -31.782 -40.875 15.844 1.00 33.41 325 THR A CA 1
ATOM 2483 C C . THR A 1 325 ? -32.383 -40.643 14.460 1.00 33.41 325 THR A C 1
ATOM 2485 O O . THR A 1 325 ? -32.758 -39.532 14.097 1.00 33.41 325 THR A O 1
ATOM 2488 N N . ASP A 1 326 ? -32.361 -41.723 13.691 1.00 34.09 326 ASP A N 1
ATOM 2489 C CA . ASP A 1 326 ? -32.584 -41.853 12.257 1.00 34.09 326 ASP A CA 1
ATOM 2490 C C . ASP A 1 326 ? -34.031 -41.593 11.805 1.00 34.09 326 ASP A C 1
ATOM 2492 O O . ASP A 1 326 ? -34.966 -41.859 12.556 1.00 34.09 326 ASP A O 1
ATOM 2496 N N . ALA A 1 327 ? -34.227 -41.196 10.538 1.00 31.66 327 ALA A N 1
ATOM 2497 C CA . ALA A 1 327 ? -34.932 -42.022 9.541 1.00 31.66 327 ALA A CA 1
ATOM 2498 C C . ALA A 1 327 ? -35.193 -41.298 8.201 1.00 31.66 327 ALA A C 1
ATOM 2500 O O . ALA A 1 327 ? -35.450 -40.102 8.123 1.00 31.66 327 ALA A O 1
ATOM 2501 N N . ALA A 1 328 ? -35.123 -42.117 7.154 1.00 32.28 328 ALA A N 1
ATOM 2502 C CA . ALA A 1 328 ? -35.297 -41.902 5.722 1.00 32.28 328 ALA A CA 1
ATOM 2503 C C . ALA A 1 328 ? -36.569 -41.169 5.237 1.00 32.28 328 ALA A C 1
ATOM 2505 O O . ALA A 1 328 ? -37.635 -41.300 5.829 1.00 32.28 328 ALA A O 1
ATOM 2506 N N . GLY A 1 329 ? -36.482 -40.606 4.018 1.00 29.95 329 GLY A N 1
ATOM 2507 C CA . GLY A 1 329 ? -37.573 -40.704 3.034 1.00 29.95 329 GLY A CA 1
ATOM 2508 C C . GLY A 1 329 ? -37.828 -39.494 2.119 1.00 29.95 329 GLY A C 1
ATOM 2509 O O . GLY A 1 329 ? -38.426 -38.525 2.555 1.00 29.95 329 GLY A O 1
ATOM 2510 N N . GLY A 1 330 ? -37.481 -39.634 0.828 1.00 29.02 330 GLY A N 1
ATOM 2511 C CA . GLY A 1 330 ? -38.297 -39.210 -0.332 1.00 29.02 330 GLY A CA 1
ATOM 2512 C C . GLY A 1 330 ? -38.426 -37.716 -0.691 1.00 29.02 330 GLY A C 1
ATOM 2513 O O . GLY A 1 330 ? -39.091 -36.958 -0.000 1.00 29.02 330 GLY A O 1
ATOM 2514 N N . GLY A 1 331 ? -37.894 -37.316 -1.858 1.00 27.48 331 GLY A N 1
ATOM 2515 C CA . GLY A 1 331 ? -38.319 -36.091 -2.573 1.00 27.48 331 GLY A CA 1
ATOM 2516 C C . GLY A 1 331 ? -39.585 -36.321 -3.421 1.00 27.48 331 GLY A C 1
ATOM 2517 O O . GLY A 1 331 ? -40.247 -37.340 -3.228 1.00 27.48 331 GLY A O 1
ATOM 2518 N N . PRO A 1 332 ? -39.878 -35.509 -4.461 1.00 45.47 332 PRO A N 1
ATOM 2519 C CA . PRO A 1 332 ? -39.537 -34.106 -4.721 1.00 45.47 332 PRO A CA 1
ATOM 2520 C C . PRO A 1 332 ? -40.810 -33.230 -4.895 1.00 45.47 332 PRO A C 1
ATOM 2522 O O . PRO A 1 332 ? -41.896 -33.739 -5.158 1.00 45.47 332 PRO A O 1
ATOM 2525 N N . GLY A 1 333 ? -40.691 -31.900 -4.814 1.00 30.30 333 GLY A N 1
ATOM 2526 C CA . GLY A 1 333 ? -41.826 -30.992 -5.025 1.00 30.30 333 GLY A CA 1
ATOM 2527 C C . GLY A 1 333 ? -41.402 -29.629 -5.560 1.00 30.30 333 GLY A C 1
ATOM 2528 O O . GLY A 1 333 ? -40.888 -28.800 -4.820 1.00 30.30 333 GLY A O 1
ATOM 2529 N N . LEU A 1 334 ? -41.623 -29.427 -6.860 1.00 34.25 334 LEU A N 1
ATOM 2530 C CA . LEU A 1 334 ? -41.601 -28.136 -7.547 1.00 34.25 334 LEU A CA 1
ATOM 2531 C C . LEU A 1 334 ? -42.676 -27.210 -6.961 1.00 34.25 334 LEU A C 1
ATOM 2533 O O . LEU A 1 334 ? -43.829 -27.616 -6.830 1.00 34.25 334 LEU A O 1
ATOM 2537 N N . GLY A 1 335 ? -42.321 -25.955 -6.689 1.00 28.30 335 GLY A N 1
ATOM 2538 C CA . GLY A 1 335 ? -43.276 -24.947 -6.243 1.00 28.30 335 GLY A CA 1
ATOM 2539 C C . GLY A 1 335 ? -42.702 -23.536 -6.272 1.00 28.30 335 GLY A C 1
ATOM 2540 O O . GLY A 1 335 ? -42.010 -23.142 -5.348 1.00 28.30 335 GLY A O 1
ATOM 2541 N N . ALA A 1 336 ? -43.034 -22.833 -7.355 1.00 29.38 336 ALA A N 1
ATOM 2542 C CA . ALA A 1 336 ? -43.273 -21.394 -7.466 1.00 29.38 336 ALA A CA 1
ATOM 2543 C C . ALA A 1 336 ? -42.209 -20.400 -6.957 1.00 29.38 336 ALA A C 1
ATOM 2545 O O . ALA A 1 336 ? -41.995 -20.187 -5.769 1.00 29.38 336 ALA A O 1
ATOM 2546 N N . LEU A 1 337 ? -41.648 -19.698 -7.942 1.00 30.88 337 LEU A N 1
ATOM 2547 C CA . LEU A 1 337 ? -41.076 -18.364 -7.822 1.00 30.88 337 LEU A CA 1
ATOM 2548 C C . LEU A 1 337 ? -42.136 -17.377 -7.309 1.00 30.88 337 LEU A C 1
ATOM 2550 O O . LEU A 1 337 ? -43.178 -17.238 -7.942 1.00 30.88 337 LEU A O 1
ATOM 2554 N N . ASP A 1 338 ? -41.807 -16.643 -6.251 1.00 27.91 338 ASP A N 1
ATOM 2555 C CA . ASP A 1 338 ? -42.319 -15.297 -5.996 1.00 27.91 338 ASP A CA 1
ATOM 2556 C C . ASP A 1 338 ? -41.153 -14.432 -5.482 1.00 27.91 338 ASP A C 1
ATOM 2558 O O . ASP A 1 338 ? -40.450 -14.839 -4.550 1.00 27.91 338 ASP A O 1
ATOM 2562 N N . PRO A 1 339 ? -40.886 -13.262 -6.090 1.00 40.78 339 PRO A N 1
ATOM 2563 C CA . PRO A 1 339 ? -39.905 -12.308 -5.604 1.00 40.78 339 PRO A CA 1
ATOM 2564 C C . PRO A 1 339 ? -40.601 -11.215 -4.784 1.00 40.78 339 PRO A C 1
ATOM 2566 O O . PRO A 1 339 ? -41.594 -10.658 -5.236 1.00 40.78 339 PRO A O 1
ATOM 2569 N N . LEU A 1 340 ? -40.037 -10.871 -3.622 1.00 29.62 340 LEU A N 1
ATOM 2570 C CA . LEU A 1 340 ? -39.950 -9.527 -3.019 1.00 29.62 340 LEU A CA 1
ATOM 2571 C C . LEU A 1 340 ? -39.951 -9.599 -1.488 1.00 29.62 340 LEU A C 1
ATOM 2573 O O . LEU A 1 340 ? -40.709 -10.334 -0.862 1.00 29.62 340 LEU A O 1
ATOM 2577 N N . THR A 1 341 ? -39.194 -8.662 -0.915 1.00 30.34 341 THR A N 1
ATOM 2578 C CA . THR A 1 341 ? -39.255 -8.174 0.473 1.00 30.34 341 THR A CA 1
ATOM 2579 C C . THR A 1 341 ? -38.601 -9.038 1.554 1.00 30.34 341 THR A C 1
ATOM 2581 O O . THR A 1 341 ? -39.252 -9.811 2.241 1.00 30.34 341 THR A O 1
ATOM 2584 N N . ALA A 1 342 ? -37.319 -8.768 1.808 1.00 28.20 342 ALA A N 1
ATOM 2585 C CA . ALA A 1 342 ? -36.791 -8.696 3.170 1.00 28.20 342 ALA A CA 1
ATOM 2586 C C . ALA A 1 342 ? -35.499 -7.866 3.173 1.00 28.20 342 ALA A C 1
ATOM 2588 O O . ALA A 1 342 ? -34.408 -8.371 2.918 1.00 28.20 342 ALA A O 1
ATOM 2589 N N . GLY A 1 343 ? -35.632 -6.569 3.461 1.00 28.27 343 GLY A N 1
ATOM 2590 C CA . GLY A 1 343 ? -34.533 -5.795 4.026 1.00 28.27 343 GLY A CA 1
ATOM 2591 C C . GLY A 1 343 ? -34.247 -6.346 5.419 1.00 28.27 343 GLY A C 1
ATOM 2592 O O . GLY A 1 343 ? -34.947 -6.013 6.370 1.00 28.27 343 GLY A O 1
ATOM 2593 N N . GLY A 1 344 ? -33.274 -7.247 5.514 1.00 23.25 344 GLY A N 1
ATOM 2594 C CA . GLY A 1 344 ? -32.726 -7.711 6.780 1.00 23.25 344 GLY A CA 1
ATOM 2595 C C . GLY A 1 344 ? -31.578 -6.799 7.185 1.00 23.25 344 GLY A C 1
ATOM 2596 O O . GLY A 1 344 ? -30.475 -6.925 6.662 1.00 23.25 344 GLY A O 1
ATOM 2597 N N . GLU A 1 345 ? -31.846 -5.867 8.095 1.00 29.92 345 GLU A N 1
ATOM 2598 C CA . GLU A 1 345 ? -30.810 -5.191 8.877 1.00 29.92 345 GLU A CA 1
ATOM 2599 C C . GLU A 1 345 ? -29.967 -6.286 9.569 1.00 29.92 345 GLU A C 1
ATOM 2601 O O . GLU A 1 345 ? -30.547 -7.130 10.262 1.00 29.92 345 GLU A O 1
ATOM 2606 N N . PRO A 1 346 ? -28.637 -6.367 9.363 1.00 35.50 346 PRO A N 1
ATOM 2607 C CA . PRO A 1 346 ? -27.842 -7.384 10.033 1.00 35.50 346 PRO A CA 1
ATOM 2608 C C . PRO A 1 346 ? -27.900 -7.136 11.542 1.00 35.50 346 PRO A C 1
ATOM 2610 O O . PRO A 1 346 ? -27.726 -6.010 12.012 1.00 35.50 346 PRO A O 1
ATOM 2613 N N . ALA A 1 347 ? -28.193 -8.200 12.289 1.00 34.31 347 ALA A N 1
ATOM 2614 C CA . ALA A 1 347 ? -28.324 -8.187 13.736 1.00 34.31 347 ALA A CA 1
ATOM 2615 C C . ALA A 1 347 ? -27.150 -7.436 14.389 1.00 34.31 347 ALA A C 1
ATOM 2617 O O . ALA A 1 347 ? -25.986 -7.795 14.209 1.00 34.31 347 ALA A O 1
ATOM 2618 N N . ARG A 1 348 ? -27.479 -6.386 15.153 1.00 44.56 348 ARG A N 1
ATOM 2619 C CA . ARG A 1 348 ? -26.552 -5.596 15.972 1.00 44.56 348 ARG A CA 1
ATOM 2620 C C . ARG A 1 348 ? -25.971 -6.482 17.077 1.00 44.56 348 ARG A C 1
ATOM 2622 O O . ARG A 1 348 ? -26.474 -6.493 18.196 1.00 44.56 348 ARG A O 1
ATOM 2629 N N . GLY A 1 349 ? -24.941 -7.258 16.753 1.00 39.41 349 GLY A N 1
ATOM 2630 C CA . GLY A 1 349 ? -24.122 -7.939 17.749 1.00 39.41 349 GLY A CA 1
ATOM 2631 C C . GLY A 1 349 ? -23.452 -6.888 18.629 1.00 39.41 349 GLY A C 1
ATOM 2632 O O . GLY A 1 349 ? -22.749 -6.017 18.107 1.00 39.41 349 GLY A O 1
ATOM 2633 N N . ALA A 1 350 ? -23.724 -6.945 19.935 1.00 43.59 350 ALA A N 1
ATOM 2634 C CA . ALA A 1 350 ? -23.052 -6.125 20.933 1.00 43.59 350 ALA A CA 1
ATOM 2635 C C . ALA A 1 350 ? -21.536 -6.295 20.772 1.00 43.59 350 ALA A C 1
ATOM 2637 O O . ALA A 1 350 ? -21.046 -7.424 20.756 1.00 43.59 350 ALA A O 1
ATOM 2638 N N . LEU A 1 351 ? -20.814 -5.188 20.597 1.00 53.69 351 LEU A N 1
ATOM 2639 C CA . LEU A 1 351 ? -19.358 -5.228 20.577 1.00 53.69 351 LEU A CA 1
ATOM 2640 C C . LEU A 1 351 ? -18.822 -5.715 21.922 1.00 53.69 351 LEU A C 1
ATOM 2642 O O . LEU A 1 351 ? -19.373 -5.394 22.977 1.00 53.69 351 LEU A O 1
ATOM 2646 N N . ASP A 1 352 ? -17.714 -6.450 21.859 1.00 58.94 352 ASP A N 1
ATOM 2647 C CA . ASP A 1 352 ? -16.828 -6.661 23.000 1.00 58.94 352 ASP A CA 1
ATOM 2648 C C . ASP A 1 352 ? -16.552 -5.294 23.669 1.00 58.94 352 ASP A C 1
ATOM 2650 O O . ASP A 1 352 ? -16.309 -4.316 22.953 1.00 58.94 352 ASP A O 1
ATOM 2654 N N . PRO A 1 353 ? -16.593 -5.166 25.010 1.00 58.66 353 PRO A N 1
ATOM 2655 C CA . PRO A 1 353 ? -16.251 -3.921 25.705 1.00 58.66 353 PRO A CA 1
ATOM 2656 C C . PRO A 1 353 ? -14.872 -3.338 25.331 1.00 58.66 353 PRO A C 1
ATOM 2658 O O . PRO A 1 353 ? -14.623 -2.159 25.597 1.00 58.66 353 PRO A O 1
ATOM 2661 N N . ALA A 1 354 ? -13.981 -4.119 24.708 1.00 69.75 354 ALA A N 1
ATOM 2662 C CA . ALA A 1 354 ? -12.694 -3.669 24.174 1.00 69.75 354 ALA A CA 1
ATOM 2663 C C . ALA A 1 354 ? -12.668 -3.423 22.645 1.00 69.75 354 ALA A C 1
ATOM 2665 O O . ALA A 1 354 ? -11.592 -3.196 22.084 1.00 69.75 354 ALA A O 1
ATOM 2666 N N . GLY A 1 355 ? -13.815 -3.467 21.966 1.00 86.94 355 GLY A N 1
ATOM 2667 C CA . GLY A 1 355 ? -13.934 -3.293 20.520 1.00 86.94 355 GLY A CA 1
ATOM 2668 C C . GLY A 1 355 ? -14.279 -1.866 20.085 1.00 86.94 355 GLY A C 1
ATOM 2669 O O . GLY A 1 355 ? -14.905 -1.099 20.818 1.00 86.94 355 GLY A O 1
ATOM 2670 N N . ILE A 1 356 ? -13.877 -1.517 18.865 1.00 92.25 356 ILE A N 1
ATOM 2671 C CA . ILE A 1 356 ? -14.265 -0.298 18.154 1.00 92.25 356 ILE A CA 1
ATOM 2672 C C . ILE A 1 356 ? -14.915 -0.715 16.835 1.00 92.25 356 ILE A C 1
ATOM 2674 O O . ILE A 1 356 ? -14.318 -1.478 16.084 1.00 92.25 356 ILE A O 1
ATOM 2678 N N . ARG A 1 357 ? -16.101 -0.192 16.515 1.00 94.25 357 ARG A N 1
ATOM 2679 C CA . ARG A 1 357 ? -16.761 -0.420 15.217 1.00 94.25 357 ARG A CA 1
ATOM 2680 C C . ARG A 1 357 ? -16.933 0.884 14.475 1.00 94.25 357 ARG A C 1
ATOM 2682 O O . ARG A 1 357 ? -17.546 1.818 14.983 1.00 94.25 357 ARG A O 1
ATOM 2689 N N . ILE A 1 358 ? -16.453 0.932 13.242 1.00 93.06 358 ILE A N 1
ATOM 2690 C CA . ILE A 1 358 ? -16.579 2.092 12.363 1.00 93.06 358 ILE A CA 1
ATOM 2691 C C . ILE A 1 358 ? -17.500 1.718 11.213 1.00 93.06 358 ILE A C 1
ATOM 2693 O O . ILE A 1 358 ? -17.159 0.872 10.395 1.00 93.06 358 ILE A O 1
ATOM 2697 N N . GLY A 1 359 ? -18.670 2.347 11.151 1.00 91.94 359 GLY A N 1
ATOM 2698 C CA . GLY A 1 359 ? -19.697 2.097 10.148 1.00 91.94 359 GLY A CA 1
ATOM 2699 C C . GLY A 1 359 ? -19.866 3.247 9.158 1.00 91.94 359 GLY A C 1
ATOM 2700 O O . GLY A 1 359 ? -19.807 4.431 9.513 1.00 91.94 359 GLY A O 1
ATOM 2701 N N . TRP A 1 360 ? -20.156 2.888 7.913 1.00 90.94 360 TRP A N 1
ATOM 2702 C CA . TRP A 1 360 ? -20.545 3.791 6.833 1.00 90.94 360 TRP A CA 1
ATOM 2703 C C . TRP A 1 360 ? -21.712 3.194 6.035 1.00 90.94 360 TRP A C 1
ATOM 2705 O O . TRP A 1 360 ? -22.258 2.139 6.355 1.00 90.94 360 TRP A O 1
ATOM 2715 N N . GLU A 1 361 ? -22.140 3.899 4.993 1.00 85.06 361 GLU A N 1
ATOM 2716 C CA . GLU A 1 361 ? -23.206 3.429 4.113 1.00 85.06 361 GLU A CA 1
ATOM 2717 C C . GLU A 1 361 ? -22.724 2.232 3.275 1.00 85.06 361 GLU A C 1
ATOM 2719 O O . GLU A 1 361 ? -21.898 2.385 2.380 1.00 85.06 361 GLU A O 1
ATOM 2724 N N . GLY A 1 362 ? -23.216 1.031 3.593 1.00 83.75 362 GLY A N 1
ATOM 2725 C CA . GLY A 1 362 ? -22.866 -0.204 2.883 1.00 83.75 362 GLY A CA 1
ATOM 2726 C C . GLY A 1 362 ? -21.739 -1.034 3.509 1.00 83.75 362 GLY A C 1
ATOM 2727 O O . GLY A 1 362 ? -21.349 -2.034 2.913 1.00 83.75 362 GLY A O 1
ATOM 2728 N N . GLY A 1 363 ? -21.226 -0.678 4.694 1.00 88.94 363 GLY A N 1
ATOM 2729 C CA . GLY A 1 363 ? -20.196 -1.484 5.355 1.00 88.94 363 GLY A CA 1
ATOM 2730 C C . GLY A 1 363 ? -19.778 -1.002 6.742 1.00 88.94 363 GLY A C 1
ATOM 2731 O O . GLY A 1 363 ? -20.212 0.046 7.222 1.00 88.94 363 GLY A O 1
ATOM 2732 N N . HIS A 1 364 ? -18.933 -1.800 7.389 1.00 92.38 364 HIS A N 1
ATOM 2733 C CA . HIS A 1 364 ? -18.259 -1.453 8.635 1.00 92.38 364 HIS A CA 1
ATOM 2734 C C . HIS A 1 364 ? -16.891 -2.140 8.717 1.00 92.38 364 HIS A C 1
ATOM 2736 O O . HIS A 1 364 ? -16.632 -3.100 7.991 1.00 92.38 364 HIS A O 1
ATOM 2742 N N . ILE A 1 365 ? -16.038 -1.644 9.610 1.00 92.94 365 ILE A N 1
ATOM 2743 C CA . ILE A 1 365 ? -14.813 -2.307 10.066 1.00 92.94 365 ILE A CA 1
ATOM 2744 C C . ILE A 1 365 ? -14.867 -2.411 11.583 1.00 92.94 365 ILE A C 1
ATOM 2746 O O . ILE A 1 365 ? -15.226 -1.443 12.260 1.00 92.94 365 ILE A O 1
ATOM 2750 N N . ASP A 1 366 ? -14.458 -3.571 12.086 1.00 93.94 366 ASP A N 1
ATOM 2751 C CA . ASP A 1 366 ? -14.301 -3.837 13.506 1.00 93.94 366 ASP A CA 1
ATOM 2752 C C . ASP A 1 366 ? -12.816 -3.862 13.863 1.00 93.94 366 ASP A C 1
ATOM 2754 O O . ASP A 1 366 ? -11.993 -4.454 13.168 1.00 93.94 366 ASP A O 1
ATOM 2758 N N . PHE A 1 367 ? -12.478 -3.202 14.962 1.00 94.25 367 PHE A N 1
ATOM 2759 C CA . PHE A 1 367 ? -11.158 -3.220 15.559 1.00 94.25 367 PHE A CA 1
ATOM 2760 C C . PHE A 1 367 ? -11.247 -3.761 16.976 1.00 94.25 367 PHE A C 1
ATOM 2762 O O . PHE A 1 367 ? -12.133 -3.390 17.747 1.00 94.25 367 PHE A O 1
ATOM 2769 N N . ARG A 1 368 ? -10.262 -4.562 17.359 1.00 93.62 368 ARG A N 1
ATOM 2770 C CA . ARG A 1 368 ? -10.019 -4.944 18.745 1.00 93.62 368 ARG A CA 1
ATOM 2771 C C . ARG A 1 368 ? -8.854 -4.134 19.292 1.00 93.62 368 ARG A C 1
ATOM 2773 O O . ARG A 1 368 ? -7.790 -4.066 18.677 1.00 93.62 368 ARG A O 1
ATOM 2780 N N . ILE A 1 369 ? -9.036 -3.529 20.461 1.00 91.50 369 ILE A N 1
ATOM 2781 C CA . ILE A 1 369 ? -7.956 -2.801 21.126 1.00 91.50 369 ILE A CA 1
ATOM 2782 C C . ILE A 1 369 ? -7.011 -3.819 21.774 1.00 91.50 369 ILE A C 1
ATOM 2784 O O . ILE A 1 369 ? -7.352 -4.445 22.776 1.00 91.50 369 ILE A O 1
ATOM 2788 N N . VAL A 1 370 ? -5.807 -3.974 21.223 1.00 90.88 370 VAL A N 1
ATOM 2789 C CA . VAL A 1 370 ? -4.774 -4.867 21.774 1.00 90.88 370 VAL A CA 1
ATOM 2790 C C . VAL A 1 370 ? -4.054 -4.183 22.936 1.00 90.88 370 VAL A C 1
ATOM 2792 O O . VAL A 1 370 ? -3.919 -4.742 24.027 1.00 90.88 370 VAL A O 1
ATOM 2795 N N . ARG A 1 371 ? -3.635 -2.934 22.727 1.00 88.62 371 ARG A N 1
ATOM 2796 C CA . ARG A 1 371 ? -2.913 -2.101 23.697 1.00 88.62 371 ARG A CA 1
ATOM 2797 C C . ARG A 1 371 ? -3.410 -0.663 23.579 1.00 88.62 371 ARG A C 1
ATOM 2799 O O . ARG A 1 371 ? -3.750 -0.241 22.480 1.00 88.62 371 ARG A O 1
ATOM 2806 N N . ARG A 1 372 ? -3.503 0.056 24.702 1.00 84.81 372 ARG A N 1
ATOM 2807 C CA . ARG A 1 372 ? -3.922 1.473 24.738 1.00 84.81 372 ARG A CA 1
ATOM 2808 C C . ARG A 1 372 ? -2.759 2.426 24.987 1.00 84.81 372 ARG A C 1
ATOM 2810 O O . ARG A 1 372 ? -2.725 3.491 24.392 1.00 84.81 372 ARG A O 1
ATOM 2817 N N . GLU A 1 373 ? -1.837 2.045 25.866 1.00 79.62 373 GLU A N 1
ATOM 2818 C CA . GLU A 1 373 ? -0.695 2.866 26.265 1.00 79.62 373 GLU A CA 1
ATOM 2819 C C . GLU A 1 373 ? 0.579 2.009 26.324 1.00 79.62 373 GLU A C 1
ATOM 2821 O O . GLU A 1 373 ? 0.493 0.817 26.651 1.00 79.62 373 GLU A O 1
ATOM 2826 N N . PRO A 1 374 ? 1.762 2.577 26.012 1.00 77.50 374 PRO A N 1
ATOM 2827 C CA . PRO A 1 374 ? 2.004 3.947 25.519 1.00 77.50 374 PRO A CA 1
ATOM 2828 C C . PRO A 1 374 ? 1.606 4.163 24.044 1.00 77.50 374 PRO A C 1
ATOM 2830 O O . PRO A 1 374 ? 1.513 5.297 23.585 1.00 77.50 374 PRO A O 1
ATOM 2833 N N . GLU A 1 375 ? 1.351 3.072 23.324 1.00 87.38 375 GLU A N 1
ATOM 2834 C CA . GLU A 1 375 ? 0.927 3.040 21.925 1.00 87.38 375 GLU A CA 1
ATOM 2835 C C . GLU A 1 375 ? -0.463 2.409 21.836 1.00 87.38 375 GLU A C 1
ATOM 2837 O O . GLU A 1 375 ? -0.747 1.405 22.506 1.00 87.38 375 GLU A O 1
ATOM 2842 N N . LEU A 1 376 ? -1.320 2.975 20.988 1.00 91.00 376 LEU A N 1
ATOM 2843 C CA . LEU A 1 376 ? -2.603 2.366 20.664 1.00 91.00 376 LEU A CA 1
ATOM 2844 C C . LEU A 1 376 ? -2.386 1.363 19.540 1.00 91.00 376 LEU A C 1
ATOM 2846 O O . LEU A 1 376 ? -1.980 1.732 18.442 1.00 91.00 376 LEU A O 1
ATOM 2850 N N . ILE A 1 377 ? -2.693 0.101 19.816 1.00 93.50 377 ILE A N 1
ATOM 2851 C CA . ILE A 1 377 ? -2.636 -0.979 18.835 1.00 93.50 377 ILE A CA 1
ATOM 2852 C C . ILE A 1 377 ? -4.062 -1.436 18.564 1.00 93.50 377 ILE A C 1
ATOM 2854 O O . ILE A 1 377 ? -4.724 -1.991 19.449 1.00 93.50 377 ILE A O 1
ATOM 2858 N N . LEU A 1 378 ? -4.524 -1.201 17.339 1.00 94.31 378 LEU A N 1
ATOM 2859 C CA . LEU A 1 378 ? -5.834 -1.625 16.857 1.00 94.31 378 LEU A CA 1
ATOM 2860 C C . LEU A 1 378 ? -5.666 -2.817 15.919 1.00 94.31 378 LEU A C 1
ATOM 2862 O O . LEU A 1 378 ? -5.094 -2.675 14.843 1.00 94.31 378 LEU A O 1
ATOM 2866 N N . ALA A 1 379 ? -6.170 -3.982 16.309 1.00 95.06 379 ALA A N 1
ATOM 2867 C CA . ALA A 1 379 ? -6.143 -5.180 15.479 1.00 95.06 379 ALA A CA 1
ATOM 2868 C C . ALA A 1 379 ? -7.425 -5.313 14.659 1.00 95.06 379 ALA A C 1
ATOM 2870 O O . ALA A 1 379 ? -8.515 -5.094 15.183 1.00 95.06 379 ALA A O 1
ATOM 2871 N N . ARG A 1 380 ? -7.286 -5.733 13.403 1.00 95.12 380 ARG A N 1
ATOM 2872 C CA . ARG A 1 380 ? -8.382 -6.251 12.581 1.00 95.12 380 ARG A CA 1
ATOM 2873 C C . ARG A 1 380 ? -8.178 -7.745 12.399 1.00 95.12 380 ARG A C 1
ATOM 2875 O O . ARG A 1 380 ? -7.341 -8.180 11.602 1.00 95.12 380 ARG A O 1
ATOM 2882 N N . ASP A 1 381 ? -8.911 -8.518 13.187 1.00 92.62 381 ASP A N 1
ATOM 2883 C CA . ASP A 1 381 ? -8.749 -9.968 13.270 1.00 92.62 381 ASP A CA 1
ATOM 2884 C C . ASP A 1 381 ? -9.061 -10.652 11.923 1.00 92.62 381 ASP A C 1
ATOM 2886 O O . ASP A 1 381 ? -8.405 -11.624 11.557 1.00 92.62 381 ASP A O 1
ATOM 2890 N N . GLU A 1 382 ? -9.985 -10.103 11.129 1.00 93.12 382 GLU A N 1
ATOM 2891 C CA . GLU A 1 382 ? -10.403 -10.657 9.836 1.00 93.12 382 GLU A CA 1
ATOM 2892 C C . GLU A 1 382 ? -9.341 -10.555 8.728 1.00 93.12 382 GLU A C 1
ATOM 2894 O O . GLU A 1 382 ? -9.387 -11.311 7.757 1.00 93.12 382 GLU A O 1
ATOM 2899 N N . VAL A 1 383 ? -8.380 -9.635 8.866 1.00 94.44 383 VAL A N 1
ATOM 2900 C CA . VAL A 1 383 ? -7.232 -9.499 7.947 1.00 94.44 383 VAL A CA 1
ATOM 2901 C C . VAL A 1 383 ? -5.913 -9.952 8.569 1.00 94.44 383 VAL A C 1
ATOM 2903 O O . VAL A 1 383 ? -4.936 -10.101 7.841 1.00 94.44 383 VAL A O 1
ATOM 2906 N N . GLY A 1 384 ? -5.868 -10.174 9.887 1.00 94.81 384 GLY A N 1
ATOM 2907 C CA . GLY A 1 384 ? -4.645 -10.547 10.601 1.00 94.81 384 GLY A CA 1
ATOM 2908 C C . GLY A 1 384 ? -3.614 -9.416 10.688 1.00 94.81 384 GLY A C 1
ATOM 2909 O O . GLY A 1 384 ? -2.415 -9.684 10.744 1.00 94.81 384 GLY A O 1
ATOM 2910 N N . LEU A 1 385 ? -4.061 -8.157 10.692 1.00 96.69 385 LEU A N 1
ATOM 2911 C CA . LEU A 1 385 ? -3.200 -6.969 10.730 1.00 96.69 385 LEU A CA 1
ATOM 2912 C C . LEU A 1 385 ? -3.503 -6.094 11.943 1.00 96.69 385 LEU A C 1
ATOM 2914 O O . LEU A 1 385 ? -4.624 -6.083 12.458 1.00 96.69 385 LEU A O 1
ATOM 2918 N N . ALA A 1 386 ? -2.514 -5.310 12.354 1.00 96.38 386 ALA A N 1
ATOM 2919 C CA . ALA A 1 386 ? -2.632 -4.330 13.414 1.00 96.38 386 ALA A CA 1
ATOM 2920 C C . ALA A 1 386 ? -2.079 -2.966 12.996 1.00 96.38 386 ALA A C 1
ATOM 2922 O O . ALA A 1 386 ? -1.020 -2.863 12.381 1.00 96.38 386 ALA A O 1
ATOM 2923 N N . TRP A 1 387 ? -2.809 -1.919 13.367 1.00 96.31 387 TRP A N 1
ATOM 2924 C CA . TRP A 1 387 ? -2.452 -0.521 13.176 1.00 96.31 387 TRP A CA 1
ATOM 2925 C C . TRP A 1 387 ? -1.883 0.006 14.488 1.00 96.31 387 TRP A C 1
ATOM 2927 O O . TRP A 1 387 ? -2.582 0.009 15.506 1.00 96.31 387 TRP A O 1
ATOM 2937 N N . VAL A 1 388 ? -0.626 0.444 14.458 1.00 94.75 388 VAL A N 1
ATOM 2938 C CA . VAL A 1 388 ? 0.068 0.998 15.623 1.00 94.75 388 VAL A CA 1
ATOM 2939 C C . VAL A 1 388 ? 0.065 2.525 15.526 1.00 94.75 388 VAL A C 1
ATOM 2941 O O . VAL A 1 388 ? 0.478 3.099 14.516 1.00 94.75 388 VAL A O 1
ATOM 2944 N N . PHE A 1 389 ? -0.417 3.192 16.573 1.00 93.00 389 PHE A N 1
ATOM 2945 C CA . PHE A 1 389 ? -0.475 4.650 16.697 1.00 93.00 389 PHE A CA 1
ATOM 2946 C C . PHE A 1 389 ? 0.345 5.115 17.904 1.00 93.00 389 PHE A C 1
ATOM 2948 O O . PHE A 1 389 ? 0.351 4.461 18.949 1.00 93.00 389 PHE A O 1
ATOM 2955 N N . GLU A 1 390 ? 0.997 6.271 17.780 1.00 85.94 390 GLU A N 1
ATOM 2956 C CA . GLU A 1 390 ? 1.839 6.858 18.827 1.00 85.94 390 GLU A CA 1
ATOM 2957 C C . GLU A 1 390 ? 1.175 8.068 19.509 1.00 85.94 390 GLU A C 1
ATOM 2959 O O . GLU A 1 390 ? 0.472 8.866 18.886 1.00 85.94 390 GLU A O 1
ATOM 2964 N N . GLY A 1 391 ? 1.452 8.224 20.809 1.00 73.25 391 GLY A N 1
ATOM 2965 C CA . GLY A 1 391 ? 1.323 9.473 21.565 1.00 73.25 391 GLY A CA 1
ATOM 2966 C C . GLY A 1 391 ? -0.034 10.199 21.465 1.00 73.25 391 GLY A C 1
ATOM 2967 O O . GLY A 1 391 ? -1.016 9.744 22.058 1.00 73.25 391 GLY A O 1
ATOM 2968 N N . PRO A 1 392 ? -0.102 11.385 20.822 1.00 70.00 392 PRO A N 1
ATOM 2969 C CA . PRO A 1 392 ? -1.272 12.267 20.870 1.00 70.00 392 PRO A CA 1
ATOM 2970 C C . PRO A 1 392 ? -2.499 11.724 20.126 1.00 70.00 392 PRO A C 1
ATOM 2972 O O . PRO A 1 392 ? -3.625 12.064 20.504 1.00 70.00 392 PRO A O 1
ATOM 2975 N N . ASP A 1 393 ? -2.307 10.871 19.118 1.00 79.38 393 ASP A N 1
ATOM 2976 C CA . ASP A 1 393 ? -3.407 10.364 18.292 1.00 79.38 393 ASP A CA 1
ATOM 2977 C C . ASP A 1 393 ? -4.317 9.423 19.079 1.00 79.38 393 ASP A C 1
ATOM 2979 O O . ASP A 1 393 ? -5.534 9.450 18.902 1.00 79.38 393 ASP A O 1
ATOM 2983 N N . VAL A 1 394 ? -3.757 8.668 20.031 1.00 83.44 394 VAL A N 1
ATOM 2984 C CA . VAL A 1 394 ? -4.509 7.753 20.903 1.00 83.44 394 VAL A CA 1
ATOM 2985 C C . VAL A 1 394 ? -5.658 8.472 21.602 1.00 83.44 394 VAL A C 1
ATOM 2987 O O . VAL A 1 394 ? -6.803 8.021 21.583 1.00 83.44 394 VAL A O 1
ATOM 2990 N N . ARG A 1 395 ? -5.358 9.628 22.199 1.00 82.56 395 ARG A N 1
ATOM 2991 C CA . ARG A 1 395 ? -6.336 10.408 22.961 1.00 82.56 395 ARG A CA 1
ATOM 2992 C C . ARG A 1 395 ? -7.410 10.996 22.060 1.00 82.56 395 ARG A C 1
ATOM 2994 O O . ARG A 1 395 ? -8.589 10.888 22.383 1.00 82.56 395 ARG A O 1
ATOM 3001 N N . ARG A 1 396 ? -7.021 11.537 20.902 1.00 87.62 396 ARG A N 1
ATOM 3002 C CA . ARG A 1 396 ? -7.966 12.099 19.925 1.00 87.62 396 ARG A CA 1
ATOM 3003 C C . ARG A 1 396 ? -8.897 11.030 19.352 1.00 87.62 396 ARG A C 1
ATOM 3005 O O . ARG A 1 396 ? -10.089 11.283 19.211 1.00 87.62 396 ARG A O 1
ATOM 3012 N N . LEU A 1 397 ? -8.383 9.826 19.093 1.00 88.19 397 LEU A N 1
ATOM 3013 C CA . LEU A 1 397 ? -9.172 8.702 18.579 1.00 88.19 397 LEU A CA 1
ATOM 3014 C C . LEU A 1 397 ? -10.152 8.139 19.612 1.00 88.19 397 LEU A C 1
ATOM 3016 O O . LEU A 1 397 ? -11.266 7.750 19.255 1.00 88.19 397 LEU A O 1
ATOM 3020 N N . LEU A 1 398 ? -9.756 8.114 20.886 1.00 85.75 398 LEU A N 1
ATOM 3021 C CA . LEU A 1 398 ? -10.583 7.613 21.987 1.00 85.75 398 LEU A CA 1
ATOM 3022 C C . LEU A 1 398 ? -11.448 8.699 22.657 1.00 85.75 398 LEU A C 1
ATOM 3024 O O . LEU A 1 398 ? -12.265 8.374 23.518 1.00 85.75 398 LEU A O 1
ATOM 3028 N N . GLY A 1 399 ? -11.301 9.971 22.271 1.00 81.12 399 GLY A N 1
ATOM 3029 C CA . GLY A 1 399 ? -12.039 11.095 22.858 1.00 81.12 399 GLY A CA 1
ATOM 3030 C C . GLY A 1 399 ? -11.623 11.441 24.295 1.00 81.12 399 GLY A C 1
ATOM 3031 O O . GLY A 1 399 ? -12.467 11.875 25.081 1.00 81.12 399 GLY A O 1
ATOM 3032 N N . LEU A 1 400 ? -10.357 11.206 24.648 1.00 77.62 400 LEU A N 1
ATOM 3033 C CA . LEU A 1 400 ? -9.777 11.491 25.966 1.00 77.62 400 LEU A CA 1
ATOM 3034 C C . LEU A 1 400 ? -9.124 12.886 25.967 1.00 77.62 400 LEU A C 1
ATOM 3036 O O . LEU A 1 400 ? -8.437 13.244 25.009 1.00 77.62 400 LEU A O 1
ATOM 3040 N N . ALA A 1 401 ? -9.294 13.662 27.035 1.00 61.47 401 ALA A N 1
ATOM 3041 C CA . ALA A 1 401 ? -8.597 14.925 27.247 1.00 61.47 401 ALA A CA 1
ATOM 3042 C C . ALA A 1 401 ? -7.101 14.691 27.486 1.00 61.47 401 ALA A C 1
ATOM 3044 O O . ALA A 1 401 ? -6.648 13.607 27.870 1.00 61.47 401 ALA A O 1
ATOM 3045 N N . ALA A 1 402 ? -6.306 15.738 27.265 1.00 57.50 402 ALA A N 1
ATOM 3046 C CA . ALA A 1 402 ? -4.937 15.751 27.750 1.00 57.50 402 ALA A CA 1
ATOM 3047 C C . ALA A 1 402 ? -4.971 15.652 29.282 1.00 57.50 402 ALA A C 1
ATOM 3049 O O . ALA A 1 402 ? -5.606 16.479 29.929 1.00 57.50 402 ALA A O 1
ATOM 3050 N N . ALA A 1 403 ? -4.300 14.651 29.857 1.00 50.84 403 ALA A N 1
ATOM 3051 C CA . ALA A 1 403 ? -3.998 14.684 31.280 1.00 50.84 403 ALA A CA 1
ATOM 3052 C C . ALA A 1 403 ? -3.236 15.985 31.548 1.00 50.84 403 ALA A C 1
ATOM 3054 O O . ALA A 1 403 ? -2.249 16.249 30.852 1.00 50.84 403 ALA A O 1
ATOM 3055 N N . ASP A 1 404 ? -3.720 16.790 32.495 1.00 39.81 404 ASP A N 1
ATOM 3056 C CA . ASP A 1 404 ? -3.003 17.967 32.969 1.00 39.81 404 ASP A CA 1
ATOM 3057 C C . ASP A 1 404 ? -1.568 17.546 33.267 1.00 39.81 404 ASP A C 1
ATOM 3059 O O . ASP A 1 404 ? -1.330 16.654 34.082 1.00 39.81 404 ASP A O 1
ATOM 3063 N N . ASP A 1 405 ? -0.621 18.129 32.538 1.00 38.16 405 ASP A N 1
ATOM 3064 C CA . ASP A 1 405 ? 0.792 17.824 32.674 1.00 38.16 405 ASP A CA 1
ATOM 3065 C C . ASP A 1 405 ? 1.201 18.064 34.139 1.00 38.16 405 ASP A C 1
ATOM 3067 O O . ASP A 1 405 ? 1.214 19.221 34.583 1.00 38.16 405 ASP A O 1
ATOM 3071 N N . PRO A 1 406 ? 1.543 17.028 34.933 1.00 43.62 406 PRO A N 1
ATOM 3072 C CA . PRO A 1 406 ? 1.976 17.246 36.307 1.00 43.62 406 PRO A CA 1
ATOM 3073 C C . PRO A 1 406 ? 3.297 18.034 36.365 1.00 43.62 406 PRO A C 1
ATOM 3075 O O . PRO A 1 406 ? 3.672 18.504 37.438 1.00 43.62 406 PRO A O 1
ATOM 3078 N N . ALA A 1 407 ? 3.984 18.246 35.231 1.00 43.22 407 ALA A N 1
ATOM 3079 C CA . ALA A 1 407 ? 5.135 19.139 35.139 1.00 43.22 407 ALA A CA 1
ATOM 3080 C C . ALA A 1 407 ? 4.763 20.637 35.111 1.00 43.22 407 ALA A C 1
ATOM 3082 O O . ALA A 1 407 ? 5.610 21.471 35.433 1.00 43.22 407 ALA A O 1
ATOM 3083 N N . ALA A 1 408 ? 3.514 21.002 34.796 1.00 39.62 408 ALA A N 1
ATOM 3084 C CA . ALA A 1 408 ? 3.055 22.396 34.789 1.00 39.62 408 ALA A CA 1
ATOM 3085 C C . ALA A 1 408 ? 2.513 22.874 36.154 1.00 39.62 408 ALA A C 1
ATOM 3087 O O . ALA A 1 408 ? 2.421 24.078 36.392 1.00 39.62 408 ALA A O 1
ATOM 3088 N N . ALA A 1 409 ? 2.214 21.956 37.083 1.00 39.31 409 ALA A N 1
ATOM 3089 C CA . ALA A 1 409 ? 1.728 22.274 38.433 1.00 39.31 409 ALA A CA 1
ATOM 3090 C C . ALA A 1 409 ? 2.852 22.487 39.476 1.00 39.31 409 ALA A C 1
ATOM 3092 O O . ALA A 1 409 ? 2.576 22.711 40.652 1.00 39.31 409 ALA A O 1
ATOM 3093 N N . GLY A 1 410 ? 4.124 22.458 39.060 1.00 40.12 410 GLY A N 1
ATOM 3094 C CA . GLY A 1 410 ? 5.296 22.740 39.905 1.00 40.12 410 GLY A CA 1
ATOM 3095 C C . GLY A 1 410 ? 5.624 24.229 40.092 1.00 40.12 410 GLY A C 1
ATOM 3096 O O . GLY A 1 410 ? 6.775 24.567 40.360 1.00 40.12 410 GLY A O 1
ATOM 3097 N N . GLY A 1 411 ? 4.651 25.127 39.915 1.00 38.50 411 GLY A N 1
ATOM 3098 C CA . GLY A 1 411 ? 4.817 26.569 40.097 1.00 38.50 411 GLY A CA 1
ATOM 3099 C C . GLY A 1 411 ? 4.709 26.988 41.563 1.00 38.50 411 GLY A C 1
ATOM 3100 O O . GLY A 1 411 ? 3.622 27.284 42.041 1.00 38.50 411 GLY A O 1
ATOM 3101 N N . GLU A 1 412 ? 5.850 26.984 42.253 1.00 39.16 412 GLU A N 1
ATOM 3102 C CA . GLU A 1 412 ? 6.205 27.781 43.441 1.00 39.16 412 GLU A CA 1
ATOM 3103 C C . GLU A 1 412 ? 5.046 28.357 44.286 1.00 39.16 412 GLU A C 1
ATOM 3105 O O . GLU A 1 412 ? 4.630 29.507 44.133 1.00 39.16 412 GLU A O 1
ATOM 3110 N N . ALA A 1 413 ? 4.627 27.606 45.311 1.00 39.81 413 ALA A N 1
ATOM 3111 C CA . ALA A 1 413 ? 4.026 28.196 46.503 1.00 39.81 413 ALA A CA 1
ATOM 3112 C C . ALA A 1 413 ? 5.106 29.004 47.245 1.00 39.81 413 ALA A C 1
ATOM 3114 O O . ALA A 1 413 ? 5.851 28.486 48.080 1.00 39.81 413 ALA A O 1
ATOM 3115 N N . LYS A 1 414 ? 5.230 30.286 46.894 1.00 42.09 414 LYS A N 1
ATOM 3116 C CA . LYS A 1 414 ? 6.072 31.252 47.596 1.00 42.09 414 LYS A CA 1
ATOM 3117 C C . LYS A 1 414 ? 5.487 31.476 48.991 1.00 42.09 414 LYS A C 1
ATOM 3119 O O . LYS A 1 414 ? 4.461 32.130 49.143 1.00 42.09 414 LYS A O 1
ATOM 3124 N N . ALA A 1 415 ? 6.143 30.899 49.995 1.00 40.03 415 ALA A N 1
ATOM 3125 C CA . ALA A 1 415 ? 5.861 31.138 51.401 1.00 40.03 415 ALA A CA 1
ATOM 3126 C C . ALA A 1 415 ? 5.977 32.640 51.706 1.00 40.03 415 ALA A C 1
ATOM 3128 O O . ALA A 1 415 ? 7.047 33.241 51.588 1.00 40.03 415 ALA A O 1
ATOM 3129 N N . GLU A 1 416 ? 4.850 33.240 52.070 1.00 38.34 416 GLU A N 1
ATOM 3130 C CA . GLU A 1 416 ? 4.749 34.607 52.555 1.00 38.34 416 GLU A CA 1
ATOM 3131 C C . GLU A 1 416 ? 5.115 34.616 54.044 1.00 38.34 416 GLU A C 1
ATOM 3133 O O . GLU A 1 416 ? 4.322 34.277 54.921 1.00 38.34 416 GLU A O 1
ATOM 3138 N N . THR A 1 417 ? 6.377 34.934 54.328 1.00 41.41 417 THR A N 1
ATOM 3139 C CA . THR A 1 417 ? 6.887 35.099 55.689 1.00 41.41 417 THR A CA 1
ATOM 3140 C C . THR A 1 417 ? 6.377 36.424 56.257 1.00 41.41 417 THR A C 1
ATOM 3142 O O . THR A 1 417 ? 6.877 37.494 55.917 1.00 41.41 417 THR A O 1
ATOM 3145 N N . THR A 1 418 ? 5.384 36.352 57.141 1.00 45.91 418 THR A N 1
ATOM 3146 C CA . THR A 1 418 ? 4.980 37.461 58.018 1.00 45.91 418 THR A CA 1
ATOM 3147 C C . THR A 1 418 ? 5.960 37.547 59.198 1.00 45.91 418 THR A C 1
ATOM 3149 O O . THR A 1 418 ? 6.166 36.529 59.860 1.00 45.91 418 THR A O 1
ATOM 3152 N N . PRO A 1 419 ? 6.576 38.705 59.509 1.00 53.22 419 PRO A N 1
ATOM 3153 C CA . PRO A 1 419 ? 7.303 38.884 60.757 1.00 53.22 419 PRO A CA 1
ATOM 3154 C C . PRO A 1 419 ? 6.331 39.389 61.828 1.00 53.22 419 PRO A C 1
ATOM 3156 O O . PRO A 1 419 ? 6.006 40.575 61.870 1.00 53.22 419 PRO A O 1
ATOM 3159 N N . GLU A 1 420 ? 5.853 38.491 62.686 1.00 46.22 420 GLU A N 1
ATOM 3160 C CA . GLU A 1 420 ? 5.093 38.866 63.880 1.00 46.22 420 GLU A CA 1
ATOM 3161 C C . GLU A 1 420 ? 6.025 38.966 65.094 1.00 46.22 420 GLU A C 1
ATOM 3163 O O . GLU A 1 420 ? 6.908 38.134 65.314 1.00 46.22 420 GLU A O 1
ATOM 3168 N N . GLY A 1 421 ? 5.868 40.077 65.811 1.00 44.91 421 GLY A N 1
ATOM 3169 C CA . GLY A 1 421 ? 6.756 40.559 66.852 1.00 44.91 421 GLY A CA 1
ATOM 3170 C C . GLY A 1 421 ? 6.786 39.741 68.143 1.00 44.91 421 GLY A C 1
ATOM 3171 O O . GLY A 1 421 ? 5.883 38.990 68.497 1.00 44.91 421 GLY A O 1
ATOM 3172 N N . THR A 1 422 ? 7.879 39.990 68.855 1.00 54.38 422 THR A N 1
ATOM 3173 C CA . THR A 1 422 ? 8.217 39.657 70.241 1.00 54.38 422 THR A CA 1
ATOM 3174 C C . THR A 1 422 ? 7.036 39.744 71.215 1.00 54.38 422 THR A C 1
ATOM 3176 O O . THR A 1 422 ? 6.274 40.712 71.182 1.00 54.38 422 THR A O 1
ATOM 3179 N N . PRO A 1 423 ? 6.980 38.832 72.199 1.00 57.88 423 PRO A N 1
ATOM 3180 C CA . PRO A 1 423 ? 7.104 39.323 73.572 1.00 57.88 423 PRO A CA 1
ATOM 3181 C C . PRO A 1 423 ? 7.978 38.423 74.461 1.00 57.88 423 PRO A C 1
ATOM 3183 O O . PRO A 1 423 ? 7.892 37.198 74.432 1.00 57.88 423 PRO A O 1
ATOM 3186 N N . GLY A 1 424 ? 8.777 39.055 75.318 1.00 45.19 424 GLY A N 1
ATOM 3187 C CA . GLY A 1 424 ? 9.432 38.418 76.457 1.00 45.19 424 GLY A CA 1
ATOM 3188 C C . GLY A 1 424 ? 10.168 39.471 77.296 1.00 45.19 424 GLY A C 1
ATOM 3189 O O . GLY A 1 424 ? 10.915 40.239 76.691 1.00 45.19 424 GLY A O 1
ATOM 3190 N N . PRO A 1 425 ? 9.905 39.572 78.614 1.00 58.94 425 PRO A N 1
ATOM 3191 C CA . PRO A 1 425 ? 10.454 40.609 79.494 1.00 58.94 425 PRO A CA 1
ATOM 3192 C C . PRO A 1 425 ? 11.961 40.497 79.743 1.00 58.94 425 PRO A C 1
ATOM 3194 O O . PRO A 1 425 ? 12.490 39.361 79.706 1.00 58.94 425 PRO A O 1
#

Secondary structure (DSSP, 8-state):
----------------------------------PPPPPP--------------------HHHHHHHHHHHHHHHHHHHHHHHHHHS-----------BS----GGG--EEEEE-TTS--EEEEEETTEEEEEESSSS-EEB-HHHHHHHHHHHTPBP-EEEESTT--GGGGT-SS-SEEEEETTEEEEEEEEPTTT-EEEEEETTEEEEEETHHHHTTSS-GGGGB-S-SS-TT--EEEEEETTEEEEEPPPPTT--TTSPPPEEEESTT---SS-HHHHHHHHHH---SEEEEGGGG-SPPSTHHHHHHHHS------------------------------PPP-PPPPTTEEEEEETTEEEEEEEEE-SSEEEEEETTTTEEEEEETHHHHHHHTPPPPP-TTTS----------------

Foldseek 3Di:
DDDDDDDDDDDDDDDDDDDDDDDDDDDDDDDDDDDDDDDDDDDPDDDPPPDDDDDDDDDDVVVVVVVVVVVVVVVVVVVVVVVVVVPPPPCPPPPDFDFPAPDPLQPWAWKWKDAPPAWIWIWGQDPNFIWTPPDFPDIFGWAPVLSVLLSCNRRFGWPDKDFCPPPDVVVFCQVPARMWMDIPNWIKGWGDADPPPCWIWIDTPRMTTTGHNVSVVSNPDHPQNGGFQQPDDQPFDWAWKDAQQKIKGFDDDDVPPDPPDQTDIAIDGDVHDFLDDSSLLVVLNNPGGFPGKDFLVVPPAQPDPVNVLVVVVPPDDDDDDDDDDDDDDDDDDDDDDDDDDDPDDPDPDDDRSQKMWIDGVPDIFIWGFSDLPPWTWTDRVSGRMIGIGHDPSSCSNNRHDPDDPPVVVPPDPDDDDDDDDDDDD